Protein 6VNA (pdb70)

Structure (mmCIF, N/CA/C/O backbone):
data_6VNA
#
_entry.id   6VNA
#
_cell.length_a   72.843
_cell.length_b   117.044
_cell.length_c   59.382
_cell.angle_alpha   90.000
_cell.angle_beta   99.376
_cell.angle_gamma   90.000
#
_symmetry.space_group_name_H-M   'C 1 2 1'
#
loop_
_entity.id
_entity.type
_entity.pdbx_description
1 polymer "Pyridoxamine 5'-phosphate oxidase-related, FMN-binding protein"
2 water water
#
loop_
_atom_site.group_PDB
_atom_site.id
_atom_site.type_symbol
_atom_site.label_atom_id
_atom_site.label_alt_id
_atom_site.label_com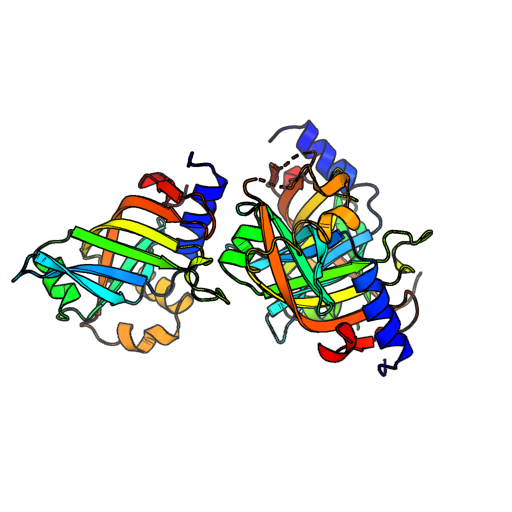p_id
_atom_site.label_asym_id
_atom_site.label_entity_id
_atom_site.label_seq_id
_atom_site.pdbx_PDB_ins_code
_atom_site.Cartn_x
_atom_site.Cartn_y
_atom_site.Cartn_z
_atom_site.occupancy
_atom_site.B_iso_or_equiv
_atom_site.auth_seq_id
_atom_site.auth_comp_id
_atom_site.auth_asym_id
_atom_site.auth_atom_id
_atom_site.pdbx_PDB_model_num
ATOM 1 N N . ARG A 1 7 ? 7.929 50.682 10.700 1.000 85.820 7 ARG A N 1
ATOM 2 C CA . ARG A 1 7 ? 6.937 49.575 10.537 1.000 85.570 7 ARG A CA 1
ATOM 3 C C . ARG A 1 7 ? 6.690 49.349 9.047 1.000 78.580 7 ARG A C 1
ATOM 4 O O . ARG A 1 7 ? 6.818 48.195 8.601 1.000 87.160 7 ARG A O 1
ATOM 25 N N . GLU A 1 8 ? 6.349 50.412 8.319 1.000 77.240 8 GLU A N 1
ATOM 26 C CA . GLU A 1 8 ? 6.034 50.358 6.865 1.000 79.540 8 GLU A CA 1
ATOM 27 C C . GLU A 1 8 ? 7.282 49.894 6.100 1.000 75.800 8 GLU A C 1
ATOM 28 O O . GLU A 1 8 ? 8.339 50.537 6.207 1.000 80.670 8 GLU A O 1
ATOM 40 N N . THR A 1 9 ? 7.150 48.805 5.354 1.000 67.940 9 THR A N 1
ATOM 41 C CA . THR A 1 9 ? 8.237 48.173 4.577 1.000 71.970 9 THR A CA 1
ATOM 42 C C . THR A 1 9 ? 8.638 49.120 3.442 1.000 70.590 9 THR A C 1
ATOM 43 O O . THR A 1 9 ? 7.748 49.537 2.720 1.000 77.250 9 THR A O 1
ATOM 54 N N . THR A 1 10 ? 9.941 49.409 3.305 1.000 73.000 10 THR A N 1
ATOM 55 C CA . THR A 1 10 ? 10.570 50.262 2.252 1.000 66.120 10 THR A CA 1
ATOM 56 C C . THR A 1 10 ? 11.490 49.400 1.393 1.000 60.250 10 THR A C 1
ATOM 57 O O . THR A 1 10 ? 11.808 48.283 1.826 1.000 63.380 10 THR A O 1
ATOM 68 N N . ASP A 1 11 ? 11.955 49.911 0.255 1.000 60.490 11 ASP A N 1
ATOM 69 C CA . ASP A 1 11 ? 12.907 49.182 -0.630 1.000 61.220 11 ASP A CA 1
ATOM 70 C C . ASP A 1 11 ? 14.249 48.979 0.108 1.000 61.450 11 ASP A C 1
ATOM 71 O O . ASP A 1 11 ? 14.985 47.987 -0.200 1.000 54.890 11 ASP A O 1
ATOM 80 N N . GLU A 1 12 ? 14.582 49.875 1.044 1.000 57.990 12 GLU A N 1
ATOM 81 C CA . GLU A 1 12 ? 15.825 49.787 1.853 1.000 64.600 12 GLU A CA 1
ATOM 82 C C . GLU A 1 12 ? 15.722 48.528 2.736 1.000 57.920 12 GLU A C 1
ATOM 83 O O . GLU A 1 12 ? 16.651 47.675 2.699 1.000 56.510 12 GLU A O 1
ATOM 95 N N . ALA A 1 13 ? 14.615 48.388 3.464 1.000 51.560 13 ALA A N 1
ATOM 96 C CA . ALA A 1 13 ? 14.295 47.198 4.290 1.000 54.080 13 ALA A CA 1
ATOM 97 C C . ALA A 1 13 ? 14.358 45.931 3.422 1.000 50.010 13 ALA A C 1
ATOM 98 O O . ALA A 1 13 ? 14.999 44.922 3.831 1.000 51.470 13 ALA A O 1
ATOM 105 N N . ARG A 1 14 ? 13.810 45.984 2.216 1.000 53.840 14 ARG A N 1
ATOM 106 C CA . ARG A 1 14 ? 13.805 44.815 1.299 1.000 54.130 14 ARG A CA 1
ATOM 107 C C . ARG A 1 14 ? 15.246 44.411 1.006 1.000 52.480 14 ARG A C 1
ATOM 108 O O . ARG A 1 14 ? 15.555 43.202 1.080 1.000 56.480 14 ARG A O 1
ATOM 129 N N . ALA A 1 15 ? 16.106 45.384 0.695 1.000 57.920 15 ALA A N 1
ATOM 130 C CA . ALA A 1 15 ? 17.515 45.155 0.270 1.000 50.840 15 ALA A CA 1
ATOM 131 C C . ALA A 1 15 ? 18.345 44.624 1.462 1.000 47.540 15 ALA A C 1
ATOM 132 O O . ALA A 1 15 ? 19.178 43.689 1.284 1.000 39.060 15 ALA A O 1
ATOM 139 N N . LEU A 1 16 ? 18.121 45.158 2.667 1.000 43.930 16 LEU A N 1
ATOM 140 C CA . LEU A 1 16 ? 18.816 44.626 3.864 1.000 44.740 16 LEU A CA 1
ATOM 141 C C . LEU A 1 16 ? 18.492 43.130 4.011 1.000 46.210 16 LEU A C 1
ATOM 142 O O . LEU A 1 16 ? 19.455 42.326 4.146 1.000 44.400 16 LEU A O 1
ATOM 158 N N . ALA A 1 17 ? 17.201 42.763 3.916 1.000 52.220 17 ALA A N 1
ATOM 159 C CA . ALA A 1 17 ? 16.697 41.366 4.025 1.000 48.890 17 ALA A CA 1
ATOM 160 C C . ALA A 1 17 ? 17.375 40.483 2.985 1.000 45.840 17 ALA A C 1
ATOM 161 O O . ALA A 1 17 ? 17.796 39.373 3.341 1.000 46.610 17 ALA A O 1
ATOM 168 N N . ARG A 1 18 ? 17.440 40.949 1.739 1.000 50.570 18 ARG A N 1
ATOM 169 C CA . ARG A 1 18 ? 18.066 40.193 0.623 1.000 51.510 18 ARG A CA 1
ATOM 170 C C . ARG A 1 18 ? 19.574 40.080 0.847 1.000 50.990 18 ARG A C 1
ATOM 171 O O . ARG A 1 18 ? 20.148 39.018 0.467 1.000 52.010 18 ARG A O 1
ATOM 192 N N . GLN A 1 19 ? 20.196 41.133 1.410 1.000 51.220 19 GLN A N 1
ATOM 193 C CA . GLN A 1 19 ? 21.668 41.195 1.628 1.000 55.780 19 GLN A CA 1
ATOM 194 C C . GLN A 1 19 ? 22.045 40.200 2.736 1.000 53.630 19 GLN A C 1
ATOM 195 O O . GLN A 1 19 ? 23.095 39.509 2.576 1.000 53.560 19 GLN A O 1
ATOM 209 N N . LEU A 1 20 ? 21.241 40.137 3.807 1.000 41.990 20 LEU A N 1
ATOM 210 C CA . LEU A 1 20 ? 21.400 39.150 4.907 1.000 46.290 20 LEU A CA 1
ATOM 211 C C . LEU A 1 20 ? 21.348 37.729 4.339 1.000 49.870 20 LEU A C 1
ATOM 212 O O . LEU A 1 20 ? 22.231 36.894 4.706 1.000 55.780 20 LEU A O 1
ATOM 228 N N . LEU A 1 21 ? 20.378 37.435 3.476 1.000 48.540 21 LEU A N 1
ATOM 229 C CA . LEU A 1 21 ? 20.253 36.063 2.917 1.000 53.240 21 LEU A CA 1
ATOM 230 C C . LEU A 1 21 ? 21.464 35.743 2.023 1.000 51.180 21 LEU A C 1
ATOM 231 O O . LEU A 1 21 ? 21.980 34.611 2.133 1.000 53.020 21 LEU A O 1
ATOM 247 N N . GLU A 1 22 ? 21.938 36.697 1.211 1.000 53.270 22 GLU A N 1
ATOM 248 C CA . GLU A 1 22 ? 23.124 36.505 0.319 1.000 53.560 22 GLU A CA 1
ATOM 249 C C . GLU A 1 22 ? 24.377 36.229 1.155 1.000 48.600 22 GLU A C 1
ATOM 250 O O . GLU A 1 22 ? 25.197 35.396 0.729 1.000 43.560 22 GLU A O 1
ATOM 262 N N . ALA A 1 23 ? 24.504 36.852 2.333 1.000 48.080 23 ALA A N 1
ATOM 263 C CA . ALA A 1 23 ? 25.698 36.733 3.210 1.000 46.500 23 ALA A CA 1
ATOM 264 C C . ALA A 1 23 ? 25.622 35.500 4.127 1.000 51.530 23 ALA A C 1
ATOM 265 O O . ALA A 1 23 ? 26.670 35.107 4.645 1.000 55.420 23 ALA A O 1
ATOM 272 N N . ALA A 1 24 ? 24.437 34.903 4.307 1.000 56.990 24 ALA A N 1
ATOM 273 C CA . ALA A 1 24 ? 24.148 33.811 5.274 1.000 50.950 24 ALA A CA 1
ATOM 274 C C . ALA A 1 24 ? 24.964 32.549 4.969 1.000 44.990 24 ALA A C 1
ATOM 275 O O . ALA A 1 24 ? 24.900 32.054 3.851 1.000 47.300 24 ALA A O 1
ATOM 282 N N . ARG A 1 25 ? 25.696 32.036 5.954 1.000 47.040 25 ARG A N 1
ATOM 283 C CA . ARG A 1 25 ? 26.363 30.703 5.902 1.000 49.140 25 ARG A CA 1
ATOM 284 C C . ARG A 1 25 ? 25.759 29.762 6.971 1.000 45.600 25 ARG A C 1
ATOM 285 O O . ARG A 1 25 ? 25.837 28.555 6.797 1.000 43.670 25 ARG A O 1
ATOM 306 N N . HIS A 1 26 ? 25.165 30.295 8.038 1.000 46.820 26 HIS A N 1
ATOM 307 C CA . HIS A 1 26 ? 24.558 29.526 9.150 1.000 49.150 26 HIS A CA 1
ATOM 308 C C . HIS A 1 26 ? 23.263 30.196 9.560 1.000 44.890 26 HIS A C 1
ATOM 309 O O . HIS A 1 26 ? 23.073 31.355 9.171 1.000 39.910 26 HIS A O 1
ATOM 324 N N . ALA A 1 27 ? 22.434 29.489 10.341 1.000 38.850 27 ALA A N 1
ATOM 325 C CA . ALA A 1 27 ? 21.187 30.041 10.895 1.000 35.830 27 ALA A CA 1
ATOM 326 C C . ALA A 1 27 ? 20.755 29.277 12.147 1.000 37.420 27 ALA A C 1
ATOM 327 O O . ALA A 1 27 ? 21.282 28.160 12.404 1.000 40.030 27 ALA A O 1
ATOM 334 N N . SER A 1 28 ? 19.796 29.854 12.868 1.000 35.560 28 SER A N 1
ATOM 335 C CA . SER A 1 28 ? 18.981 29.131 13.865 1.000 40.770 28 SER A CA 1
ATOM 336 C C . SER A 1 28 ? 17.746 28.581 13.146 1.000 36.800 28 SER A C 1
ATOM 337 O O . SER A 1 28 ? 17.001 29.389 12.569 1.000 41.130 28 SER A O 1
ATOM 345 N N . LEU A 1 29 ? 17.541 27.269 13.158 1.000 35.440 29 LEU A N 1
ATOM 346 C CA . LEU A 1 29 ? 16.337 26.646 12.531 1.000 38.640 29 LEU A CA 1
ATOM 347 C C . LEU A 1 29 ? 15.353 26.267 13.641 1.000 40.450 29 LEU A C 1
ATOM 348 O O . LEU A 1 29 ? 15.776 25.648 14.656 1.000 38.670 29 LEU A O 1
ATOM 364 N N . GLY A 1 30 ? 14.119 26.721 13.500 1.000 41.920 30 GLY A N 1
ATOM 365 C CA . GLY A 1 30 ? 12.986 26.256 14.312 1.000 50.240 30 GLY A CA 1
ATOM 366 C C . GLY A 1 30 ? 12.250 25.099 13.647 1.000 48.170 30 GLY A C 1
ATOM 367 O O . GLY A 1 30 ? 11.821 25.236 12.459 1.000 47.350 30 GLY A O 1
ATOM 371 N N . THR A 1 31 ? 12.090 23.999 14.377 1.000 47.340 31 THR A N 1
ATOM 372 C CA . THR A 1 31 ? 11.187 22.880 13.999 1.000 42.110 31 THR A CA 1
ATOM 373 C C . THR A 1 31 ? 10.217 22.544 15.140 1.000 46.180 31 THR A C 1
ATOM 374 O O . THR A 1 31 ? 10.441 22.958 16.315 1.000 44.450 31 THR A O 1
ATOM 385 N N . LEU A 1 32 ? 9.155 21.817 14.801 1.000 45.800 32 LEU A N 1
ATOM 386 C CA . LEU A 1 32 ? 8.159 21.357 15.798 1.000 49.590 32 LEU A CA 1
ATOM 387 C C . LEU A 1 32 ? 8.607 19.996 16.321 1.000 48.010 32 LEU A C 1
ATOM 388 O O . LEU A 1 32 ? 8.760 19.082 15.507 1.000 51.060 32 LEU A O 1
ATOM 404 N N . ASP A 1 33 ? 8.847 19.893 17.633 1.000 49.270 33 ASP A N 1
ATOM 405 C CA . ASP A 1 33 ? 9.112 18.602 18.322 1.000 56.920 33 ASP A CA 1
ATOM 406 C C . ASP A 1 33 ? 7.895 17.686 18.146 1.000 54.070 33 ASP A C 1
ATOM 407 O O . ASP A 1 33 ? 6.799 18.010 18.608 1.000 51.820 33 ASP A O 1
ATOM 416 N N . PRO A 1 34 ? 8.010 16.553 17.418 1.000 59.250 34 PRO A N 1
ATOM 417 C CA . PRO A 1 34 ? 6.851 15.682 17.156 1.000 60.640 34 PRO A CA 1
ATOM 418 C C . PRO A 1 34 ? 6.066 15.343 18.434 1.000 53.900 34 PRO A C 1
ATOM 419 O O . PRO A 1 34 ? 4.902 15.699 18.533 1.000 58.330 34 PRO A O 1
ATOM 430 N N . GLU A 1 35 ? 6.744 14.764 19.416 1.000 61.410 35 GLU A N 1
ATOM 431 C CA . GLU A 1 35 ? 6.150 14.396 20.732 1.000 68.320 35 GLU A CA 1
ATOM 432 C C . GLU A 1 35 ? 5.319 15.549 21.314 1.000 63.440 35 GLU A C 1
ATOM 433 O O . GLU A 1 35 ? 4.138 15.297 21.537 1.000 72.240 35 GLU A O 1
ATOM 445 N N . THR A 1 36 ? 5.881 16.750 21.539 1.000 64.510 36 THR A N 1
ATOM 446 C CA . THR A 1 36 ? 5.289 17.800 22.432 1.000 61.540 36 THR A CA 1
ATOM 447 C C . THR A 1 36 ? 4.827 19.061 21.690 1.000 56.340 36 THR A C 1
ATOM 448 O O . THR A 1 36 ? 4.226 19.916 22.366 1.000 50.640 36 THR A O 1
ATOM 459 N N . GLY A 1 37 ? 5.143 19.207 20.396 1.000 54.130 37 GLY A N 1
ATOM 460 C CA . GLY A 1 37 ? 4.793 20.379 19.572 1.000 51.940 37 GLY A CA 1
ATOM 461 C C . GLY A 1 37 ? 5.484 21.681 19.989 1.000 52.700 37 GLY A C 1
ATOM 462 O O . GLY A 1 37 ? 5.096 22.741 19.433 1.000 52.550 37 GLY A O 1
ATOM 466 N N . VAL A 1 38 ? 6.437 21.625 20.932 1.000 50.700 38 VAL A N 1
ATOM 467 C CA . VAL A 1 38 ? 7.311 22.754 21.379 1.000 55.590 38 VAL A CA 1
ATOM 468 C C . VAL A 1 38 ? 8.348 23.011 20.287 1.000 50.480 38 VAL A C 1
ATOM 469 O O . VAL A 1 38 ? 8.867 22.061 19.710 1.000 48.380 38 VAL A O 1
ATOM 482 N N . PRO A 1 39 ? 8.698 24.285 19.977 1.000 58.000 39 PRO A N 1
ATOM 483 C CA . PRO A 1 39 ? 9.723 24.575 18.963 1.000 51.630 39 PRO A CA 1
ATOM 484 C C . PRO A 1 39 ? 11.094 24.051 19.406 1.000 49.300 39 PRO A C 1
ATOM 485 O O . PRO A 1 39 ? 11.505 24.354 20.509 1.000 54.030 39 PRO A O 1
ATOM 496 N N . LEU A 1 40 ? 11.725 23.212 18.583 1.000 46.670 40 LEU A N 1
ATOM 497 C CA . LEU A 1 40 ? 13.156 22.831 18.723 1.000 49.030 40 LEU A CA 1
ATOM 498 C C . LEU A 1 40 ? 14.032 23.816 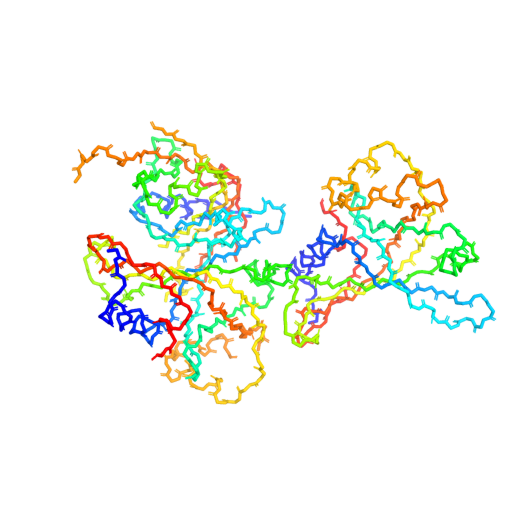17.919 1.000 47.680 40 LEU A C 1
ATOM 499 O O . LEU A 1 40 ? 13.837 23.918 16.680 1.000 38.040 40 LEU A O 1
ATOM 515 N N . VAL A 1 41 ? 14.944 24.531 18.587 1.000 49.200 41 VAL A N 1
ATOM 516 C CA . VAL A 1 41 ? 15.825 25.556 17.946 1.000 43.950 41 VAL A CA 1
ATOM 517 C C . VAL A 1 41 ? 17.237 24.992 17.897 1.000 43.120 41 VAL A C 1
ATOM 518 O O . VAL A 1 41 ? 17.803 24.730 18.993 1.000 38.340 41 VAL A O 1
ATOM 531 N N . THR A 1 42 ? 17.740 24.752 16.679 1.000 41.100 42 THR A N 1
ATOM 532 C CA . THR A 1 42 ? 19.071 24.156 16.408 1.000 42.880 42 THR A CA 1
ATOM 533 C C . THR A 1 42 ? 19.838 25.037 15.407 1.000 45.370 42 THR A C 1
ATOM 534 O O . THR A 1 42 ? 19.222 25.733 14.596 1.000 44.820 42 THR A O 1
ATOM 545 N N . ARG A 1 43 ? 21.162 24.975 15.456 1.000 50.670 43 ARG A N 1
ATOM 546 C CA . ARG A 1 43 ? 22.054 25.737 14.555 1.000 53.520 43 ARG A CA 1
ATOM 547 C C . ARG A 1 43 ? 22.335 24.879 13.328 1.000 47.890 43 ARG A C 1
ATOM 548 O O . ARG A 1 43 ? 22.720 23.726 13.521 1.000 52.070 43 ARG A O 1
ATOM 569 N N . ILE A 1 44 ? 22.197 25.455 12.139 1.000 45.420 44 ILE A N 1
ATOM 570 C CA . ILE A 1 44 ? 22.379 24.737 10.845 1.000 47.590 44 ILE A CA 1
ATOM 571 C C . ILE A 1 44 ? 23.253 25.530 9.865 1.000 42.580 44 ILE A C 1
ATOM 572 O O . ILE A 1 44 ? 23.273 26.766 9.917 1.000 45.700 44 ILE A O 1
ATOM 588 N N . ALA A 1 45 ? 23.896 24.817 8.954 1.000 42.990 45 ALA A N 1
ATOM 589 C CA . ALA A 1 45 ? 24.496 25.396 7.734 1.000 46.770 45 ALA A CA 1
ATOM 590 C C . ALA A 1 45 ? 23.333 25.799 6.833 1.000 41.390 45 ALA A C 1
ATOM 591 O O . ALA A 1 45 ? 22.404 24.996 6.661 1.000 42.880 45 ALA A O 1
ATOM 598 N N . LEU A 1 46 ? 23.321 27.048 6.408 1.000 41.260 46 LEU A N 1
ATOM 599 C CA . LEU A 1 46 ? 22.251 27.609 5.558 1.000 45.080 46 LEU A CA 1
ATOM 600 C C . LEU A 1 46 ? 22.844 28.632 4.590 1.000 47.100 46 LEU A C 1
ATOM 601 O O . LEU A 1 46 ? 23.517 29.568 5.043 1.000 45.980 46 LEU A O 1
ATOM 617 N N . GLN A 1 47 ? 22.550 28.452 3.310 1.000 52.980 47 GLN A N 1
ATOM 618 C CA . GLN A 1 47 ? 22.829 29.405 2.214 1.000 50.830 47 GLN A CA 1
ATOM 619 C C . GLN A 1 47 ? 21.520 29.617 1.449 1.000 52.820 47 GLN A C 1
ATOM 620 O O . GLN A 1 47 ? 20.481 29.164 1.945 1.000 54.440 47 GLN A O 1
ATOM 634 N N . THR A 1 48 ? 21.567 30.310 0.315 1.000 52.390 48 THR A N 1
ATOM 635 C CA . THR A 1 48 ? 20.467 30.397 -0.680 1.000 55.940 48 THR A CA 1
ATOM 636 C C . THR A 1 48 ? 20.833 29.499 -1.861 1.000 52.890 48 THR A C 1
ATOM 637 O O . THR A 1 48 ? 22.009 29.224 -1.979 1.000 49.130 48 THR A O 1
ATOM 648 N N . ASP A 1 49 ? 19.897 29.067 -2.713 1.000 67.110 49 ASP A N 1
ATOM 649 C CA . ASP A 1 49 ? 20.288 28.586 -4.074 1.000 78.330 49 ASP A CA 1
ATOM 650 C C . ASP A 1 49 ? 19.966 29.694 -5.088 1.000 77.990 49 ASP A C 1
ATOM 651 O O . ASP A 1 49 ? 1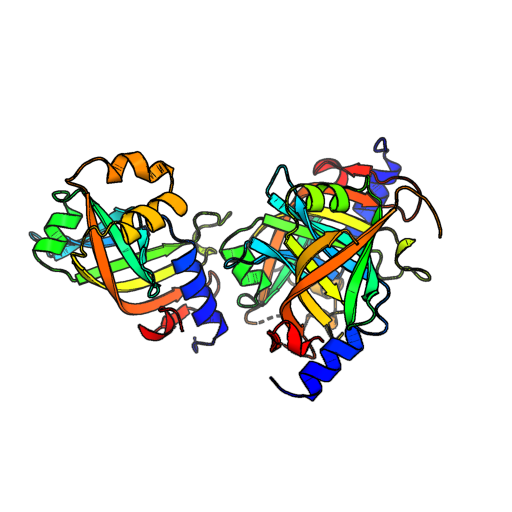9.649 30.829 -4.643 1.000 65.370 49 ASP A O 1
ATOM 660 N N . ALA A 1 50 ? 20.118 29.378 -6.383 1.000 87.110 50 ALA A N 1
ATOM 661 C CA . ALA A 1 50 ? 20.078 30.286 -7.557 1.000 77.980 50 ALA A CA 1
ATOM 662 C C . ALA A 1 50 ? 18.973 31.343 -7.428 1.000 68.980 50 ALA A C 1
ATOM 663 O O . ALA A 1 50 ? 19.301 32.539 -7.569 1.000 72.670 50 ALA A O 1
ATOM 670 N N . ASP A 1 51 ? 17.728 30.924 -7.169 1.000 63.190 51 ASP A N 1
ATOM 671 C CA . ASP A 1 51 ? 16.538 31.813 -7.048 1.000 64.840 51 ASP A CA 1
ATOM 672 C C . ASP A 1 51 ? 16.514 32.553 -5.698 1.000 65.480 51 ASP A C 1
ATOM 673 O O . ASP A 1 51 ? 15.524 33.280 -5.451 1.000 70.640 51 ASP A O 1
ATOM 682 N N . GLY A 1 52 ? 17.526 32.371 -4.841 1.000 62.830 52 GLY A N 1
ATOM 683 C CA . GLY A 1 52 ? 17.690 33.138 -3.585 1.000 67.140 52 GLY A CA 1
ATOM 684 C C . GLY A 1 52 ? 16.799 32.631 -2.460 1.000 61.930 52 GLY A C 1
ATOM 685 O O . GLY A 1 52 ? 16.540 33.394 -1.496 1.000 67.560 52 GLY A O 1
ATOM 689 N N . VAL A 1 53 ? 16.340 31.387 -2.578 1.000 60.920 53 VAL A N 1
ATOM 690 C CA . VAL A 1 53 ? 15.455 30.696 -1.597 1.000 53.520 53 VAL A CA 1
ATOM 691 C C . VAL A 1 53 ? 16.365 30.029 -0.576 1.000 46.720 53 VAL A C 1
ATOM 692 O O . VAL A 1 53 ? 17.322 29.347 -0.959 1.000 44.860 53 VAL A O 1
ATOM 705 N N . PRO A 1 54 ? 16.113 30.226 0.738 1.000 35.760 54 PRO A N 1
ATOM 706 C CA . PRO A 1 54 ? 16.924 29.601 1.779 1.000 36.600 54 PRO A CA 1
ATOM 707 C C . PRO A 1 54 ? 17.101 28.101 1.530 1.000 40.760 54 PRO A C 1
ATOM 708 O O . PRO A 1 54 ? 16.171 27.442 1.126 1.000 48.090 54 PRO A O 1
ATOM 719 N N . LEU A 1 55 ? 18.309 27.603 1.732 1.000 45.240 55 LEU A N 1
ATOM 720 C CA . LEU A 1 55 ? 18.675 26.200 1.442 1.000 48.150 55 LEU A CA 1
ATOM 721 C C . LEU A 1 55 ? 19.485 25.702 2.625 1.000 48.610 55 LEU A C 1
ATOM 722 O O . LEU A 1 55 ? 20.525 26.295 2.881 1.000 53.530 55 LEU A O 1
ATOM 738 N N . ALA A 1 56 ? 18.992 24.679 3.314 1.000 49.490 56 ALA A N 1
ATOM 739 C CA . ALA A 1 56 ? 19.578 24.141 4.557 1.000 47.780 56 ALA A CA 1
ATOM 740 C C . ALA A 1 56 ? 20.295 22.847 4.188 1.000 45.330 56 ALA A C 1
ATOM 741 O O . ALA A 1 56 ? 19.891 22.214 3.206 1.000 46.330 56 ALA A O 1
ATOM 748 N N . LEU A 1 57 ? 21.353 22.496 4.904 1.000 46.510 57 LEU A N 1
ATOM 749 C CA . LEU A 1 57 ? 22.034 21.186 4.759 1.000 47.620 57 LEU A CA 1
ATOM 750 C C . LEU A 1 57 ? 21.969 20.490 6.128 1.000 52.400 57 LEU A C 1
ATOM 751 O O . LEU A 1 57 ? 22.646 20.957 7.073 1.000 47.820 57 LEU A O 1
ATOM 767 N N . LEU A 1 58 ? 21.143 19.446 6.249 1.000 55.480 58 LEU A N 1
ATOM 768 C CA . LEU A 1 58 ? 20.877 18.751 7.536 1.000 54.500 58 LEU A CA 1
ATOM 769 C C . LEU A 1 58 ? 21.377 17.314 7.448 1.000 54.200 58 LEU A C 1
ATOM 770 O O . LEU A 1 58 ? 21.304 16.740 6.358 1.000 58.860 58 LEU A O 1
ATOM 786 N N . ALA A 1 59 ? 21.892 16.789 8.564 1.000 64.130 59 ALA A N 1
ATOM 787 C CA . ALA A 1 59 ? 22.078 15.342 8.833 1.000 63.820 59 ALA A CA 1
ATOM 788 C C . ALA A 1 59 ? 20.691 14.688 8.806 1.000 70.660 59 ALA A C 1
ATOM 789 O O . ALA A 1 59 ? 19.830 15.060 9.634 1.000 66.850 59 ALA A O 1
ATOM 796 N N . GLY A 1 60 ? 20.475 13.775 7.859 1.000 72.000 60 GLY A N 1
ATOM 797 C CA . GLY A 1 60 ? 19.154 13.216 7.509 1.000 70.110 60 GLY A CA 1
ATOM 798 C C . GLY A 1 60 ? 18.396 12.591 8.675 1.000 64.050 60 GLY A C 1
ATOM 799 O O . GLY A 1 60 ? 17.172 12.493 8.540 1.000 62.500 60 GLY A O 1
ATOM 803 N N . LEU A 1 61 ? 19.060 12.171 9.762 1.000 57.790 61 LEU A N 1
ATOM 804 C CA . LEU A 1 61 ? 18.407 11.450 10.899 1.000 55.720 61 LEU A CA 1
ATOM 805 C C . LEU A 1 61 ? 18.581 12.182 12.234 1.000 52.760 61 LEU A C 1
ATOM 806 O O . LEU A 1 61 ? 18.122 11.648 13.241 1.000 57.510 61 LEU A O 1
ATOM 822 N N . ALA A 1 62 ? 19.170 13.376 12.231 1.000 53.720 62 ALA A N 1
ATOM 823 C CA . ALA A 1 62 ? 19.198 14.311 13.377 1.000 56.540 62 ALA A CA 1
ATOM 824 C C . ALA A 1 62 ? 17.773 14.746 13.744 1.000 51.680 62 ALA A C 1
ATOM 825 O O . ALA A 1 62 ? 16.903 14.764 12.855 1.000 53.630 62 ALA A O 1
ATOM 832 N N . ALA A 1 63 ? 17.597 15.153 15.004 1.000 45.680 63 ALA A N 1
ATOM 833 C CA . ALA A 1 63 ? 16.353 15.645 15.628 1.000 48.130 63 ALA A CA 1
ATOM 834 C C . ALA A 1 63 ? 15.581 16.609 14.722 1.000 46.500 63 ALA A C 1
ATOM 835 O O . ALA A 1 63 ? 14.363 16.441 14.607 1.000 52.800 63 ALA A O 1
ATOM 842 N N . HIS A 1 64 ? 16.239 17.611 14.152 1.000 45.620 64 HIS A N 1
ATOM 843 C CA . HIS A 1 64 ? 15.590 18.684 13.353 1.000 49.710 64 HIS A CA 1
ATOM 844 C C . HIS A 1 64 ? 15.174 18.124 11.987 1.000 44.470 64 HIS A C 1
ATOM 845 O O . HIS A 1 64 ? 14.146 18.571 11.460 1.000 47.330 64 HIS A O 1
ATOM 860 N N . ALA A 1 65 ? 15.926 17.174 11.444 1.000 45.230 65 ALA A N 1
ATOM 861 C CA . ALA A 1 65 ? 15.607 16.515 10.154 1.000 49.160 65 ALA A CA 1
ATOM 862 C C . ALA A 1 65 ? 14.381 15.603 10.343 1.000 49.650 65 ALA A C 1
ATOM 863 O O . ALA A 1 65 ? 13.468 15.613 9.489 1.000 48.760 65 ALA A O 1
ATOM 870 N N . ARG A 1 66 ? 14.336 14.869 11.455 1.000 47.660 66 ARG A N 1
ATOM 871 C CA . ARG A 1 66 ? 13.201 13.971 11.790 1.000 47.770 66 ARG A CA 1
ATOM 872 C C . ARG A 1 66 ? 11.967 14.828 12.024 1.000 46.790 66 ARG A C 1
ATOM 873 O O . ARG A 1 66 ? 10.910 14.442 11.554 1.000 52.560 66 ARG A O 1
ATOM 894 N N . ALA A 1 67 ? 12.097 15.957 12.715 1.000 46.780 67 ALA A N 1
ATOM 895 C CA . ALA A 1 67 ? 10.952 16.854 12.965 1.000 46.370 67 ALA A CA 1
ATOM 896 C C . ALA A 1 67 ? 10.381 17.282 11.611 1.000 51.730 67 ALA A C 1
ATOM 897 O O . ALA A 1 67 ? 9.150 17.274 11.459 1.000 48.590 67 ALA A O 1
ATOM 904 N N . LEU A 1 68 ? 11.255 17.623 10.657 1.000 54.550 68 LEU A N 1
ATOM 905 C CA . LEU A 1 68 ? 10.828 18.154 9.334 1.000 51.630 68 LEU A CA 1
ATOM 906 C C . LEU A 1 68 ? 10.108 17.065 8.558 1.000 45.440 68 LEU A C 1
ATOM 907 O O . LEU A 1 68 ? 9.054 17.373 8.010 1.000 56.300 68 LEU A O 1
ATOM 923 N N . ALA A 1 69 ? 10.685 15.862 8.530 1.000 46.860 69 ALA A N 1
ATOM 924 C CA . ALA A 1 69 ? 10.133 14.630 7.909 1.000 52.380 69 ALA A CA 1
ATOM 925 C C . ALA A 1 69 ? 8.656 14.437 8.297 1.000 52.160 69 ALA A C 1
ATOM 926 O O . ALA A 1 69 ? 7.830 14.124 7.420 1.000 55.550 69 ALA A O 1
ATOM 933 N N . VAL A 1 70 ? 8.323 14.696 9.557 1.000 55.770 70 VAL A N 1
ATOM 934 C CA . VAL A 1 70 ? 6.964 14.504 10.141 1.000 54.070 70 VAL A CA 1
ATOM 935 C C . VAL A 1 70 ? 6.119 15.767 9.925 1.000 57.080 70 VAL A C 1
ATOM 936 O O . VAL A 1 70 ? 4.919 15.605 9.672 1.000 64.060 70 VAL A O 1
ATOM 949 N N . ASP A 1 71 ? 6.696 16.975 10.045 1.000 55.950 71 ASP A N 1
ATOM 950 C CA . ASP A 1 71 ? 5.973 18.271 9.865 1.000 53.990 71 ASP A CA 1
ATOM 951 C C . ASP A 1 71 ? 6.904 19.295 9.218 1.000 55.730 71 ASP A C 1
ATOM 952 O O . ASP A 1 71 ? 7.846 19.769 9.852 1.000 53.790 71 ASP A O 1
ATOM 961 N N . PRO A 1 72 ? 6.663 19.706 7.957 1.000 51.530 72 PRO A N 1
ATOM 962 C CA . PRO A 1 72 ? 7.606 20.586 7.266 1.000 54.510 72 PRO A CA 1
ATOM 963 C C . PRO A 1 72 ? 7.547 22.074 7.676 1.000 53.050 72 PRO A C 1
ATOM 964 O O . PRO A 1 72 ? 8.230 22.869 7.100 1.000 51.480 72 PRO A O 1
ATOM 975 N N . ARG A 1 73 ? 6.762 22.452 8.675 1.000 50.910 73 ARG A N 1
ATOM 976 C CA . ARG A 1 73 ? 6.752 23.867 9.123 1.000 52.370 73 ARG A CA 1
ATOM 977 C C . ARG A 1 73 ? 8.107 24.186 9.772 1.000 51.130 73 ARG A C 1
ATOM 978 O O . ARG A 1 73 ? 8.582 23.380 10.580 1.000 49.780 73 ARG A O 1
ATOM 999 N N . ALA A 1 74 ? 8.718 25.310 9.376 1.000 51.140 74 ALA A N 1
ATOM 1000 C CA . ALA A 1 74 ? 10.129 25.658 9.677 1.000 48.470 74 ALA A CA 1
ATOM 1001 C C . ALA A 1 74 ? 10.260 27.164 9.854 1.000 45.350 74 ALA A C 1
ATOM 1002 O O . ALA A 1 74 ? 9.729 27.903 9.006 1.000 44.800 74 ALA A O 1
ATOM 1009 N N . GLY A 1 75 ? 10.908 27.575 10.946 1.000 48.810 75 GLY A N 1
ATOM 1010 C CA . GLY A 1 75 ? 11.400 28.949 11.183 1.000 46.750 75 GLY A CA 1
ATOM 1011 C C . GLY A 1 75 ? 12.898 29.074 10.949 1.000 41.880 75 GLY A C 1
ATOM 1012 O O . GLY A 1 75 ? 13.647 28.100 11.219 1.000 43.420 75 GLY A O 1
ATOM 1016 N N . LEU A 1 76 ? 13.339 30.213 10.427 1.000 44.950 76 LEU A N 1
ATOM 1017 C CA . LEU A 1 76 ? 14.789 30.568 10.355 1.000 44.030 76 LEU A CA 1
ATOM 1018 C C . LEU A 1 76 ? 14.979 31.947 10.977 1.000 41.520 76 LEU A C 1
ATOM 1019 O O . LEU A 1 76 ? 14.152 32.851 10.658 1.000 45.290 76 LEU A O 1
ATOM 1035 N N . LEU A 1 77 ? 15.998 32.074 11.837 1.000 42.390 77 LEU A N 1
ATOM 1036 C CA . LEU A 1 77 ? 16.665 33.348 12.201 1.000 39.990 77 LEU A CA 1
ATOM 1037 C C . LEU A 1 77 ? 18.001 33.447 11.460 1.000 38.550 77 LEU A C 1
ATOM 1038 O O . LEU A 1 77 ? 18.850 32.534 11.582 1.000 39.690 77 LEU A O 1
ATOM 1054 N N . ILE A 1 78 ? 18.197 34.539 10.744 1.000 42.070 78 ILE A N 1
ATOM 1055 C CA . ILE A 1 78 ? 19.451 34.817 9.985 1.000 42.910 78 ILE A CA 1
ATOM 1056 C C . ILE A 1 78 ? 20.005 36.147 10.500 1.000 37.190 78 ILE A C 1
ATOM 1057 O O . ILE A 1 78 ? 19.326 37.165 10.409 1.000 38.940 78 ILE A O 1
ATOM 1073 N N . ALA A 1 79 ? 21.163 36.115 11.127 1.000 46.520 79 ALA A N 1
ATOM 1074 C CA . ALA A 1 79 ? 21.843 37.306 11.669 1.000 49.870 79 ALA A CA 1
ATOM 1075 C C . ALA A 1 79 ? 23.099 37.532 10.834 1.000 47.870 79 ALA A C 1
ATOM 1076 O O . ALA A 1 79 ? 23.503 36.622 10.093 1.000 53.370 79 ALA A O 1
ATOM 1083 N N . ALA A 1 80 ? 23.621 38.754 10.895 1.000 60.400 80 ALA A N 1
ATOM 1084 C CA . ALA A 1 80 ? 24.915 39.158 10.310 1.000 56.400 80 ALA A CA 1
ATOM 1085 C C . ALA A 1 80 ? 26.032 38.517 11.143 1.000 54.690 80 ALA A C 1
ATOM 1086 O O . ALA A 1 80 ? 26.202 38.916 12.314 1.000 58.870 80 ALA A O 1
ATOM 1093 N N . GLU A 1 81 ? 26.744 37.543 10.578 1.000 51.800 81 GLU A N 1
ATOM 1094 C CA . GLU A 1 81 ? 27.729 36.718 11.328 1.000 64.160 81 GLU A CA 1
ATOM 1095 C C . GLU A 1 81 ? 28.930 37.610 11.705 1.000 68.830 81 GLU A C 1
ATOM 1096 O O . GLU A 1 81 ? 29.478 37.426 12.814 1.000 67.780 81 GLU A O 1
ATOM 1108 N N . ALA A 1 82 ? 29.259 38.604 10.870 1.000 62.120 82 ALA A N 1
ATOM 1109 C CA . ALA A 1 82 ? 30.440 39.488 11.017 1.000 54.200 82 ALA A CA 1
ATOM 1110 C C . ALA A 1 82 ? 30.152 40.673 11.958 1.000 46.100 82 ALA A C 1
ATOM 1111 O O . ALA A 1 82 ? 31.103 41.336 12.368 1.000 49.270 82 ALA A O 1
ATOM 1118 N N . ALA A 1 83 ? 28.901 40.955 12.311 1.000 50.580 83 ALA A N 1
ATOM 1119 C CA . ALA A 1 83 ? 28.560 42.111 13.178 1.000 51.290 83 ALA A CA 1
ATOM 1120 C C . ALA A 1 83 ? 29.439 42.084 14.431 1.000 55.930 83 ALA A C 1
ATOM 1121 O O . ALA A 1 83 ? 29.752 40.986 14.897 1.000 53.940 83 ALA A O 1
ATOM 1128 N N . LYS A 1 84 ? 29.827 43.260 14.939 1.000 61.720 84 LYS A N 1
ATOM 1129 C CA . LYS A 1 84 ? 30.628 43.406 16.186 1.000 65.530 84 LYS A CA 1
ATOM 1130 C C . LYS A 1 84 ? 29.777 44.153 17.223 1.000 58.330 84 LYS A C 1
ATOM 1131 O O . LYS A 1 84 ? 28.734 44.705 16.854 1.000 57.850 84 LYS A O 1
ATOM 1150 N N . GLY A 1 85 ? 30.149 44.100 18.496 1.000 53.390 85 GLY A N 1
ATOM 1151 C CA . GLY A 1 85 ? 29.368 44.762 19.561 1.000 58.710 85 GLY A CA 1
ATOM 1152 C C . GLY A 1 85 ? 28.159 43.955 20.018 1.000 55.670 85 GLY A C 1
ATOM 1153 O O . GLY A 1 85 ? 28.086 42.757 19.720 1.000 55.410 85 GLY A O 1
ATOM 1157 N N . ASP A 1 86 ? 27.246 44.608 20.738 1.000 58.230 86 ASP A N 1
ATOM 1158 C CA . ASP A 1 86 ? 26.055 44.009 21.405 1.000 69.530 86 ASP A CA 1
ATOM 1159 C C . ASP A 1 86 ? 25.190 43.225 20.388 1.000 69.190 86 ASP A C 1
ATOM 1160 O O . ASP A 1 86 ? 24.727 43.827 19.397 1.000 64.160 86 ASP A O 1
ATOM 1169 N N . ALA A 1 87 ? 24.938 41.938 20.660 1.000 68.680 87 ALA A N 1
ATOM 1170 C CA . ALA A 1 87 ? 24.139 41.009 19.818 1.000 66.620 87 ALA A CA 1
ATOM 1171 C C . ALA A 1 87 ? 22.811 41.648 19.390 1.000 56.650 87 ALA A C 1
ATOM 1172 O O . ALA A 1 87 ? 22.448 41.465 18.234 1.000 54.140 87 ALA A O 1
ATOM 1179 N N . MET A 1 88 ? 22.152 42.399 20.277 1.000 51.490 88 MET A N 1
ATOM 1180 C CA . MET A 1 88 ? 20.785 42.951 20.081 1.000 54.220 88 MET A CA 1
ATOM 1181 C C . MET A 1 88 ? 20.785 44.140 19.120 1.000 52.570 88 MET A C 1
ATOM 1182 O O . MET A 1 88 ? 19.677 44.567 18.757 1.000 58.440 88 MET A O 1
ATOM 1196 N N . THR A 1 89 ? 21.942 44.691 18.754 1.000 52.830 89 THR A N 1
ATOM 1197 C CA . THR A 1 89 ? 22.038 45.769 17.726 1.000 53.640 89 THR A CA 1
ATOM 1198 C C . THR A 1 89 ? 22.408 45.176 16.358 1.000 49.430 89 THR A C 1
ATOM 1199 O O . THR A 1 89 ? 22.494 45.937 15.413 1.000 55.030 89 THR A O 1
ATOM 1210 N N . HIS A 1 90 ? 22.658 43.876 16.252 1.000 50.060 90 HIS A N 1
ATOM 1211 C CA . HIS A 1 90 ? 22.941 43.208 14.956 1.000 50.980 90 HIS A CA 1
ATOM 1212 C C . HIS A 1 90 ? 21.644 43.135 14.158 1.000 52.780 90 HIS A C 1
ATOM 1213 O O . HIS A 1 90 ? 20.574 42.963 14.788 1.000 55.510 90 HIS A O 1
ATOM 1228 N N . ALA A 1 91 ? 21.736 43.277 12.835 1.000 47.160 91 ALA A N 1
ATOM 1229 C CA . ALA A 1 91 ? 20.593 43.123 11.912 1.000 44.680 91 ALA A CA 1
ATOM 1230 C C . ALA A 1 91 ? 20.252 41.632 11.855 1.000 43.760 91 ALA A C 1
ATOM 1231 O O . ALA A 1 91 ? 21.200 40.783 11.854 1.000 48.250 91 ALA A O 1
ATOM 1238 N N . ARG A 1 92 ? 18.967 41.304 11.783 1.000 40.450 92 ARG A N 1
ATOM 1239 C CA . ARG A 1 92 ? 18.523 39.890 11.801 1.000 40.160 92 ARG A CA 1
ATOM 1240 C C . ARG A 1 92 ? 17.131 39.740 11.209 1.000 38.350 92 ARG A C 1
ATOM 1241 O O . ARG A 1 92 ? 16.239 40.598 11.436 1.000 38.710 92 ARG A O 1
ATOM 1262 N N . LEU A 1 93 ? 16.966 38.656 10.475 1.000 41.650 93 LEU A N 1
ATOM 1263 C CA . LEU A 1 93 ? 15.747 38.365 9.689 1.000 42.300 93 LEU A CA 1
ATOM 1264 C C . LEU A 1 93 ? 15.148 37.060 10.221 1.000 40.380 93 LEU A C 1
ATOM 1265 O O . LEU A 1 93 ? 15.927 36.063 10.326 1.000 39.550 93 LEU A O 1
ATOM 1281 N N . SER A 1 94 ? 13.868 37.091 10.608 1.000 41.450 94 SER A N 1
ATOM 1282 C CA . SER A 1 94 ? 13.051 35.909 11.001 1.000 43.520 94 SER A CA 1
ATOM 1283 C C . SER A 1 94 ? 12.220 35.505 9.796 1.000 47.220 94 SER A C 1
ATOM 1284 O O . SER A 1 94 ? 11.438 36.344 9.330 1.000 48.130 94 SER A O 1
ATOM 1292 N N . ILE A 1 95 ? 12.348 34.267 9.345 1.000 47.180 95 ILE A N 1
ATOM 1293 C CA . ILE A 1 95 ? 11.481 33.739 8.259 1.000 51.240 95 ILE A CA 1
ATOM 1294 C C . ILE A 1 95 ? 10.588 32.634 8.821 1.000 47.540 95 ILE A C 1
ATOM 1295 O O . ILE A 1 95 ? 11.084 31.842 9.610 1.000 44.590 95 ILE A O 1
ATOM 1311 N N . LEU A 1 96 ? 9.312 32.657 8.435 1.000 53.810 96 LEU A N 1
ATOM 1312 C CA . LEU A 1 96 ? 8.337 31.545 8.568 1.000 52.720 96 LEU A CA 1
ATOM 1313 C C . LEU A 1 96 ? 8.245 30.882 7.191 1.000 50.430 96 LEU A C 1
ATOM 1314 O O . LEU A 1 96 ? 8.012 31.599 6.224 1.000 47.890 96 LEU A O 1
ATOM 1330 N N . GLY A 1 97 ? 8.464 29.568 7.114 1.000 49.150 97 GLY A N 1
ATOM 1331 C CA . GLY A 1 97 ? 8.547 28.856 5.831 1.000 53.190 97 GLY A CA 1
ATOM 1332 C C . GLY A 1 97 ? 8.037 27.437 5.947 1.000 53.150 97 GLY A C 1
ATOM 1333 O O . GLY A 1 97 ? 7.629 27.045 7.076 1.000 47.420 97 GLY A O 1
ATOM 1337 N N . ARG A 1 98 ? 8.071 26.710 4.823 1.000 52.280 98 ARG A N 1
ATOM 1338 C CA . ARG A 1 98 ? 7.816 25.252 4.753 1.000 59.860 98 ARG A CA 1
ATOM 1339 C C . ARG A 1 98 ? 9.025 24.579 4.091 1.000 53.180 98 ARG A C 1
ATOM 1340 O O . ARG A 1 98 ? 9.453 25.026 3.032 1.000 59.520 98 ARG A O 1
ATOM 1361 N N . ALA A 1 99 ? 9.563 23.541 4.723 1.000 47.890 99 ALA A N 1
ATOM 1362 C CA . ALA A 1 99 ? 10.736 22.785 4.253 1.000 53.230 99 ALA A CA 1
ATOM 1363 C C . ALA A 1 99 ? 10.299 21.831 3.142 1.000 57.850 99 ALA A C 1
ATOM 1364 O O . ALA A 1 99 ? 9.200 21.281 3.240 1.000 66.460 99 ALA A O 1
ATOM 1371 N N . VAL A 1 100 ? 11.148 21.659 2.135 1.000 56.940 100 VAL A N 1
ATOM 1372 C CA . VAL A 1 100 ? 10.933 20.778 0.954 1.000 61.760 100 VAL A CA 1
ATOM 1373 C C . VAL A 1 100 ? 12.269 20.137 0.610 1.000 54.750 100 VAL A C 1
ATOM 1374 O O . VAL A 1 100 ? 13.218 20.847 0.335 1.000 60.100 100 VAL A O 1
ATOM 1387 N N . PRO A 1 101 ? 12.399 18.796 0.593 1.000 56.820 101 PRO A N 1
ATOM 1388 C CA . PRO A 1 101 ? 13.622 18.164 0.103 1.000 57.900 101 PRO A CA 1
ATOM 1389 C C . PRO A 1 101 ? 14.002 18.742 -1.268 1.000 62.360 101 PRO A C 1
ATOM 1390 O O . PRO A 1 101 ? 13.143 18.967 -2.096 1.000 70.940 101 PRO A O 1
ATOM 1401 N N . ALA A 1 102 ? 15.280 19.036 -1.454 1.000 70.610 102 ALA A N 1
ATOM 1402 C CA . ALA A 1 102 ? 15.795 19.697 -2.666 1.000 74.920 102 ALA A CA 1
ATOM 1403 C C . ALA A 1 102 ? 16.433 18.633 -3.554 1.000 87.920 102 ALA A C 1
ATOM 1404 O O . ALA A 1 102 ? 17.156 17.750 -3.018 1.000 69.780 102 ALA A O 1
ATOM 1411 N N . GLU A 1 103 ? 16.184 18.753 -4.860 1.000 106.790 103 GLU A N 1
ATOM 1412 C CA . GLU A 1 103 ? 16.617 17.801 -5.919 1.000 119.490 103 GLU A CA 1
ATOM 1413 C C . GLU A 1 103 ? 18.095 17.457 -5.738 1.000 126.310 103 GLU A C 1
ATOM 1414 O O . GLU A 1 103 ? 18.835 18.159 -5.049 1.000 128.530 103 GLU A O 1
ATOM 1426 N N . PRO A 1 104 ? 18.583 16.360 -6.357 1.000 137.860 104 PRO A N 1
ATOM 1427 C CA . PRO A 1 104 ? 20.012 16.229 -6.631 1.000 141.330 104 PRO A CA 1
ATOM 1428 C C . PRO A 1 104 ? 20.403 17.347 -7.615 1.000 143.020 104 PRO A C 1
ATOM 1429 O O . PRO A 1 104 ? 19.566 17.722 -8.432 1.000 140.770 104 PRO A O 1
ATOM 1440 N N . ASP A 1 105 ? 21.619 17.891 -7.484 1.000 132.320 105 ASP A N 1
ATOM 1441 C CA . ASP A 1 105 ? 22.169 18.942 -8.386 1.000 124.250 105 ASP A CA 1
ATOM 1442 C C . ASP A 1 105 ? 23.691 19.001 -8.190 1.000 133.360 105 ASP A C 1
ATOM 1443 O O . ASP A 1 105 ? 24.148 19.127 -7.022 1.000 130.430 105 ASP A O 1
ATOM 1452 N N . GLU A 1 106 ? 24.434 18.889 -9.298 1.000 131.530 106 GLU A N 1
ATOM 1453 C CA . GLU A 1 106 ? 25.919 18.982 -9.360 1.000 123.500 106 GLU A CA 1
ATOM 1454 C C . GLU A 1 106 ? 26.352 20.433 -9.108 1.000 108.030 106 GLU A C 1
ATOM 1455 O O . GLU A 1 106 ? 27.375 20.636 -8.412 1.000 94.090 106 GLU A O 1
ATOM 1467 N N . ASN A 1 107 ? 25.600 21.398 -9.651 1.000 89.930 107 ASN A N 1
ATOM 1468 C CA . ASN A 1 107 ? 25.875 22.851 -9.494 1.000 95.770 107 ASN A CA 1
ATOM 1469 C C . ASN A 1 107 ? 25.668 23.256 -8.029 1.000 93.800 107 ASN A C 1
ATOM 1470 O O . ASN A 1 107 ? 26.504 24.020 -7.508 1.000 92.610 107 ASN A O 1
ATOM 1481 N N . ARG A 1 108 ? 24.612 22.746 -7.391 1.000 96.770 108 ARG A N 1
ATOM 1482 C CA . ARG A 1 108 ? 24.268 23.032 -5.973 1.000 87.060 108 ARG A CA 1
ATOM 1483 C C . ARG A 1 108 ? 25.418 22.566 -5.079 1.000 85.080 108 ARG A C 1
ATOM 1484 O O . ARG A 1 108 ? 25.898 23.371 -4.266 1.000 84.730 108 ARG A O 1
ATOM 1505 N N . ARG A 1 109 ? 25.838 21.312 -5.238 1.000 87.050 109 ARG A N 1
ATOM 1506 C CA . ARG A 1 109 ? 26.977 20.724 -4.489 1.000 94.770 109 ARG A CA 1
ATOM 1507 C C . ARG A 1 109 ? 28.263 21.217 -5.152 1.000 99.820 109 ARG A C 1
ATOM 1508 O O . ARG A 1 109 ? 28.820 20.456 -5.971 1.000 125.400 109 ARG A O 1
ATOM 1529 N N . ALA A 1 110 ? 28.690 22.449 -4.842 1.000 92.350 110 ALA A N 1
ATOM 1530 C CA . ALA A 1 110 ? 29.792 23.176 -5.532 1.000 87.940 110 ALA A CA 1
ATOM 1531 C C . ALA A 1 110 ? 29.655 24.677 -5.274 1.000 77.970 110 ALA A C 1
ATOM 1532 O O . ALA A 1 110 ? 30.613 25.272 -4.761 1.000 76.920 110 ALA A O 1
ATOM 1539 N N . ARG A 1 111 ? 28.515 25.267 -5.648 1.000 68.710 111 ARG A N 1
ATOM 1540 C CA . ARG A 1 111 ? 28.097 26.602 -5.152 1.000 65.660 111 ARG A CA 1
ATOM 1541 C C . ARG A 1 111 ? 28.368 26.623 -3.639 1.000 72.770 111 ARG 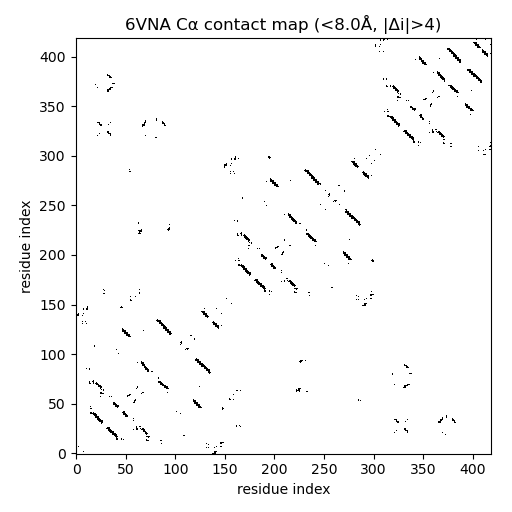A C 1
ATOM 1542 O O . ARG A 1 111 ? 29.051 27.545 -3.136 1.000 77.490 111 ARG A O 1
ATOM 1563 N N . TRP A 1 112 ? 27.889 25.591 -2.951 1.000 67.020 112 TRP A N 1
ATOM 1564 C CA . TRP A 1 112 ? 27.878 25.511 -1.476 1.000 67.180 112 TRP A CA 1
ATOM 1565 C C . TRP A 1 112 ? 29.317 25.570 -0.956 1.000 70.840 112 TRP A C 1
ATOM 1566 O O . TRP A 1 112 ? 29.563 26.308 0.032 1.000 71.500 112 TRP A O 1
ATOM 1587 N N . LEU A 1 113 ? 30.242 24.845 -1.589 1.000 75.980 113 LEU A N 1
ATOM 1588 C CA . LEU A 1 113 ? 31.653 24.775 -1.112 1.000 78.860 113 LEU A CA 1
ATOM 1589 C C . LEU A 1 113 ? 32.380 26.093 -1.427 1.000 78.870 113 LEU A C 1
ATOM 1590 O O . LEU A 1 113 ? 33.097 26.609 -0.534 1.000 72.010 113 LEU A O 1
ATOM 1606 N N . GLU A 1 114 ? 32.181 26.653 -2.624 1.000 74.570 114 GLU A N 1
ATOM 1607 C CA . GLU A 1 114 ? 32.760 27.970 -2.986 1.000 76.050 114 GLU A CA 1
ATOM 1608 C C . GLU A 1 114 ? 32.418 28.953 -1.863 1.000 75.550 114 GLU A C 1
ATOM 1609 O O . GLU A 1 114 ? 33.310 29.749 -1.484 1.000 75.240 114 GLU A O 1
ATOM 1621 N N . ARG A 1 115 ? 31.208 28.851 -1.297 1.000 73.490 115 ARG A N 1
ATOM 1622 C CA . ARG A 1 115 ? 30.675 29.827 -0.305 1.000 75.450 115 ARG A CA 1
ATOM 1623 C C . ARG A 1 115 ? 31.008 29.378 1.127 1.000 72.180 115 ARG A C 1
ATOM 1624 O O . ARG A 1 115 ? 31.134 30.248 2.008 1.000 76.120 115 ARG A O 1
ATOM 1645 N N . ASP A 1 116 ? 31.188 28.080 1.357 1.000 80.830 116 ASP A N 1
ATOM 1646 C CA . ASP A 1 116 ? 31.542 27.530 2.693 1.000 88.790 116 ASP A CA 1
ATOM 1647 C C . ASP A 1 116 ? 32.503 26.360 2.492 1.000 95.930 116 ASP A C 1
ATOM 1648 O O . ASP A 1 116 ? 32.060 25.218 2.348 1.000 91.950 116 ASP A O 1
ATOM 1657 N N . PRO A 1 117 ? 33.836 26.619 2.433 1.000 94.270 117 PRO A N 1
ATOM 1658 C CA . PRO A 1 117 ? 34.833 25.558 2.256 1.000 94.060 117 PRO A CA 1
ATOM 1659 C C . PRO A 1 117 ? 34.814 24.500 3.377 1.000 94.740 117 PRO A C 1
ATOM 1660 O O . PRO A 1 117 ? 34.746 23.316 3.067 1.000 89.900 117 PRO A O 1
ATOM 1671 N N . LYS A 1 118 ? 34.860 24.953 4.638 1.000 93.140 118 LYS A N 1
ATOM 1672 C CA . LYS A 1 118 ? 34.709 24.133 5.876 1.000 106.800 118 LYS A CA 1
ATOM 1673 C C . LYS A 1 118 ? 33.667 23.019 5.674 1.000 111.290 118 LYS A C 1
ATOM 1674 O O . LYS A 1 118 ? 33.866 21.925 6.245 1.000 117.280 118 LYS A O 1
ATOM 1693 N N . ALA A 1 119 ? 32.600 23.287 4.908 1.000 115.290 119 ALA A N 1
ATOM 1694 C CA . ALA A 1 119 ? 31.439 22.387 4.696 1.000 118.240 119 ALA A CA 1
ATOM 1695 C C . ALA A 1 119 ? 31.771 21.254 3.710 1.000 117.050 119 ALA A C 1
ATOM 1696 O O . ALA A 1 119 ? 30.819 20.734 3.090 1.000 119.610 119 ALA A O 1
ATOM 1703 N N . LYS A 1 120 ? 33.045 20.860 3.576 1.000 111.530 120 LYS A N 1
ATOM 1704 C CA . LYS A 1 120 ? 33.433 19.589 2.905 1.000 118.130 120 LYS A CA 1
ATOM 1705 C C . LYS A 1 120 ? 33.213 18.427 3.883 1.000 114.420 120 LYS A C 1
ATOM 1706 O O . LYS A 1 120 ? 32.660 17.385 3.457 1.000 112.440 120 LYS A O 1
ATOM 1725 N N . VAL A 1 121 ? 33.616 18.596 5.146 1.000 118.350 121 VAL A N 1
ATOM 1726 C CA . VAL A 1 121 ? 33.376 17.602 6.240 1.000 123.890 121 VAL A CA 1
ATOM 1727 C C . VAL A 1 121 ? 31.973 16.988 6.056 1.000 122.330 121 VAL A C 1
ATOM 1728 O O . VAL A 1 121 ? 31.883 15.751 5.991 1.000 128.420 121 VAL A O 1
ATOM 1741 N N . TYR A 1 122 ? 30.931 17.810 5.883 1.000 125.210 122 TYR A N 1
ATOM 1742 C CA . TYR A 1 122 ? 29.513 17.376 5.751 1.000 122.160 122 TYR A CA 1
ATOM 1743 C C . TYR A 1 122 ? 29.268 16.624 4.434 1.000 121.690 122 TYR A C 1
ATOM 1744 O O . TYR A 1 122 ? 28.421 15.711 4.446 1.000 128.870 122 TYR A O 1
ATOM 1762 N N . LEU A 1 123 ? 29.961 16.985 3.349 1.000 117.770 123 LEU A N 1
ATOM 1763 C CA . LEU A 1 123 ? 29.803 16.348 2.011 1.000 118.840 123 LEU A CA 1
ATOM 1764 C C . LEU A 1 123 ? 30.979 15.397 1.749 1.000 122.860 123 LEU A C 1
ATOM 1765 O O . LEU A 1 123 ? 30.736 14.168 1.760 1.000 117.520 123 LEU A O 1
ATOM 1781 N N . PRO A 1 126 ? 27.372 11.141 2.042 1.000 109.250 126 PRO A N 1
ATOM 1782 C CA . PRO A 1 126 ? 27.163 10.758 3.446 1.000 103.530 126 PRO A CA 1
ATOM 1783 C C . PRO A 1 126 ? 25.665 10.560 3.757 1.000 108.840 126 PRO A C 1
ATOM 1784 O O . PRO A 1 126 ? 24.941 10.052 2.912 1.000 102.230 126 PRO A O 1
ATOM 1796 N N . ASP A 1 127 ? 25.239 10.964 4.961 1.000 102.310 127 ASP A N 1
ATOM 1797 C CA . ASP A 1 127 ? 23.831 10.940 5.446 1.000 93.270 127 ASP A CA 1
ATOM 1798 C C . ASP A 1 127 ? 23.208 12.344 5.351 1.000 85.140 127 ASP A C 1
ATOM 1799 O O . ASP A 1 127 ? 22.132 12.537 5.925 1.000 87.040 127 ASP A O 1
ATOM 1808 N N . PHE A 1 128 ? 23.831 13.282 4.626 1.000 80.000 128 PHE A N 1
ATOM 1809 C CA . PHE A 1 128 ? 23.502 14.731 4.668 1.000 71.540 128 PHE A CA 1
ATOM 1810 C C . PHE A 1 128 ? 22.664 15.122 3.456 1.000 70.100 128 PHE A C 1
ATOM 1811 O O . PHE A 1 128 ? 22.932 14.629 2.355 1.000 74.140 128 PHE A O 1
ATOM 1828 N N . ARG A 1 129 ? 21.685 16.005 3.671 1.000 67.900 129 ARG A N 1
ATOM 1829 C CA . ARG A 1 129 ? 20.617 16.294 2.690 1.000 66.990 129 ARG A CA 1
ATOM 1830 C C . ARG A 1 129 ? 20.290 17.784 2.627 1.000 60.380 129 ARG A C 1
ATOM 1831 O O . ARG A 1 129 ? 20.191 18.437 3.694 1.000 49.910 129 ARG A O 1
ATOM 1852 N N . PHE A 1 130 ? 19.974 18.245 1.420 1.000 56.330 130 PHE A N 1
ATOM 1853 C CA . PHE A 1 130 ? 19.528 19.627 1.145 1.000 60.180 130 PHE A CA 1
ATOM 1854 C C . PHE A 1 130 ? 18.014 19.705 1.308 1.000 57.260 130 PHE A C 1
ATOM 1855 O O . PHE A 1 130 ? 17.322 18.824 0.771 1.000 62.720 130 PHE A O 1
ATOM 1872 N N . TRP A 1 131 ? 17.558 20.750 2.007 1.000 55.500 131 TRP A N 1
ATOM 1873 C CA . TRP A 1 131 ? 16.146 21.200 2.148 1.000 55.160 131 TRP A CA 1
ATOM 1874 C C . TRP A 1 131 ? 16.010 22.664 1.704 1.000 57.330 131 TRP A C 1
ATOM 1875 O O . TRP A 1 131 ? 16.736 23.509 2.270 1.000 53.430 131 TRP A O 1
ATOM 1896 N N . ARG A 1 132 ? 15.081 22.964 0.792 1.000 51.600 132 ARG A N 1
ATOM 1897 C CA . ARG A 1 132 ? 14.645 24.348 0.495 1.000 54.300 132 ARG A CA 1
ATOM 1898 C C . ARG A 1 132 ? 13.633 24.753 1.560 1.000 55.800 132 ARG A C 1
ATOM 1899 O O . ARG A 1 132 ? 12.718 23.971 1.820 1.000 58.070 132 ARG A O 1
ATOM 1920 N N . ILE A 1 133 ? 13.790 25.926 2.161 1.000 55.170 133 ILE A N 1
ATOM 1921 C CA . ILE A 1 133 ? 12.796 26.454 3.134 1.000 51.920 133 ILE A CA 1
ATOM 1922 C C . ILE A 1 133 ? 12.104 27.617 2.445 1.000 56.530 133 ILE A C 1
ATOM 1923 O O . ILE A 1 133 ? 12.683 28.719 2.419 1.000 58.960 133 ILE A O 1
ATOM 1939 N N . GLU A 1 134 ? 10.944 27.333 1.848 1.000 56.760 134 GLU A N 1
ATOM 1940 C CA . GLU A 1 134 ? 10.188 28.277 0.996 1.000 54.100 134 GLU A CA 1
ATOM 1941 C C . GLU A 1 134 ? 9.483 29.265 1.908 1.000 54.280 134 GLU A C 1
ATOM 1942 O O . GLU A 1 134 ? 8.705 28.870 2.764 1.000 59.680 134 GLU A O 1
ATOM 1954 N N . PRO A 1 135 ? 9.786 30.572 1.798 1.000 56.800 135 PRO A N 1
ATOM 1955 C CA . PRO A 1 135 ? 9.201 31.552 2.701 1.000 57.760 135 PRO A CA 1
ATOM 1956 C C . PRO A 1 135 ? 7.730 31.837 2.402 1.000 56.490 135 PRO A C 1
ATOM 1957 O O . PRO A 1 135 ? 7.360 31.920 1.257 1.000 56.830 135 PRO A O 1
ATOM 1968 N N . VAL A 1 136 ? 6.973 31.998 3.479 1.000 52.170 136 VAL A N 1
ATOM 1969 C CA . VAL A 1 136 ? 5.589 32.532 3.518 1.000 57.150 136 VAL A CA 1
ATOM 1970 C C . VAL A 1 136 ? 5.655 33.992 3.979 1.000 58.760 136 VAL A C 1
ATOM 1971 O O . VAL A 1 136 ? 5.078 34.841 3.280 1.000 65.520 136 VAL A O 1
ATOM 1984 N N . SER A 1 137 ? 6.317 34.261 5.118 1.000 54.440 137 SER A N 1
ATOM 1985 C CA . SER A 1 137 ? 6.419 35.605 5.746 1.000 51.020 137 SER A CA 1
ATOM 1986 C C . SER A 1 137 ? 7.782 35.828 6.442 1.000 50.050 137 SER A C 1
ATOM 1987 O O . SER A 1 137 ? 8.561 34.865 6.627 1.000 47.630 137 SER A O 1
ATOM 1995 N N . GLY A 1 138 ? 8.066 37.075 6.811 1.000 50.340 138 GLY A N 1
ATOM 1996 C CA . GLY A 1 138 ? 9.362 37.507 7.363 1.000 54.980 138 GLY A CA 1
ATOM 1997 C C . GLY A 1 138 ? 9.228 38.642 8.360 1.000 55.420 138 GLY A C 1
ATOM 1998 O O . GLY A 1 138 ? 8.345 39.502 8.191 1.000 65.830 138 GLY A O 1
ATOM 2002 N N . LEU A 1 139 ? 10.105 38.676 9.355 1.000 53.250 139 LEU A N 1
ATOM 2003 C CA . LEU A 1 139 ? 10.250 39.827 10.284 1.000 55.290 139 LEU A CA 1
ATOM 2004 C C . LEU A 1 139 ? 11.689 40.363 10.183 1.000 52.490 139 LEU A C 1
ATOM 2005 O O . LEU A 1 139 ? 12.637 39.595 10.440 1.000 50.980 139 LEU A O 1
ATOM 2021 N N . LEU A 1 140 ? 11.876 41.606 9.748 1.000 51.400 140 LEU A N 1
ATOM 2022 C CA . LEU A 1 140 ? 13.232 42.215 9.674 1.000 50.650 140 LEU A CA 1
ATOM 2023 C C . LEU A 1 140 ? 13.435 43.070 10.913 1.000 48.180 140 LEU A C 1
ATOM 2024 O O . LEU A 1 140 ? 12.626 43.986 11.143 1.000 49.570 140 LEU A O 1
ATOM 2040 N N . ASN A 1 141 ? 14.524 42.832 11.629 1.000 48.000 141 ASN A N 1
ATOM 2041 C CA . ASN A 1 141 ? 14.945 43.729 12.728 1.000 49.050 141 ASN A CA 1
ATOM 2042 C C . ASN A 1 141 ? 16.313 44.314 12.345 1.000 47.840 141 ASN A C 1
ATOM 2043 O O . ASN A 1 141 ? 17.268 43.547 12.260 1.000 50.020 141 ASN A O 1
ATOM 2054 N N . ALA A 1 142 ? 16.385 45.625 12.106 1.000 54.800 142 ALA A N 1
ATOM 2055 C CA . ALA A 1 142 ? 17.549 46.335 11.511 1.000 57.500 142 ALA A CA 1
ATOM 2056 C C . ALA A 1 142 ? 18.630 46.575 12.566 1.000 62.670 142 ALA A C 1
ATOM 2057 O O . ALA A 1 142 ? 19.769 46.901 12.168 1.000 68.420 142 ALA A O 1
ATOM 2064 N N . GLY A 1 143 ? 18.283 46.419 13.845 1.000 59.100 143 GLY A N 1
ATOM 2065 C CA . GLY A 1 143 ? 19.228 46.536 14.970 1.000 58.610 143 GLY A CA 1
ATOM 2066 C C . GLY A 1 143 ? 18.763 47.572 15.967 1.000 59.900 143 GLY A C 1
ATOM 2067 O O . GLY A 1 143 ? 19.333 47.613 17.064 1.000 56.400 143 GLY A O 1
ATOM 2071 N N . PHE A 1 144 ? 17.741 48.351 15.588 1.000 58.770 144 PHE A N 1
ATOM 2072 C CA . PHE A 1 144 ? 17.279 49.589 16.257 1.000 59.440 144 PHE A CA 1
ATOM 2073 C C . PHE A 1 144 ? 15.906 49.955 15.712 1.000 65.190 144 PHE A C 1
ATOM 2074 O O . PHE A 1 144 ? 15.671 49.686 14.523 1.000 69.430 144 PHE A O 1
ATOM 2091 N N . GLY A 1 145 ? 15.065 50.591 16.528 1.000 69.340 145 GLY A N 1
ATOM 2092 C CA . GLY A 1 145 ? 13.705 50.996 16.125 1.000 70.020 145 GLY A CA 1
ATOM 2093 C C . GLY A 1 145 ? 12.791 49.795 15.928 1.000 78.920 145 GLY A C 1
ATOM 2094 O O . GLY A 1 145 ? 13.009 48.748 16.581 1.000 68.790 145 GLY A O 1
ATOM 2098 N N . GLN A 1 146 ? 11.779 49.946 15.072 1.000 84.380 146 GLN A N 1
ATOM 2099 C CA . GLN A 1 146 ? 10.699 48.946 14.886 1.000 81.740 146 GLN A CA 1
ATOM 2100 C C . GLN A 1 146 ? 11.066 48.030 13.718 1.000 68.360 146 GLN A C 1
ATOM 2101 O O . GLN A 1 146 ? 11.760 48.477 12.794 1.000 69.740 146 GLN A O 1
ATOM 2115 N N . ALA A 1 147 ? 10.587 46.791 13.773 1.000 61.060 147 ALA A N 1
ATOM 2116 C CA . ALA A 1 147 ? 10.786 45.748 12.749 1.000 55.890 147 ALA A CA 1
ATOM 2117 C C . ALA A 1 147 ? 9.961 46.067 11.504 1.000 59.320 147 ALA A C 1
ATOM 2118 O O . ALA A 1 147 ? 9.031 46.880 11.587 1.000 74.870 147 ALA A O 1
ATOM 2125 N N . PHE A 1 148 ? 10.288 45.416 10.394 1.000 54.870 148 PHE A N 1
ATOM 2126 C CA . PHE A 1 148 ? 9.489 45.386 9.146 1.000 56.890 148 PHE A CA 1
ATOM 2127 C C . PHE A 1 148 ? 8.884 4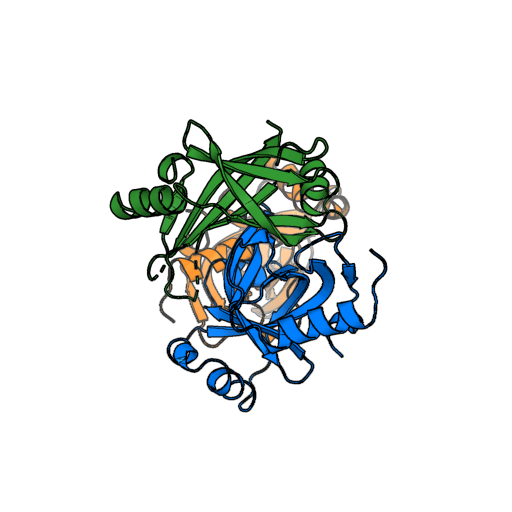3.989 8.969 1.000 57.610 148 PHE A C 1
ATOM 2128 O O . PHE A 1 148 ? 9.632 42.981 9.128 1.000 57.390 148 PHE A O 1
ATOM 2145 N N . LYS A 1 149 ? 7.590 43.933 8.631 1.000 59.230 149 LYS A N 1
ATOM 2146 C CA . LYS A 1 149 ? 6.894 42.719 8.113 1.000 62.600 149 LYS A CA 1
ATOM 2147 C C . LYS A 1 149 ? 7.194 42.569 6.619 1.000 58.990 149 LYS A C 1
ATOM 2148 O O . LYS A 1 149 ? 7.040 43.547 5.892 1.000 65.930 149 LYS A O 1
ATOM 2167 N N . LEU A 1 150 ? 7.617 41.382 6.186 1.000 60.000 150 LEU A N 1
ATOM 2168 C CA . LEU A 1 150 ? 8.029 41.120 4.788 1.000 63.290 150 LEU A CA 1
ATOM 2169 C C . LEU A 1 150 ? 7.180 39.990 4.198 1.000 65.120 150 LEU A C 1
ATOM 2170 O O . LEU A 1 150 ? 6.833 39.051 4.930 1.000 59.020 150 LEU A O 1
ATOM 2186 N N . THR A 1 151 ? 6.865 40.090 2.908 1.000 66.310 151 THR A N 1
ATOM 2187 C CA . THR A 1 151 ? 6.239 39.011 2.107 1.000 64.440 151 THR A CA 1
ATOM 2188 C C . THR A 1 151 ? 7.375 38.158 1.555 1.000 67.090 151 THR A C 1
ATOM 2189 O O . THR A 1 151 ? 8.553 38.521 1.791 1.000 65.710 151 THR A O 1
ATOM 2200 N N . ALA A 1 152 ? 7.038 37.102 0.819 1.000 59.470 152 ALA A N 1
ATOM 2201 C CA . ALA A 1 152 ? 8.015 36.149 0.256 1.000 61.680 152 ALA A CA 1
ATOM 2202 C C . ALA A 1 152 ? 8.729 36.808 -0.928 1.000 68.260 152 ALA A C 1
ATOM 2203 O O . ALA A 1 152 ? 9.917 36.489 -1.161 1.000 77.760 152 ALA A O 1
ATOM 2210 N N . SER A 1 153 ? 8.042 37.699 -1.648 1.000 66.880 153 SER A N 1
ATOM 2211 C CA . SER A 1 153 ? 8.619 38.459 -2.790 1.000 74.830 153 SER A CA 1
ATOM 2212 C C . SER A 1 153 ? 9.699 39.420 -2.263 1.000 68.130 153 SER A C 1
ATOM 2213 O O . SER A 1 153 ? 10.801 39.441 -2.840 1.000 63.880 153 SER A O 1
ATOM 2221 N N . ASP A 1 154 ? 9.390 40.124 -1.168 1.000 64.960 154 ASP A N 1
ATOM 2222 C CA . ASP A 1 154 ? 10.284 41.062 -0.429 1.000 68.240 154 ASP A CA 1
ATOM 2223 C C . ASP A 1 154 ? 11.661 40.446 -0.123 1.000 65.930 154 ASP A C 1
ATOM 2224 O O . ASP A 1 154 ? 12.657 41.216 -0.093 1.000 65.370 154 ASP A O 1
ATOM 2233 N N . MET A 1 155 ? 11.729 39.129 0.100 1.000 66.500 155 MET A N 1
ATOM 2234 C CA . MET A 1 155 ? 12.949 38.409 0.556 1.000 63.900 155 MET A CA 1
ATOM 2235 C C . MET A 1 155 ? 13.723 37.799 -0.621 1.000 63.670 155 MET A C 1
ATOM 2236 O O . MET A 1 155 ? 14.899 37.434 -0.410 1.000 69.690 155 MET A O 1
ATOM 2250 N N . LEU A 1 156 ? 13.141 37.723 -1.821 1.000 71.060 156 LEU A N 1
ATOM 2251 C CA . LEU A 1 156 ? 13.678 36.848 -2.902 1.000 80.310 156 LEU A CA 1
ATOM 2252 C C . LEU A 1 156 ? 14.306 37.661 -4.047 1.000 82.800 156 LEU A C 1
ATOM 2253 O O . LEU A 1 156 ? 15.346 37.204 -4.558 1.000 84.160 156 LEU A O 1
ATOM 2269 N N . LYS A 1 157 ? 13.712 38.781 -4.477 1.000 90.760 157 LYS A N 1
ATOM 2270 C CA . LYS A 1 157 ? 14.270 39.613 -5.589 1.000 95.690 157 LYS A CA 1
ATOM 2271 C C . LYS A 1 157 ? 13.412 40.866 -5.824 1.000 92.170 157 LYS A C 1
ATOM 2272 O O . LYS A 1 157 ? 13.823 41.810 -6.523 1.000 80.660 157 LYS A O 1
ATOM 2291 N N . ARG B 1 7 ? 22.655 1.463 6.320 1.000 91.280 7 ARG B N 1
ATOM 2292 C CA . ARG B 1 7 ? 21.959 0.145 6.489 1.000 83.650 7 ARG B CA 1
ATOM 2293 C C . ARG B 1 7 ? 21.863 -0.202 7.979 1.000 81.440 7 ARG B C 1
ATOM 2294 O O . ARG B 1 7 ? 20.783 -0.665 8.396 1.000 97.770 7 ARG B O 1
ATOM 2315 N N . GLU B 1 8 ? 22.930 -0.001 8.758 1.000 78.540 8 GLU B N 1
ATOM 2316 C CA . GLU B 1 8 ? 22.948 -0.409 10.188 1.000 78.830 8 GLU B CA 1
ATOM 2317 C C . GLU B 1 8 ? 21.992 0.482 10.995 1.000 73.270 8 GLU B C 1
ATOM 2318 O O . GLU B 1 8 ? 22.084 1.727 10.898 1.000 65.320 8 GLU B O 1
ATOM 2330 N N . THR B 1 9 ? 21.115 -0.158 11.768 1.000 62.800 9 THR B N 1
ATOM 2331 C CA . THR B 1 9 ? 20.004 0.476 12.511 1.000 63.810 9 THR B CA 1
ATOM 2332 C C . THR B 1 9 ? 20.577 1.188 13.730 1.000 66.340 9 THR B C 1
ATOM 2333 O O . THR B 1 9 ? 21.214 0.521 14.550 1.000 71.320 9 THR B O 1
ATOM 2344 N N . THR B 1 10 ? 20.299 2.489 13.830 1.000 67.240 10 THR B N 1
ATOM 2345 C CA . THR B 1 10 ? 20.771 3.408 14.895 1.000 65.170 10 THR B CA 1
ATOM 2346 C C . THR B 1 10 ? 19.566 3.770 15.753 1.000 57.270 10 THR B C 1
ATOM 2347 O O . THR B 1 10 ? 18.453 3.476 15.309 1.000 65.100 10 THR B O 1
ATOM 2358 N N . ASP B 1 11 ? 19.778 4.409 16.904 1.000 55.430 11 ASP B N 1
ATOM 2359 C CA . ASP B 1 11 ? 18.676 4.925 17.756 1.000 62.510 11 ASP B CA 1
ATOM 2360 C C . ASP B 1 11 ? 17.910 6.003 16.982 1.000 59.660 11 ASP B C 1
ATOM 2361 O O . ASP B 1 11 ? 16.749 6.256 17.328 1.000 56.310 11 ASP B O 1
ATOM 2370 N N . GLU B 1 12 ? 18.541 6.658 16.011 1.000 57.510 12 GLU B N 1
ATOM 2371 C CA . GLU B 1 12 ? 17.896 7.795 15.310 1.000 61.410 12 GLU B CA 1
ATOM 2372 C C . GLU B 1 12 ? 16.886 7.218 14.314 1.000 55.380 12 GLU B C 1
ATOM 2373 O O . GLU B 1 12 ? 15.789 7.787 14.237 1.000 48.850 12 GLU B O 1
ATOM 2385 N N . ALA B 1 13 ? 17.251 6.137 13.614 1.000 54.110 13 ALA B N 1
ATOM 2386 C CA . ALA B 1 13 ? 16.368 5.343 12.721 1.000 55.980 13 ALA B CA 1
ATOM 2387 C C . ALA B 1 13 ? 15.206 4.724 13.520 1.000 53.520 13 ALA B C 1
ATOM 2388 O O . ALA B 1 13 ? 14.050 4.779 13.049 1.000 49.090 13 ALA B O 1
ATOM 2395 N N . ARG B 1 14 ? 15.472 4.193 14.711 1.000 55.270 14 ARG B N 1
ATOM 2396 C CA . ARG B 1 14 ? 14.403 3.696 15.626 1.000 52.170 14 ARG B CA 1
ATOM 2397 C C . ARG B 1 14 ? 13.424 4.827 15.927 1.000 48.410 14 ARG B C 1
ATOM 2398 O O . ARG B 1 14 ? 12.204 4.583 15.890 1.000 50.460 14 ARG B O 1
ATOM 2419 N N . ALA B 1 15 ? 13.937 6.023 16.208 1.000 49.540 15 ALA B N 1
ATOM 2420 C CA . ALA B 1 15 ? 13.152 7.193 16.685 1.000 48.230 15 ALA B CA 1
ATOM 2421 C C . ALA B 1 15 ? 12.225 7.715 15.570 1.000 45.000 15 ALA B C 1
ATOM 2422 O O . ALA B 1 15 ? 11.043 8.037 15.852 1.000 43.110 15 ALA B O 1
ATOM 2429 N N . LEU B 1 16 ? 12.743 7.778 14.338 1.000 42.690 16 LEU B N 1
ATOM 2430 C CA . LEU B 1 16 ? 11.988 8.162 13.108 1.000 41.340 16 LEU B CA 1
ATOM 2431 C C . LEU B 1 16 ? 10.800 7.187 12.894 1.000 36.800 16 LEU B C 1
ATOM 2432 O O . LEU B 1 16 ? 9.661 7.650 12.785 1.000 39.520 16 LEU B O 1
ATOM 2448 N N . ALA B 1 17 ? 11.021 5.877 12.865 1.000 37.680 17 ALA B N 1
ATOM 2449 C CA . ALA B 1 17 ? 9.937 4.856 12.830 1.000 40.800 17 ALA B CA 1
ATOM 2450 C C . ALA B 1 17 ? 8.882 5.139 13.896 1.000 45.240 17 ALA B C 1
ATOM 2451 O O . ALA B 1 17 ? 7.689 5.170 13.521 1.000 48.500 17 ALA B O 1
ATOM 2458 N N . ARG B 1 18 ? 9.278 5.321 15.166 1.000 45.450 18 ARG B N 1
ATOM 2459 C CA . ARG B 1 18 ? 8.302 5.537 16.280 1.000 46.010 18 ARG B CA 1
ATOM 2460 C C . ARG B 1 18 ? 7.574 6.866 16.105 1.000 44.610 18 ARG B C 1
ATOM 2461 O O . ARG B 1 18 ? 6.352 6.923 16.425 1.000 48.900 18 ARG B O 1
ATOM 2482 N N . GLN B 1 19 ? 8.262 7.876 15.567 1.000 45.510 19 GLN B N 1
ATOM 2483 C CA . GLN B 1 19 ? 7.677 9.218 15.286 1.000 48.370 19 GLN B CA 1
ATOM 2484 C C . GLN B 1 19 ? 6.679 9.142 14.122 1.000 47.610 19 GLN B C 1
ATOM 2485 O O . GLN B 1 19 ? 5.629 9.835 14.211 1.000 48.480 19 GLN B O 1
ATOM 2499 N N . LEU B 1 20 ? 6.996 8.391 13.056 1.000 43.030 20 LEU B N 1
ATOM 2500 C CA . LEU B 1 20 ? 6.041 8.126 11.937 1.000 47.480 20 LEU B CA 1
ATOM 2501 C C . LEU B 1 20 ? 4.815 7.387 12.484 1.000 45.240 20 LEU B C 1
ATOM 2502 O O . LEU B 1 20 ? 3.717 7.658 12.000 1.000 48.950 20 LEU B O 1
ATOM 2518 N N . LEU B 1 21 ? 4.984 6.462 13.425 1.000 43.780 21 LEU B N 1
ATOM 2519 C CA . LEU B 1 21 ? 3.821 5.708 13.966 1.000 46.280 21 LEU B CA 1
ATOM 2520 C C . LEU B 1 21 ? 3.003 6.630 14.846 1.000 41.590 21 LEU B C 1
ATOM 2521 O O . LEU B 1 21 ? 1.780 6.530 14.774 1.000 46.350 21 LEU B O 1
ATOM 2537 N N . GLU B 1 22 ? 3.635 7.562 15.561 1.000 45.270 22 GLU B N 1
ATOM 2538 C CA . GLU B 1 22 ? 2.903 8.449 16.518 1.000 44.230 22 GLU B CA 1
ATOM 2539 C C . GLU B 1 22 ? 2.108 9.521 15.753 1.000 43.830 22 GLU B C 1
ATOM 2540 O O . GLU B 1 22 ? 1.048 9.963 16.233 1.000 44.810 22 GLU B O 1
ATOM 2552 N N . ALA B 1 23 ? 2.560 9.905 14.562 1.000 45.420 23 ALA B N 1
ATOM 2553 C CA . ALA B 1 23 ? 1.959 10.985 13.751 1.000 42.580 23 ALA B CA 1
ATOM 2554 C C . ALA B 1 23 ? 0.942 10.396 12.758 1.000 44.440 23 ALA B C 1
ATOM 2555 O O . ALA B 1 23 ? 0.196 11.176 12.154 1.000 50.060 23 ALA B O 1
ATOM 2562 N N . ALA B 1 24 ? 0.867 9.074 12.621 1.000 46.930 24 ALA B N 1
ATOM 2563 C CA . ALA B 1 24 ? -0.016 8.394 11.637 1.000 43.990 24 ALA B CA 1
ATOM 2564 C C . ALA B 1 24 ? -1.496 8.552 11.990 1.000 42.680 24 ALA B C 1
ATOM 2565 O O . ALA B 1 24 ? -1.886 8.316 13.153 1.000 42.030 24 ALA B O 1
ATOM 2572 N N . ARG B 1 25 ? -2.281 8.936 10.985 1.000 39.530 25 ARG B N 1
ATOM 2573 C CA . ARG B 1 25 ? -3.762 8.994 11.009 1.000 44.210 25 ARG B CA 1
ATOM 2574 C C . ARG B 1 25 ? -4.337 8.055 9.931 1.000 40.040 25 ARG B C 1
ATOM 2575 O O . ARG B 1 25 ? -5.516 7.656 10.067 1.000 36.670 25 ARG B O 1
ATOM 2596 N N . HIS B 1 26 ? -3.551 7.747 8.893 1.000 39.520 26 HIS B N 1
ATOM 2597 C CA A HIS B 1 26 ? -3.942 6.862 7.765 0.500 43.500 26 HIS B CA 1
ATOM 2598 C CA B HIS B 1 26 ? -3.951 6.863 7.769 0.500 42.810 26 HIS B CA 1
ATOM 2599 C C . HIS B 1 26 ? -2.734 6.024 7.331 1.000 42.900 26 HIS B C 1
ATOM 2600 O O . HIS B 1 26 ? -1.644 6.267 7.827 1.000 43.570 26 HIS B O 1
ATOM 2628 N N . ALA B 1 27 ? -2.940 5.015 6.481 1.000 42.600 27 ALA B N 1
ATOM 2629 C CA . ALA B 1 27 ? -1.886 4.077 6.036 1.000 43.680 27 ALA B CA 1
ATOM 2630 C C . ALA B 1 27 ? -2.357 3.311 4.803 1.000 42.010 27 ALA B C 1
ATOM 2631 O O . ALA B 1 27 ? -3.561 3.295 4.586 1.000 45.690 27 ALA B O 1
ATOM 2638 N N . SER B 1 28 ? -1.451 2.670 4.058 1.000 40.140 28 SER B N 1
ATOM 2639 C CA . SER B 1 28 ? -1.825 1.620 3.069 1.000 42.760 28 SER B CA 1
ATOM 2640 C C . SER B 1 28 ? -1.825 0.267 3.785 1.000 41.270 28 SER B C 1
ATOM 2641 O O . SER B 1 28 ? -0.805 -0.071 4.366 1.000 42.380 28 SER B O 1
ATOM 2649 N N . LEU B 1 29 ? -2.942 -0.458 3.785 1.000 42.620 29 LEU B N 1
ATOM 2650 C CA . LEU B 1 29 ? -3.025 -1.823 4.363 1.000 36.870 29 LEU B CA 1
ATOM 2651 C C . LEU B 1 29 ? -2.868 -2.822 3.221 1.000 35.620 29 LEU B C 1
ATOM 2652 O O . LEU B 1 29 ? -3.478 -2.627 2.148 1.000 33.470 29 LEU B O 1
ATOM 2668 N N . GLY B 1 30 ? -1.994 -3.789 3.417 1.000 37.310 30 GLY B N 1
ATOM 2669 C CA . GLY B 1 30 ? -1.866 -4.983 2.556 1.000 42.320 30 GLY B CA 1
ATOM 2670 C C . GLY B 1 30 ? -2.545 -6.154 3.228 1.000 41.230 30 GLY B C 1
ATOM 2671 O O . GLY B 1 30 ? -2.305 -6.374 4.454 1.000 43.500 30 GLY B O 1
ATOM 2675 N N . THR B 1 31 ? -3.471 -6.782 2.519 1.000 43.320 31 THR B N 1
ATOM 2676 C CA . THR B 1 31 ? -4.116 -8.056 2.935 1.000 39.030 31 THR B CA 1
ATOM 2677 C C . THR B 1 31 ? -4.072 -9.051 1.780 1.000 41.470 31 THR B C 1
ATOM 2678 O O . THR B 1 31 ? -3.800 -8.631 0.619 1.000 41.170 31 THR B O 1
ATOM 2689 N N . LEU B 1 32 ? -4.315 -10.324 2.094 1.000 43.610 32 LEU B N 1
ATOM 2690 C CA . LEU B 1 32 ? -4.307 -11.405 1.079 1.000 47.480 32 LEU B CA 1
ATOM 2691 C C . LEU B 1 32 ? -5.729 -11.592 0.570 1.000 44.050 32 LEU B C 1
ATOM 2692 O O . LEU B 1 32 ? -6.620 -11.789 1.409 1.000 45.710 32 LEU B O 1
ATOM 2708 N N . ASP B 1 33 ? -5.927 -11.480 -0.745 1.000 42.940 33 ASP B N 1
ATOM 2709 C CA . ASP B 1 33 ? -7.221 -11.810 -1.406 1.000 52.570 33 ASP B CA 1
ATOM 2710 C C . ASP B 1 33 ? -7.530 -13.296 -1.213 1.000 49.560 33 ASP B C 1
ATOM 2711 O O . ASP B 1 33 ? -6.773 -14.145 -1.699 1.000 50.920 33 ASP B O 1
ATOM 2720 N N . PRO B 1 34 ? -8.601 -13.677 -0.480 1.000 52.360 34 PRO B N 1
ATOM 2721 C CA . PRO B 1 34 ? -8.865 -15.103 -0.212 1.000 53.030 34 PRO B CA 1
ATOM 2722 C C . PRO B 1 34 ? -8.996 -15.957 -1.488 1.000 52.260 34 PRO B C 1
ATOM 2723 O O . PRO B 1 34 ? -8.360 -16.975 -1.574 1.000 64.570 34 PRO B O 1
ATOM 2734 N N . GLU B 1 35 ? -9.727 -15.487 -2.492 1.000 58.200 35 GLU B N 1
ATOM 2735 C CA . GLU B 1 35 ? -9.855 -16.177 -3.808 1.000 59.300 35 GLU B CA 1
ATOM 2736 C C . GLU B 1 35 ? -8.462 -16.456 -4.396 1.000 59.930 35 GLU B C 1
ATOM 2737 O O . GLU B 1 35 ? -8.169 -17.630 -4.653 1.000 64.070 35 GLU B O 1
ATOM 2749 N N . THR B 1 36 ? -7.616 -15.437 -4.594 1.000 60.700 36 THR B N 1
ATOM 2750 C CA . THR B 1 36 ? -6.457 -15.520 -5.535 1.000 54.600 36 THR B CA 1
ATOM 2751 C C . THR B 1 36 ? -5.089 -15.468 -4.832 1.000 55.050 36 THR B C 1
ATOM 2752 O O . THR B 1 36 ? -4.110 -15.771 -5.535 1.000 51.780 36 THR B O 1
ATOM 2763 N N . GLY B 1 37 ? -5.023 -15.109 -3.533 1.000 54.680 37 GLY B N 1
ATOM 2764 C CA . GLY B 1 37 ? -3.786 -14.909 -2.748 1.000 45.530 37 GLY B CA 1
ATOM 2765 C C . GLY B 1 37 ? -2.998 -13.651 -3.146 1.000 47.570 37 GLY B C 1
ATOM 2766 O O . GLY B 1 37 ? -1.894 -13.442 -2.586 1.000 47.350 37 GLY B O 1
ATOM 2770 N N . VAL B 1 38 ? -3.513 -12.824 -4.069 1.000 47.620 38 VAL B N 1
ATOM 2771 C CA . VAL B 1 38 ? -2.877 -11.538 -4.482 1.000 46.020 38 VAL B CA 1
ATOM 2772 C C . VAL B 1 38 ? -3.016 -10.519 -3.356 1.000 43.330 38 VAL B C 1
ATOM 2773 O O . VAL B 1 38 ? -4.044 -10.493 -2.684 1.000 38.680 38 VAL B O 1
ATOM 2786 N N . PRO B 1 39 ? -1.956 -9.724 -3.053 1.000 43.150 39 PRO B N 1
ATOM 2787 C CA . PRO B 1 39 ? -2.075 -8.620 -2.100 1.000 46.900 39 PRO B CA 1
ATOM 2788 C C . PRO B 1 39 ? -3.134 -7.621 -2.602 1.000 49.350 39 PRO B C 1
ATOM 2789 O O . PRO B 1 39 ? -3.054 -7.144 -3.728 1.000 47.400 39 PRO B O 1
ATOM 2800 N N . LEU B 1 40 ? -4.157 -7.405 -1.783 1.000 51.940 40 LEU B N 1
ATOM 2801 C CA . LEU B 1 40 ? -5.085 -6.253 -1.869 1.000 49.740 40 LEU B CA 1
ATOM 2802 C C . LEU B 1 40 ? -4.479 -5.080 -1.073 1.000 46.760 40 LEU B C 1
ATOM 2803 O O . LEU B 1 40 ? -4.207 -5.264 0.136 1.000 42.380 40 LEU B O 1
ATOM 2819 N N . VAL B 1 41 ? -4.258 -3.927 -1.706 1.000 43.550 41 VAL B N 1
ATOM 2820 C CA . VAL B 1 41 ? -3.713 -2.716 -1.012 1.000 41.800 41 VAL B CA 1
ATOM 2821 C C . VAL B 1 41 ? -4.813 -1.647 -0.978 1.000 41.720 41 VAL B C 1
ATOM 2822 O O . VAL B 1 41 ? -5.231 -1.206 -2.065 1.000 39.200 41 VAL B O 1
ATOM 2835 N N . THR B 1 42 ? -5.305 -1.296 0.218 1.000 35.820 42 THR B N 1
ATOM 2836 C CA . THR B 1 42 ? -6.410 -0.332 0.417 1.000 38.760 42 THR B CA 1
ATOM 2837 C C . THR B 1 42 ? -5.899 0.793 1.330 1.000 40.280 42 THR B C 1
ATOM 2838 O O . THR B 1 42 ? -4.915 0.571 2.010 1.000 44.160 42 THR B O 1
ATOM 2849 N N . ARG B 1 43 ? -6.529 1.964 1.313 1.000 40.380 43 ARG B N 1
ATOM 2850 C CA . ARG B 1 43 ? -6.262 3.041 2.286 1.000 46.400 43 ARG B CA 1
ATOM 2851 C C . ARG B 1 43 ? -7.189 2.863 3.482 1.000 41.140 43 ARG B C 1
ATOM 2852 O O . ARG B 1 43 ? -8.398 2.696 3.259 1.000 50.670 43 ARG B O 1
ATOM 2873 N N . ILE B 1 44 ? -6.630 2.978 4.679 1.000 38.420 44 ILE B N 1
ATOM 2874 C CA . ILE B 1 44 ? -7.342 2.812 5.973 1.000 40.620 44 ILE B CA 1
ATOM 2875 C C . ILE B 1 44 ? -6.979 3.950 6.927 1.000 38.970 44 ILE B C 1
ATOM 2876 O O . ILE B 1 44 ? -5.895 4.496 6.819 1.000 41.520 44 ILE B O 1
ATOM 2892 N N . ALA B 1 45 ? -7.876 4.228 7.867 1.000 43.030 45 ALA B N 1
ATOM 2893 C CA . ALA B 1 45 ? -7.622 4.982 9.104 1.000 45.500 45 ALA B CA 1
ATOM 2894 C C . ALA B 1 45 ? -6.739 4.130 10.028 1.000 51.300 45 ALA B C 1
ATOM 2895 O O . ALA B 1 45 ? -7.098 2.961 10.307 1.000 44.850 45 ALA B O 1
ATOM 2902 N N . LEU B 1 46 ? -5.614 4.696 10.477 1.000 48.380 46 LEU B N 1
ATOM 2903 C CA . LEU B 1 46 ? -4.641 3.999 11.342 1.000 46.830 46 LEU B CA 1
ATOM 2904 C C . LEU B 1 46 ? -4.030 4.963 12.356 1.000 47.400 46 LEU B C 1
ATOM 2905 O O . LEU B 1 46 ? -3.520 6.021 11.960 1.000 54.160 46 LEU B O 1
ATOM 2921 N N . GLN B 1 47 ? -4.032 4.562 13.623 1.000 45.620 47 GLN B N 1
ATOM 2922 C CA . GLN B 1 47 ? -3.259 5.221 14.695 1.000 41.360 47 GLN B CA 1
ATOM 2923 C C . GLN B 1 47 ? -2.494 4.129 15.430 1.000 44.270 47 GLN B C 1
ATOM 2924 O O . GLN B 1 47 ? -2.301 3.039 14.854 1.000 49.590 47 GLN B O 1
ATOM 2938 N N . THR B 1 48 ? -2.014 4.437 16.622 1.000 50.620 48 THR B N 1
ATOM 2939 C CA . THR B 1 48 ? -1.392 3.454 17.540 1.000 53.060 48 THR B CA 1
ATOM 2940 C C . THR B 1 48 ? -2.241 3.349 18.804 1.000 50.360 48 THR B C 1
ATOM 2941 O O . THR B 1 48 ? -2.950 4.319 19.118 1.000 48.930 48 THR B O 1
ATOM 2952 N N . ASP B 1 49 ? -2.153 2.204 19.478 1.000 56.570 49 ASP B N 1
ATOM 2953 C CA . ASP B 1 49 ? -2.655 1.998 20.858 1.000 65.120 49 ASP B CA 1
ATOM 2954 C C . ASP B 1 49 ? -1.628 2.567 21.841 1.000 68.670 49 ASP B C 1
ATOM 2955 O O . ASP B 1 49 ? -0.540 2.949 21.382 1.000 66.460 49 ASP B O 1
ATOM 2964 N N . ALA B 1 50 ? -1.959 2.572 23.138 1.000 75.840 50 ALA B N 1
ATOM 2965 C CA . ALA B 1 50 ? -1.118 3.040 24.269 1.000 74.470 50 ALA B CA 1
ATOM 2966 C C . ALA B 1 50 ? 0.311 2.484 24.169 1.000 71.550 50 ALA B C 1
ATOM 2967 O O . ALA B 1 50 ? 1.260 3.278 24.190 1.000 87.050 50 ALA B O 1
ATOM 2974 N N . ASP B 1 51 ? 0.454 1.168 24.029 1.000 72.400 51 ASP B N 1
ATOM 2975 C CA . ASP B 1 51 ? 1.757 0.459 23.879 1.000 68.510 51 ASP B CA 1
ATOM 2976 C C . ASP B 1 51 ? 2.483 0.825 22.574 1.000 59.820 51 ASP B C 1
ATOM 2977 O O . ASP B 1 51 ? 3.588 0.324 22.387 1.000 68.900 51 ASP B O 1
ATOM 2986 N N . GLY B 1 52 ? 1.884 1.595 21.665 1.000 60.680 52 GLY B N 1
ATOM 2987 C CA . GLY B 1 52 ? 2.521 1.981 20.384 1.000 63.550 52 GLY B CA 1
ATOM 2988 C C . GLY B 1 52 ? 2.325 0.961 19.268 1.000 57.100 52 GLY B C 1
ATOM 2989 O O . GLY B 1 52 ? 3.031 1.062 18.235 1.000 53.040 52 GLY B O 1
ATOM 2993 N N . VAL B 1 53 ? 1.385 0.026 19.437 1.000 53.080 53 VAL B N 1
ATOM 2994 C CA . VAL B 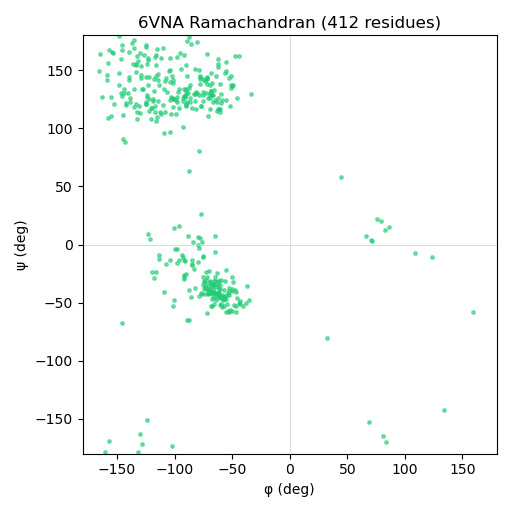1 53 ? 1.037 -0.993 18.403 1.000 52.600 53 VAL B CA 1
ATOM 2995 C C . VAL B 1 53 ? 0.075 -0.374 17.382 1.000 47.420 53 VAL B C 1
ATOM 2996 O O . VAL B 1 53 ? -0.896 0.291 17.743 1.000 44.070 53 VAL B O 1
ATOM 3009 N N . PRO B 1 54 ? 0.352 -0.496 16.067 1.000 39.040 54 PRO B N 1
ATOM 3010 C CA . PRO B 1 54 ? -0.561 0.000 15.055 1.000 41.810 54 PRO B CA 1
ATOM 3011 C C . PRO B 1 54 ? -1.980 -0.529 15.315 1.000 48.770 54 PRO B C 1
ATOM 3012 O O . PRO B 1 54 ? -2.149 -1.731 15.584 1.000 49.210 54 PRO B O 1
ATOM 3023 N N . LEU B 1 55 ? -2.962 0.358 15.164 1.000 50.380 55 LEU B N 1
ATOM 3024 C CA . LEU B 1 55 ? -4.391 0.085 15.436 1.000 51.170 55 LEU B CA 1
ATOM 3025 C C . LEU B 1 55 ? -5.208 0.601 14.252 1.000 48.760 55 LEU B C 1
ATOM 3026 O O . LEU B 1 55 ? -5.340 1.806 14.115 1.000 46.520 55 LEU B O 1
ATOM 3042 N N . ALA B 1 56 ? -5.743 -0.309 13.446 1.000 52.750 56 ALA B N 1
ATOM 3043 C CA . ALA B 1 56 ? -6.600 -0.015 12.281 1.000 50.000 56 ALA B CA 1
ATOM 3044 C C . ALA B 1 56 ? -8.065 0.048 12.726 1.000 51.390 56 ALA B C 1
ATOM 3045 O O . ALA B 1 56 ? -8.441 -0.687 13.667 1.000 47.900 56 ALA B O 1
ATOM 3052 N N . LEU B 1 57 ? -8.837 0.946 12.100 1.000 46.630 57 LEU B N 1
ATOM 3053 C CA . LEU B 1 57 ? -10.312 1.052 12.229 1.000 52.390 57 LEU B CA 1
ATOM 3054 C C . LEU B 1 57 ? -10.905 0.745 10.851 1.000 54.120 57 LEU B C 1
ATOM 3055 O O . LEU B 1 57 ? -10.749 1.581 9.949 1.000 52.980 57 LEU B O 1
ATOM 3071 N N . LEU B 1 58 ? -11.507 -0.441 10.698 1.000 52.790 58 LEU B N 1
ATOM 3072 C CA . LEU B 1 58 ? -12.028 -0.968 9.407 1.000 54.040 58 LEU B CA 1
ATOM 3073 C C . LEU B 1 58 ? -13.557 -1.109 9.453 1.000 56.940 58 LEU B C 1
ATOM 3074 O O . LEU B 1 58 ? -14.103 -1.421 10.540 1.000 52.500 58 LEU B O 1
ATOM 3090 N N . ALA B 1 59 ? -14.212 -0.901 8.305 1.000 58.750 59 ALA B N 1
ATOM 3091 C CA . ALA B 1 59 ? -15.604 -1.334 8.025 1.000 63.360 59 ALA B CA 1
ATOM 3092 C C . ALA B 1 59 ? -15.656 -2.867 8.091 1.000 71.650 59 ALA B C 1
ATOM 3093 O O . ALA B 1 59 ? -14.987 -3.556 7.250 1.000 63.380 59 ALA B O 1
ATOM 3100 N N . GLY B 1 60 ? -16.423 -3.378 9.057 1.000 68.190 60 GLY B N 1
ATOM 3101 C CA . GLY B 1 60 ? -16.424 -4.786 9.490 1.000 64.640 60 GLY B CA 1
ATOM 3102 C C . GLY B 1 60 ? -16.555 -5.810 8.366 1.000 63.380 60 GLY B C 1
ATOM 3103 O O . GLY B 1 60 ? -16.068 -6.954 8.603 1.000 66.510 60 GLY B O 1
ATOM 3107 N N . LEU B 1 61 ? -17.206 -5.488 7.228 1.000 52.250 61 LEU B N 1
ATOM 3108 C CA . LEU B 1 61 ? -17.479 -6.487 6.146 1.000 54.370 61 LEU B CA 1
ATOM 3109 C C . LEU B 1 61 ? -16.888 -6.037 4.801 1.000 50.990 61 LEU B C 1
ATOM 3110 O O . LEU B 1 61 ? -17.104 -6.725 3.797 1.000 52.600 61 LEU B O 1
ATOM 3126 N N . ALA B 1 62 ? -16.084 -4.987 4.768 1.000 47.360 62 ALA B N 1
ATOM 3127 C CA . ALA B 1 62 ? -15.323 -4.594 3.560 1.000 46.320 62 ALA B CA 1
ATOM 3128 C C . ALA B 1 62 ? -14.320 -5.699 3.161 1.000 46.470 62 ALA B C 1
ATOM 3129 O O . ALA B 1 62 ? -13.918 -6.535 4.025 1.000 41.710 62 ALA B O 1
ATOM 3136 N N . ALA B 1 63 ? -13.879 -5.676 1.902 1.000 38.820 63 ALA B N 1
ATOM 3137 C CA . ALA B 1 63 ? -12.946 -6.649 1.308 1.000 40.950 63 ALA B CA 1
ATOM 3138 C C . ALA B 1 63 ? -11.754 -6.919 2.241 1.000 49.340 63 ALA B C 1
ATOM 3139 O O . ALA B 1 63 ? -11.399 -8.110 2.423 1.000 54.300 63 ALA B O 1
ATOM 3146 N N . HIS B 1 64 ? -11.146 -5.872 2.807 1.000 47.510 64 HIS B N 1
ATOM 3147 C CA . HIS B 1 64 ? -9.896 -5.972 3.604 1.000 48.560 64 HIS B CA 1
ATOM 3148 C C . HIS B 1 64 ? -10.206 -6.558 4.996 1.000 42.860 64 HIS B C 1
ATOM 3149 O O . HIS B 1 64 ? -9.358 -7.321 5.551 1.000 41.840 64 HIS B O 1
ATOM 3164 N N . ALA B 1 65 ? -11.360 -6.254 5.572 1.000 46.310 65 ALA B N 1
ATOM 3165 C CA . ALA B 1 65 ? -11.784 -6.848 6.871 1.000 50.090 65 ALA B CA 1
ATOM 3166 C C . ALA B 1 65 ? -12.116 -8.347 6.676 1.000 53.170 65 ALA B C 1
ATOM 3167 O O . ALA B 1 65 ? -11.833 -9.142 7.571 1.000 51.680 65 ALA B O 1
ATOM 3174 N N . ARG B 1 66 ? -12.685 -8.725 5.529 1.000 49.840 66 ARG B N 1
ATOM 3175 C CA . ARG B 1 66 ? -13.064 -10.119 5.222 1.000 46.770 66 ARG B CA 1
ATOM 3176 C C . ARG B 1 66 ? -11.795 -10.911 4.946 1.000 51.680 66 ARG B C 1
ATOM 3177 O O . ARG B 1 66 ? -11.777 -12.080 5.324 1.000 58.910 66 ARG B O 1
ATOM 3198 N N . ALA B 1 67 ? -10.794 -10.297 4.291 1.000 50.220 67 ALA B N 1
ATOM 3199 C CA . ALA B 1 67 ? -9.480 -10.921 4.011 1.000 46.930 67 ALA B CA 1
ATOM 3200 C C . ALA B 1 67 ? -8.799 -11.277 5.346 1.000 44.760 67 ALA B C 1
ATOM 3201 O O . ALA B 1 67 ? -8.284 -12.399 5.474 1.000 47.150 67 ALA B O 1
ATOM 3208 N N . LEU B 1 68 ? -8.825 -10.352 6.302 1.000 48.580 68 LEU B N 1
ATOM 3209 C CA . LEU B 1 68 ? -8.147 -10.480 7.615 1.000 49.830 68 LEU B CA 1
ATOM 3210 C C . LEU B 1 68 ? -8.903 -11.488 8.477 1.000 48.600 68 LEU B C 1
ATOM 3211 O O . LEU B 1 68 ? -8.239 -12.157 9.264 1.000 56.330 68 LEU B O 1
ATOM 3227 N N . ALA B 1 69 ? -10.224 -11.617 8.319 1.000 53.870 69 ALA B N 1
ATOM 3228 C CA . ALA B 1 69 ? -11.070 -12.606 9.053 1.000 54.610 69 ALA B CA 1
ATOM 3229 C C . ALA B 1 69 ? -10.641 -14.028 8.681 1.000 47.860 69 ALA B C 1
ATOM 3230 O O . ALA B 1 69 ? -10.601 -14.865 9.558 1.000 38.970 69 ALA B O 1
ATOM 3237 N N . VAL B 1 70 ? -10.213 -14.226 7.432 1.000 49.220 70 VAL B N 1
ATOM 3238 C CA . VAL B 1 70 ? -9.794 -15.539 6.864 1.000 49.470 70 VAL B CA 1
ATOM 3239 C C . VAL B 1 70 ? -8.285 -15.763 7.029 1.000 51.220 70 VAL B C 1
ATOM 3240 O O . VAL B 1 70 ? -7.865 -16.929 7.071 1.000 48.860 70 VAL B O 1
ATOM 3253 N N . ASP B 1 71 ? -7.475 -14.706 7.036 1.000 51.200 71 ASP B N 1
ATOM 3254 C CA . ASP B 1 71 ? -5.998 -14.833 7.149 1.000 52.710 71 ASP B CA 1
ATOM 3255 C C . ASP B 1 71 ? -5.491 -13.521 7.723 1.000 56.380 71 ASP B C 1
ATOM 3256 O O . ASP B 1 71 ? -5.574 -12.504 7.047 1.000 62.520 71 ASP B O 1
ATOM 3265 N N . PRO B 1 72 ? -4.994 -13.509 8.980 1.000 54.810 72 PRO B N 1
ATOM 3266 C CA . PRO B 1 72 ? -4.654 -12.266 9.673 1.000 53.790 72 PRO B CA 1
ATOM 3267 C C . PRO B 1 72 ? -3.296 -11.646 9.274 1.000 51.600 72 PRO B C 1
ATOM 3268 O O . PRO B 1 72 ? -2.943 -10.595 9.793 1.000 46.070 72 PRO B O 1
ATOM 3279 N N . ARG B 1 73 ? -2.568 -12.278 8.359 1.000 44.880 73 ARG B N 1
ATOM 3280 C CA . ARG B 1 73 ? -1.315 -11.712 7.805 1.000 48.540 73 ARG B CA 1
ATOM 3281 C C . ARG B 1 73 ? -1.634 -10.357 7.152 1.000 49.700 73 ARG B C 1
ATOM 3282 O O . ARG B 1 73 ? -2.537 -10.311 6.299 1.000 53.880 73 ARG B O 1
ATOM 3303 N N . ALA B 1 74 ? -0.935 -9.300 7.589 1.000 46.920 74 ALA B N 1
ATOM 3304 C CA . ALA B 1 74 ? -1.203 -7.882 7.251 1.000 47.170 74 ALA B CA 1
ATOM 3305 C C . ALA B 1 74 ? 0.116 -7.123 7.000 1.000 49.940 74 ALA B C 1
ATOM 3306 O O . ALA B 1 74 ? 1.144 -7.408 7.652 1.000 50.260 74 ALA B O 1
ATOM 3313 N N . GLY B 1 75 ? 0.095 -6.234 6.008 1.000 56.390 75 GLY B N 1
ATOM 3314 C CA . GLY B 1 75 ? 1.196 -5.329 5.627 1.000 47.010 75 GLY B CA 1
ATOM 3315 C C . GLY B 1 75 ? 0.733 -3.898 5.813 1.000 44.380 75 GLY B C 1
ATOM 3316 O O . GLY B 1 75 ? -0.456 -3.628 5.569 1.000 45.510 75 GLY B O 1
ATOM 3320 N N . LEU B 1 76 ? 1.613 -3.019 6.270 1.000 42.750 76 LEU B N 1
ATOM 3321 C CA . LEU B 1 76 ? 1.319 -1.576 6.422 1.000 39.890 76 LEU B CA 1
ATOM 3322 C C . LEU B 1 76 ? 2.433 -0.780 5.751 1.000 37.650 76 LEU B C 1
ATOM 3323 O O . LEU B 1 76 ? 3.601 -1.203 5.829 1.000 39.840 76 LEU B O 1
ATOM 3339 N N . LEU B 1 77 ? 2.063 0.353 5.165 1.000 38.120 77 LEU B N 1
ATOM 3340 C CA . LEU B 1 77 ? 2.984 1.423 4.712 1.000 37.220 77 LEU B CA 1
ATOM 3341 C C . LEU B 1 77 ? 2.521 2.713 5.390 1.000 37.190 77 LEU B C 1
ATOM 3342 O O . LEU B 1 77 ? 1.336 3.091 5.249 1.000 36.480 77 LEU B O 1
ATOM 3358 N N . ILE B 1 78 ? 3.406 3.316 6.169 1.000 38.130 78 ILE B N 1
ATOM 3359 C CA . ILE B 1 78 ? 3.119 4.577 6.906 1.000 39.710 78 ILE B CA 1
ATOM 3360 C C . ILE B 1 78 ? 4.094 5.632 6.388 1.000 35.240 78 ILE B C 1
ATOM 3361 O O . ILE B 1 78 ? 5.317 5.382 6.343 1.000 37.810 78 ILE B O 1
ATOM 3377 N N . ALA B 1 79 ? 3.551 6.733 5.903 1.000 39.740 79 ALA B N 1
ATOM 3378 C CA . ALA B 1 79 ? 4.288 7.868 5.325 1.000 41.170 79 ALA B CA 1
ATOM 3379 C C . ALA B 1 79 ? 3.881 9.091 6.137 1.000 45.200 79 ALA B C 1
ATOM 3380 O O . ALA B 1 79 ? 2.882 8.998 6.835 1.000 51.280 79 ALA B O 1
ATOM 3387 N N . ALA B 1 80 ? 4.671 10.163 6.101 1.000 56.370 80 ALA B N 1
ATOM 3388 C CA . ALA B 1 80 ? 4.306 11.486 6.659 1.000 57.790 80 ALA B CA 1
ATOM 3389 C C . ALA B 1 80 ? 3.195 12.102 5.800 1.000 54.590 80 ALA B C 1
ATOM 3390 O O . ALA B 1 80 ? 3.429 12.345 4.601 1.000 52.660 80 ALA B O 1
ATOM 3397 N N . GLU B 1 81 ? 2.017 12.306 6.383 1.000 56.730 81 GLU B N 1
ATOM 3398 C CA . GLU B 1 81 ? 0.864 13.003 5.737 1.000 67.910 81 GLU B CA 1
ATOM 3399 C C . GLU B 1 81 ? 1.284 14.383 5.201 1.000 68.270 81 GLU B C 1
ATOM 3400 O O . GLU B 1 81 ? 0.868 14.751 4.076 1.000 66.830 81 GLU B O 1
ATOM 3412 N N . ALA B 1 82 ? 2.092 15.109 5.980 1.000 65.030 82 ALA B N 1
ATOM 3413 C CA . ALA B 1 82 ? 2.373 16.549 5.823 1.000 59.080 82 ALA B CA 1
ATOM 3414 C C . ALA B 1 82 ? 3.494 16.761 4.807 1.000 58.640 82 ALA B C 1
ATOM 3415 O O . ALA B 1 82 ? 3.640 17.886 4.334 1.000 67.530 82 ALA B O 1
ATOM 3422 N N . ALA B 1 83 ? 4.275 15.733 4.489 1.000 60.930 83 ALA B N 1
ATOM 3423 C CA . ALA B 1 83 ? 5.478 15.859 3.632 1.000 64.600 83 ALA B CA 1
ATOM 3424 C C . ALA B 1 83 ? 5.104 16.566 2.325 1.000 62.210 83 ALA B C 1
ATOM 3425 O O . ALA B 1 83 ? 3.990 16.334 1.847 1.000 58.430 83 ALA B O 1
ATOM 3432 N N . LYS B 1 84 ? 5.996 17.417 1.799 1.000 70.690 84 LYS B N 1
ATOM 3433 C CA . LYS B 1 84 ? 5.818 18.153 0.512 1.000 71.930 84 LYS B CA 1
ATOM 3434 C C . LYS B 1 84 ? 6.902 17.704 -0.478 1.000 63.520 84 LYS B C 1
ATOM 3435 O O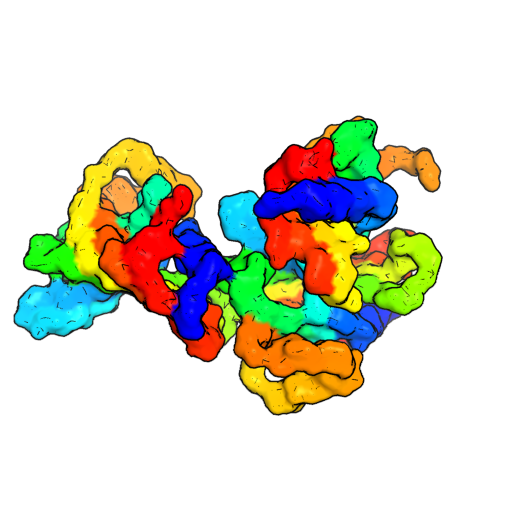 . LYS B 1 84 ? 7.893 17.087 -0.040 1.000 63.280 84 LYS B O 1
ATOM 3454 N N . GLY B 1 85 ? 6.694 17.952 -1.772 1.000 62.690 85 GLY B N 1
ATOM 3455 C CA . GLY B 1 85 ? 7.653 17.616 -2.845 1.000 64.850 85 GLY B CA 1
ATOM 3456 C C . GLY B 1 85 ? 7.534 16.169 -3.312 1.000 63.180 85 GLY B C 1
ATOM 3457 O O . GLY B 1 85 ? 6.567 15.499 -2.904 1.000 62.030 85 GLY B O 1
ATOM 3461 N N . ASP B 1 86 ? 8.500 15.717 -4.126 1.000 58.440 86 ASP B N 1
ATOM 3462 C CA . ASP B 1 86 ? 8.606 14.360 -4.725 1.000 61.580 86 ASP B CA 1
ATOM 3463 C C . ASP B 1 86 ? 8.346 13.276 -3.671 1.000 61.510 86 ASP B C 1
ATOM 3464 O O . ASP B 1 86 ? 9.067 13.240 -2.645 1.000 60.130 86 ASP B O 1
ATOM 3473 N N . ALA B 1 87 ? 7.404 12.380 -3.980 1.000 56.050 87 ALA B N 1
ATOM 3474 C CA . ALA B 1 87 ? 6.952 11.251 -3.134 1.000 57.940 87 ALA B CA 1
ATOM 3475 C C . ALA B 1 87 ? 8.127 10.386 -2.671 1.000 52.830 87 ALA B C 1
ATOM 3476 O O . ALA B 1 87 ? 8.073 9.889 -1.535 1.000 49.640 87 ALA B O 1
ATOM 3483 N N . MET B 1 88 ? 9.132 10.183 -3.521 1.000 49.710 88 MET B N 1
ATOM 3484 C CA . MET B 1 88 ? 10.225 9.212 -3.249 1.000 55.060 88 MET B CA 1
ATOM 3485 C C . MET B 1 88 ? 11.260 9.796 -2.280 1.000 56.100 88 MET B C 1
ATOM 3486 O O . MET B 1 88 ? 12.175 9.012 -1.897 1.000 55.540 88 MET B O 1
ATOM 3500 N N . THR B 1 89 ? 11.121 11.068 -1.861 1.000 53.110 89 THR B N 1
ATOM 3501 C CA . THR B 1 89 ? 12.002 11.694 -0.828 1.000 56.300 89 THR B CA 1
ATOM 3502 C C . THR B 1 89 ? 11.329 11.697 0.553 1.000 54.080 89 THR B C 1
ATOM 3503 O O . THR B 1 89 ? 11.981 12.126 1.501 1.000 60.210 89 THR B O 1
ATOM 3514 N N . HIS B 1 90 ? 10.084 11.249 0.677 1.000 53.650 90 HIS B N 1
ATOM 3515 C CA . HIS B 1 90 ? 9.356 11.205 1.976 1.000 58.460 90 HIS B CA 1
ATOM 3516 C C . HIS B 1 90 ? 9.854 10.003 2.784 1.000 53.550 90 HIS B C 1
ATOM 3517 O O . HIS B 1 90 ? 10.214 8.978 2.180 1.000 50.660 90 HIS B O 1
ATOM 3532 N N . ALA B 1 91 ? 9.926 10.139 4.103 1.000 46.820 91 ALA B N 1
ATOM 3533 C CA . ALA B 1 91 ? 10.215 9.012 5.012 1.000 45.660 91 ALA B CA 1
ATOM 3534 C C . ALA B 1 91 ? 8.968 8.114 5.050 1.000 45.190 91 ALA B C 1
ATOM 3535 O O . ALA B 1 91 ? 7.851 8.642 5.020 1.000 48.560 91 ALA B O 1
ATOM 3542 N N . ARG B 1 92 ? 9.156 6.802 5.129 1.000 42.650 92 ARG B N 1
ATOM 3543 C CA . ARG B 1 92 ? 8.046 5.835 5.081 1.000 44.090 92 ARG B CA 1
ATOM 3544 C C . ARG B 1 92 ? 8.496 4.526 5.705 1.000 43.650 92 ARG B C 1
ATOM 3545 O O . ARG B 1 92 ? 9.655 4.140 5.577 1.000 42.740 92 ARG B O 1
ATOM 3566 N N . LEU B 1 93 ? 7.555 3.876 6.361 1.000 45.580 93 LEU B N 1
ATOM 3567 C CA . LEU B 1 93 ? 7.816 2.678 7.168 1.000 44.290 93 LEU B CA 1
ATOM 3568 C C . LEU B 1 93 ? 6.889 1.579 6.656 1.000 39.810 93 LEU B C 1
ATOM 3569 O O . LEU B 1 93 ? 5.664 1.792 6.679 1.000 36.770 93 LEU B O 1
ATOM 3585 N N . SER B 1 94 ? 7.475 0.475 6.207 1.000 40.500 94 SER B N 1
ATOM 3586 C CA . SER B 1 94 ? 6.803 -0.801 5.863 1.000 45.640 94 SER B CA 1
ATOM 3587 C C . SER B 1 94 ? 6.791 -1.723 7.092 1.000 48.610 94 SER B C 1
ATOM 3588 O O . SER B 1 94 ? 7.854 -1.944 7.652 1.000 51.660 94 SER B O 1
ATOM 3596 N N . ILE B 1 95 ? 5.637 -2.258 7.484 1.000 47.140 95 ILE B N 1
ATOM 3597 C CA . ILE B 1 95 ? 5.539 -3.283 8.559 1.000 44.060 95 ILE B CA 1
ATOM 3598 C C . ILE B 1 95 ? 4.964 -4.582 7.967 1.000 45.930 95 ILE B C 1
ATOM 3599 O O . ILE B 1 95 ? 3.950 -4.510 7.229 1.000 43.610 95 ILE B O 1
ATOM 3615 N N . LEU B 1 96 ? 5.609 -5.722 8.260 1.000 44.430 96 LEU B N 1
ATOM 3616 C CA . LEU B 1 96 ? 5.011 -7.087 8.237 1.000 41.060 96 LEU B CA 1
ATOM 3617 C C . LEU B 1 96 ? 4.463 -7.404 9.646 1.000 45.250 96 LEU B C 1
ATOM 3618 O O . LEU B 1 96 ? 5.189 -7.233 10.609 1.000 44.690 96 LEU B O 1
ATOM 3634 N N . GLY B 1 97 ? 3.195 -7.808 9.763 1.000 50.010 97 GLY B N 1
ATOM 3635 C CA . GLY B 1 97 ? 2.548 -8.096 11.057 1.000 50.480 97 GLY B CA 1
ATOM 3636 C C . GLY B 1 97 ? 1.353 -9.044 10.951 1.000 49.630 97 GLY B C 1
ATOM 3637 O O . GLY B 1 97 ? 1.100 -9.627 9.865 1.000 40.310 97 GLY B O 1
ATOM 3641 N N . ARG B 1 98 ? 0.607 -9.156 12.053 1.000 52.710 98 ARG B N 1
ATOM 3642 C CA . ARG B 1 98 ? -0.512 -10.116 12.204 1.000 60.860 98 ARG B CA 1
ATOM 3643 C C . ARG B 1 98 ? -1.703 -9.374 12.810 1.000 54.330 98 ARG B C 1
ATOM 3644 O O . ARG B 1 98 ? -1.565 -8.828 13.910 1.000 49.090 98 ARG B O 1
ATOM 3665 N N . ALA B 1 99 ? -2.830 -9.351 12.103 1.000 48.380 99 ALA B N 1
ATOM 3666 C CA . ALA B 1 99 ? -4.032 -8.627 12.554 1.000 54.780 99 ALA B CA 1
ATOM 3667 C C . ALA B 1 99 ? -4.731 -9.470 13.629 1.000 54.510 99 ALA B C 1
ATOM 3668 O O . ALA B 1 99 ? -4.761 -10.719 13.499 1.000 54.330 99 ALA B O 1
ATOM 3675 N N . VAL B 1 100 ? -5.205 -8.806 14.680 1.000 51.140 100 VAL B N 1
ATOM 3676 C CA . VAL B 1 100 ? -5.945 -9.416 15.821 1.000 54.840 100 VAL B CA 1
ATOM 3677 C C . VAL B 1 100 ? -7.077 -8.461 16.162 1.000 52.590 100 VAL B C 1
ATOM 3678 O O . VAL B 1 100 ? -6.839 -7.285 16.367 1.000 52.670 100 VAL B O 1
ATOM 3691 N N . PRO B 1 101 ? -8.349 -8.904 16.219 1.000 56.160 101 PRO B N 1
ATOM 3692 C CA . PRO B 1 101 ? -9.414 -8.011 16.657 1.000 57.410 101 PRO B CA 1
ATOM 3693 C C . PRO B 1 101 ? -9.011 -7.475 18.034 1.000 54.060 101 PRO B C 1
ATOM 3694 O O . PRO B 1 101 ? -8.253 -8.136 18.730 1.000 56.070 101 PRO B O 1
ATOM 3705 N N . ALA B 1 102 ? -9.437 -6.257 18.342 1.000 61.030 102 ALA B N 1
ATOM 3706 C CA . ALA B 1 102 ? -9.288 -5.608 19.667 1.000 70.940 102 ALA B CA 1
ATOM 3707 C C . ALA B 1 102 ? -10.676 -5.189 20.168 1.000 80.320 102 ALA B C 1
ATOM 3708 O O . ALA B 1 102 ? -11.571 -4.953 19.319 1.000 91.390 102 ALA B O 1
ATOM 3715 N N . GLU B 1 103 ? -10.844 -5.066 21.487 1.000 89.950 103 GLU B N 1
ATOM 3716 C CA . GLU B 1 103 ? -12.114 -4.615 22.132 1.000 98.590 103 GLU B CA 1
ATOM 3717 C C . GLU B 1 103 ? -12.325 -3.137 21.796 1.000 110.270 103 GLU B C 1
ATOM 3718 O O . GLU B 1 103 ? -11.355 -2.398 21.631 1.000 113.020 103 GLU B O 1
ATOM 3730 N N . PRO B 1 104 ? -13.580 -2.649 21.651 1.000 120.950 104 PRO B N 1
ATOM 3731 C CA . PRO B 1 104 ? -13.840 -1.209 21.589 1.000 121.520 104 PRO B CA 1
ATOM 3732 C C . PRO B 1 104 ? -14.029 -0.598 22.990 1.000 119.480 104 PRO B C 1
ATOM 3733 O O . PRO B 1 104 ? -15.109 -0.107 23.268 1.000 114.770 104 PRO B O 1
ATOM 3744 N N . ASP B 1 105 ? -12.979 -0.647 23.828 1.000 113.620 105 ASP B N 1
ATOM 3745 C CA . ASP B 1 105 ? -12.902 0.026 25.156 1.000 104.390 105 ASP B CA 1
ATOM 3746 C C . ASP B 1 105 ? -13.450 1.448 25.042 1.000 104.610 105 ASP B C 1
ATOM 3747 O O . ASP B 1 105 ? -13.484 1.977 23.917 1.000 106.430 105 ASP B O 1
ATOM 3756 N N . GLU B 1 106 ? -13.787 2.062 26.177 1.000 114.970 106 GLU B N 1
ATOM 3757 C CA . GLU B 1 106 ? -14.108 3.513 26.275 1.000 111.920 106 GLU B CA 1
ATOM 3758 C C . GLU B 1 106 ? -12.810 4.316 26.092 1.000 99.240 106 GLU B C 1
ATOM 3759 O O . GLU B 1 106 ? -12.859 5.351 25.394 1.000 77.230 106 GLU B O 1
ATOM 3771 N N . ASN B 1 107 ? -11.699 3.819 26.658 1.000 92.400 107 ASN B N 1
ATOM 3772 C CA . ASN B 1 107 ? -10.377 4.503 26.716 1.000 95.760 107 ASN B CA 1
ATOM 3773 C C . ASN B 1 107 ? -9.734 4.557 25.322 1.000 93.530 107 ASN B C 1
ATOM 3774 O O . ASN B 1 107 ? -8.896 5.447 25.109 1.000 98.390 107 ASN B O 1
ATOM 3785 N N . ARG B 1 108 ? -10.122 3.657 24.412 1.000 92.500 108 ARG B N 1
ATOM 3786 C CA . ARG B 1 108 ? -9.578 3.535 23.029 1.000 83.020 108 ARG B CA 1
ATOM 3787 C C . ARG B 1 108 ? -10.312 4.489 22.080 1.000 77.140 108 ARG B C 1
ATOM 3788 O O . ARG B 1 108 ? -9.637 5.167 21.277 1.000 77.450 108 ARG B O 1
ATOM 3809 N N . ARG B 1 109 ? -11.645 4.526 22.180 1.000 83.580 109 ARG B N 1
ATOM 3810 C CA . ARG B 1 109 ? -12.554 5.425 21.411 1.000 86.360 109 ARG B CA 1
ATOM 3811 C C . ARG B 1 109 ? -12.152 6.885 21.661 1.000 83.000 109 ARG B C 1
ATOM 3812 O O . ARG B 1 109 ? -12.169 7.689 20.703 1.000 83.860 109 ARG B O 1
ATOM 3833 N N . ALA B 1 110 ? -11.789 7.195 22.907 1.000 81.000 110 ALA B N 1
ATOM 3834 C CA . ALA B 1 110 ? -11.412 8.536 23.408 1.000 80.640 110 ALA B CA 1
ATOM 3835 C C . ALA B 1 110 ? -10.090 8.981 22.769 1.000 76.590 110 ALA B C 1
ATOM 3836 O O . ALA B 1 110 ? -10.033 10.092 22.209 1.000 68.100 110 ALA B O 1
ATOM 3843 N N . ARG B 1 111 ? -9.063 8.132 22.875 1.000 73.760 111 ARG B N 1
ATOM 3844 C CA . ARG B 1 111 ? -7.692 8.370 22.356 1.000 68.840 111 ARG B CA 1
ATOM 3845 C C . ARG B 1 111 ? -7.804 8.677 20.857 1.000 66.440 111 ARG B C 1
ATOM 3846 O O . ARG B 1 111 ? -7.272 9.701 20.416 1.000 70.630 111 ARG B O 1
ATOM 3867 N N . TRP B 1 112 ? -8.568 7.869 20.126 1.000 63.670 112 TRP B N 1
ATOM 3868 C CA . TRP B 1 112 ? -8.745 7.989 18.655 1.000 62.520 112 TRP B CA 1
ATOM 3869 C C . TRP B 1 112 ? -9.396 9.327 18.276 1.000 64.500 112 TRP B C 1
ATOM 3870 O O . TRP B 1 112 ? -8.911 9.945 17.316 1.000 70.330 112 TRP B O 1
ATOM 3891 N N . LEU B 1 113 ? -10.440 9.764 18.994 1.000 74.050 113 LEU B N 1
ATOM 3892 C CA . LEU B 1 113 ? -11.162 11.052 18.737 1.000 75.100 113 LEU B CA 1
ATOM 3893 C C . LEU B 1 113 ? -10.292 12.262 19.108 1.000 72.610 113 LEU B C 1
ATOM 3894 O O . LEU B 1 113 ? -10.381 13.274 18.393 1.000 71.570 113 LEU B O 1
ATOM 3910 N N . GLU B 1 114 ? -9.510 12.193 20.190 1.000 76.060 114 GLU B N 1
ATOM 3911 C CA . GLU B 1 114 ? -8.615 13.314 20.593 1.000 83.340 114 GLU B CA 1
ATOM 3912 C C . GLU B 1 114 ? -7.549 13.477 19.505 1.000 79.240 114 GLU B C 1
ATOM 3913 O O . GLU B 1 114 ? -7.139 14.611 19.260 1.000 79.410 114 GLU B O 1
ATOM 3925 N N . ARG B 1 115 ? -7.164 12.382 18.842 1.000 83.590 115 ARG B N 1
ATOM 3926 C CA . ARG B 1 115 ? -6.108 12.358 17.793 1.000 75.850 115 ARG B CA 1
ATOM 3927 C C . ARG B 1 115 ? -6.738 12.557 16.405 1.000 69.790 115 ARG B C 1
ATOM 3928 O O . ARG B 1 115 ? -6.050 13.091 15.530 1.000 67.670 115 ARG B O 1
ATOM 3949 N N . ASP B 1 116 ? -8.000 12.169 16.213 1.000 71.050 116 ASP B N 1
ATOM 3950 C CA . ASP B 1 116 ? -8.743 12.397 14.945 1.000 78.820 116 ASP B CA 1
ATOM 3951 C C . ASP B 1 116 ? -10.210 12.676 15.271 1.000 83.790 116 ASP B C 1
ATOM 3952 O O . ASP B 1 116 ? -11.010 11.746 15.400 1.000 71.940 116 ASP B O 1
ATOM 3961 N N . PRO B 1 117 ? -10.593 13.963 15.463 1.000 88.910 117 PRO B N 1
ATOM 3962 C CA . PRO B 1 117 ? -11.990 14.338 15.714 1.000 90.380 117 PRO B CA 1
ATOM 3963 C C . PRO B 1 117 ? -12.949 14.071 14.536 1.000 95.270 117 PRO B C 1
ATOM 3964 O O . PRO B 1 117 ? -14.098 13.725 14.798 1.000 87.150 117 PRO B O 1
ATOM 3975 N N . LYS B 1 118 ? -12.473 14.236 13.290 1.000 97.080 118 LYS B N 1
ATOM 3976 C CA . LYS B 1 118 ? -13.220 13.910 12.037 1.000 99.040 118 LYS B CA 1
ATOM 3977 C C . LYS B 1 118 ? -13.792 12.486 12.128 1.000 101.250 118 LYS B C 1
ATOM 3978 O O . LYS B 1 118 ? -14.945 12.289 11.706 1.000 101.190 118 LYS B O 1
ATOM 3997 N N . ALA B 1 119 ? -13.027 11.541 12.691 1.000 101.230 119 ALA B N 1
ATOM 3998 C CA . ALA B 1 119 ? -13.356 10.097 12.777 1.000 96.140 119 ALA B CA 1
ATOM 3999 C C . ALA B 1 119 ? -14.587 9.858 13.662 1.000 97.330 119 ALA B C 1
ATOM 4000 O O . ALA B 1 119 ? -14.907 8.674 13.916 1.000 96.780 119 ALA B O 1
ATOM 4007 N N . LYS B 1 120 ? -15.277 10.917 14.100 1.000 98.330 120 LYS B N 1
ATOM 4008 C CA . LYS B 1 120 ? -16.562 10.792 14.840 1.000 98.760 120 LYS B CA 1
ATOM 4009 C C . LYS B 1 120 ? -17.609 10.124 13.935 1.000 100.650 120 LYS B C 1
ATOM 4010 O O . LYS B 1 120 ? -18.466 9.390 14.477 1.000 91.160 120 LYS B O 1
ATOM 4029 N N . VAL B 1 121 ? -17.526 10.341 12.614 1.000 101.670 121 VAL B N 1
ATOM 4030 C CA . VAL B 1 121 ? -18.421 9.720 11.588 1.000 103.580 121 VAL B CA 1
ATOM 4031 C C . VAL B 1 121 ? -18.349 8.185 11.690 1.000 109.660 121 VAL B C 1
ATOM 4032 O O . VAL B 1 121 ? -19.421 7.573 11.843 1.000 126.220 121 VAL B O 1
ATOM 4045 N N . TYR B 1 122 ? -17.149 7.585 11.657 1.000 110.760 122 TYR B N 1
ATOM 4046 C CA . TYR B 1 122 ? -16.925 6.111 11.609 1.000 99.320 122 TYR B CA 1
ATOM 4047 C C . TYR B 1 122 ? -17.240 5.459 12.963 1.000 92.050 122 TYR B C 1
ATOM 4048 O O . TYR B 1 122 ? -17.755 4.324 12.980 1.000 87.720 122 TYR B O 1
ATOM 4066 N N . LEU B 1 123 ? -16.911 6.128 14.070 1.000 86.470 123 LEU B N 1
ATOM 4067 C CA . LEU B 1 123 ? -17.007 5.543 15.436 1.000 91.670 123 LEU B CA 1
ATOM 4068 C C . LEU B 1 123 ? -18.470 5.399 15.874 1.000 102.760 123 LEU B C 1
ATOM 4069 O O . LEU B 1 123 ? -18.738 4.530 16.730 1.000 103.030 123 LEU B O 1
ATOM 4085 N N . ASP B 1 124 ? -19.362 6.251 15.352 1.000 115.270 124 ASP B N 1
ATOM 4086 C CA . ASP B 1 124 ? -20.807 6.288 15.712 1.000 114.480 124 ASP B CA 1
ATOM 4087 C C . ASP B 1 124 ? -21.480 4.998 15.220 1.000 115.300 124 ASP B C 1
ATOM 4088 O O . ASP B 1 124 ? -22.335 4.470 15.960 1.000 120.470 124 ASP B O 1
ATOM 4097 N N . LEU B 1 125 ? -21.090 4.503 14.038 1.000 110.730 125 LEU B N 1
ATOM 4098 C CA . LEU B 1 125 ? -21.627 3.258 13.421 1.000 115.850 125 LEU B CA 1
ATOM 4099 C C . LEU B 1 125 ? -21.022 2.060 14.151 1.000 119.770 125 LEU B C 1
ATOM 4100 O O . LEU B 1 125 ? -19.810 2.028 14.354 1.000 129.610 125 LEU B O 1
ATOM 4116 N N . PRO B 1 126 ? -21.826 1.057 14.585 1.000 114.560 126 PRO B N 1
ATOM 4117 C CA . PRO B 1 126 ? -21.292 -0.096 15.321 1.000 112.740 126 PRO B CA 1
ATOM 4118 C C . PRO B 1 126 ? -20.535 -1.126 14.459 1.000 104.820 126 PRO B C 1
ATOM 4119 O O . PRO B 1 126 ? -19.884 -1.994 15.034 1.000 89.100 126 PRO B O 1
ATOM 4130 N N . ASP B 1 127 ? -20.603 -0.995 13.126 1.000 94.980 127 ASP B N 1
ATOM 4131 C CA . ASP B 1 127 ? -20.023 -1.964 12.155 1.000 89.640 127 ASP B CA 1
ATOM 4132 C C . ASP B 1 127 ? -18.555 -1.609 11.845 1.000 82.200 127 ASP B C 1
ATOM 4133 O O . ASP B 1 127 ? -17.971 -2.260 10.967 1.000 82.500 127 ASP B O 1
ATOM 4142 N N . PHE B 1 128 ? -17.964 -0.636 12.546 1.000 70.450 128 PHE B N 1
ATOM 4143 C CA . PHE B 1 128 ? -16.541 -0.245 12.407 1.000 68.200 128 PHE B CA 1
ATOM 4144 C C . PHE B 1 128 ? -15.768 -0.862 13.561 1.000 67.180 128 PHE B C 1
ATOM 4145 O O . PHE B 1 128 ? -16.063 -0.506 14.702 1.000 78.950 128 PHE B O 1
ATOM 4162 N N . ARG B 1 129 ? -14.807 -1.736 13.241 1.000 68.140 129 ARG B N 1
ATOM 4163 C CA . ARG B 1 129 ? -14.059 -2.586 14.204 1.000 65.880 129 ARG B CA 1
ATOM 4164 C C . ARG B 1 129 ? -12.579 -2.189 14.232 1.000 62.190 129 ARG B C 1
ATOM 4165 O O . ARG B 1 129 ? -11.987 -1.932 13.163 1.000 62.570 129 ARG B O 1
ATOM 4186 N N . PHE B 1 130 ? -12.006 -2.212 15.429 1.000 53.810 130 PHE B N 1
ATOM 4187 C CA . PHE B 1 130 ? -10.576 -1.983 15.702 1.000 52.810 130 PHE B CA 1
ATOM 4188 C C . PHE B 1 130 ? -9.810 -3.294 15.578 1.000 48.950 130 PHE B C 1
ATOM 4189 O O . PHE B 1 130 ? -10.176 -4.229 16.268 1.000 52.410 130 PHE B O 1
ATOM 4206 N N . TRP B 1 131 ? -8.754 -3.304 14.758 1.000 51.460 131 TRP B N 1
ATOM 4207 C CA . TRP B 1 131 ? -7.721 -4.367 14.631 1.000 50.380 131 TRP B CA 1
ATOM 4208 C C . TRP B 1 131 ? -6.348 -3.842 15.078 1.000 56.530 131 TRP B C 1
ATOM 4209 O O . TRP B 1 131 ? -5.894 -2.843 14.479 1.000 63.290 131 TRP B O 1
ATOM 4230 N N . ARG B 1 132 ? -5.697 -4.492 16.053 1.000 50.120 132 ARG B N 1
ATOM 4231 C CA . ARG B 1 132 ? -4.241 -4.338 16.319 1.000 49.610 132 ARG B CA 1
ATOM 4232 C C . ARG B 1 132 ? -3.461 -5.106 15.252 1.000 47.350 132 ARG B C 1
ATOM 4233 O O . ARG B 1 132 ? -3.728 -6.289 15.060 1.000 57.140 132 ARG B O 1
ATOM 4254 N N . ILE B 1 133 ? -2.506 -4.466 14.603 1.000 46.770 133 ILE B N 1
ATOM 4255 C CA . ILE B 1 133 ? -1.581 -5.158 13.668 1.000 50.420 133 ILE B CA 1
ATOM 4256 C C . ILE B 1 133 ? -0.243 -5.315 14.391 1.000 54.270 133 ILE B C 1
ATOM 4257 O O . ILE B 1 133 ? 0.549 -4.339 14.413 1.000 49.840 133 ILE B O 1
ATOM 4273 N N . GLU B 1 134 ? -0.021 -6.493 14.979 1.000 51.770 134 GLU B N 1
ATOM 4274 C CA . GLU B 1 134 ? 1.162 -6.784 15.818 1.000 48.930 134 GLU B CA 1
ATOM 4275 C C . GLU B 1 134 ? 2.321 -7.016 14.872 1.000 47.700 134 GLU B C 1
ATOM 4276 O O . GLU B 1 134 ? 2.233 -7.861 13.994 1.000 51.540 134 GLU B O 1
ATOM 4288 N N . PRO B 1 135 ? 3.387 -6.193 14.956 1.000 50.230 135 PRO B N 1
ATOM 4289 C CA . PRO B 1 135 ? 4.486 -6.278 14.004 1.000 49.560 135 PRO B CA 1
ATOM 4290 C C . PRO B 1 135 ? 5.457 -7.438 14.282 1.000 53.460 135 PRO B C 1
ATOM 4291 O O . PRO B 1 135 ? 5.747 -7.739 15.421 1.000 49.090 135 PRO B O 1
ATOM 4302 N N . VAL B 1 136 ? 5.964 -8.020 13.199 1.000 49.860 136 VAL B N 1
ATOM 4303 C CA . VAL B 1 136 ? 7.022 -9.068 13.163 1.000 58.060 136 VAL B CA 1
ATOM 4304 C C . VAL B 1 136 ? 8.367 -8.409 12.813 1.000 61.540 136 VAL B C 1
ATOM 4305 O O . VAL B 1 136 ? 9.374 -8.702 13.496 1.000 61.920 136 VAL B O 1
ATOM 4318 N N . SER B 1 137 ? 8.376 -7.563 11.776 1.000 59.100 137 SER B N 1
ATOM 4319 C CA . SER B 1 137 ? 9.581 -6.914 11.202 1.000 52.750 137 SER B CA 1
ATOM 4320 C C . SER B 1 137 ? 9.202 -5.632 10.430 1.000 54.400 137 SER B C 1
ATOM 4321 O O . SER B 1 137 ? 8.043 -5.485 9.998 1.000 52.460 137 SER B O 1
ATOM 4329 N N . GLY B 1 138 ? 10.154 -4.713 10.283 1.000 53.500 138 GLY B N 1
ATOM 4330 C CA . GLY B 1 138 ? 9.941 -3.402 9.649 1.000 53.260 138 GLY B CA 1
ATOM 4331 C C . GLY B 1 138 ? 11.016 -3.108 8.629 1.000 51.610 138 GLY B C 1
ATOM 4332 O O . GLY B 1 138 ? 12.091 -3.705 8.710 1.000 53.000 138 GLY B O 1
ATOM 4336 N N . LEU B 1 139 ? 10.705 -2.219 7.694 1.000 49.920 139 LEU B N 1
ATOM 4337 C CA . LEU B 1 139 ? 11.640 -1.599 6.733 1.000 51.980 139 LEU B CA 1
ATOM 4338 C C . LEU B 1 139 ? 11.407 -0.090 6.804 1.000 53.400 139 LEU B C 1
ATOM 4339 O O . LEU B 1 139 ? 10.285 0.331 6.500 1.000 49.080 139 LEU B O 1
ATOM 4355 N N . LEU B 1 140 ? 12.395 0.675 7.286 1.000 52.980 140 LEU B N 1
ATOM 4356 C CA . LEU B 1 140 ? 12.353 2.155 7.295 1.000 48.660 140 LEU B CA 1
ATOM 4357 C C . LEU B 1 140 ? 13.151 2.658 6.098 1.000 43.620 140 LEU B C 1
ATOM 4358 O O . LEU B 1 140 ? 14.315 2.308 5.966 1.000 44.680 140 LEU B O 1
ATOM 4374 N N . ASN B 1 141 ? 12.519 3.467 5.270 1.000 49.020 141 ASN B N 1
ATOM 4375 C CA . ASN B 1 141 ? 13.186 4.200 4.170 1.000 50.830 141 ASN B CA 1
ATOM 4376 C C . ASN B 1 141 ? 13.070 5.694 4.504 1.000 53.780 141 ASN B C 1
ATOM 4377 O O . ASN B 1 141 ? 11.936 6.224 4.478 1.000 57.730 141 ASN B O 1
ATOM 4388 N N . ALA B 1 142 ? 14.186 6.348 4.852 1.000 60.780 142 ALA B N 1
ATOM 4389 C CA . ALA B 1 142 ? 14.201 7.706 5.461 1.000 64.480 142 ALA B CA 1
ATOM 4390 C C . ALA B 1 142 ? 14.119 8.787 4.375 1.000 66.910 142 ALA B C 1
ATOM 4391 O O . ALA B 1 142 ? 14.129 9.971 4.746 1.000 70.690 142 ALA B O 1
ATOM 4398 N N . GLY B 1 143 ? 14.009 8.378 3.104 1.000 69.380 143 GLY B N 1
ATOM 4399 C CA . GLY B 1 143 ? 13.736 9.258 1.954 1.000 75.540 143 GLY B CA 1
ATOM 4400 C C . GLY B 1 143 ? 14.961 9.411 1.072 1.000 83.490 143 GLY B C 1
ATOM 4401 O O . GLY B 1 143 ? 14.831 10.013 -0.011 1.000 81.070 143 GLY B O 1
ATOM 4405 N N . PHE B 1 144 ? 16.102 8.875 1.518 1.000 85.740 144 PHE B N 1
ATOM 4406 C CA . PHE B 1 144 ? 17.440 9.072 0.904 1.000 92.080 144 PHE B CA 1
ATOM 4407 C C . PHE B 1 144 ? 18.276 7.810 1.127 1.000 97.360 144 PHE B C 1
ATOM 4408 O O . PHE B 1 144 ? 18.216 7.249 2.241 1.000 110.500 144 PHE B O 1
ATOM 4425 N N . GLY B 1 145 ? 19.002 7.380 0.090 1.000 91.600 145 GLY B N 1
ATOM 4426 C CA . GLY B 1 145 ? 19.895 6.204 0.084 1.000 86.060 145 GLY B CA 1
ATOM 4427 C C . GLY B 1 145 ? 19.415 5.079 0.987 1.000 88.270 145 GLY B C 1
ATOM 4428 O O . GLY B 1 145 ? 18.796 4.132 0.485 1.000 77.860 145 GLY B O 1
ATOM 4432 N N . GLN B 1 146 ? 19.684 5.202 2.287 1.000 99.890 146 GLN B N 1
ATOM 4433 C CA . GLN B 1 146 ? 19.731 4.075 3.256 1.000 99.740 146 GLN B CA 1
ATOM 4434 C C . GLN B 1 146 ? 18.314 3.646 3.671 1.000 84.770 146 GLN B C 1
ATOM 4435 O O . GLN B 1 146 ? 17.493 4.525 4.059 1.000 84.830 146 GLN B O 1
ATOM 4449 N N . ALA B 1 147 ? 18.035 2.345 3.567 1.000 65.050 147 ALA B N 1
ATOM 4450 C CA . ALA B 1 147 ? 16.899 1.668 4.234 1.000 67.070 147 ALA B CA 1
ATOM 4451 C C . ALA B 1 147 ? 17.418 0.994 5.510 1.000 62.500 147 ALA B C 1
ATOM 4452 O O . ALA B 1 147 ? 18.636 0.834 5.637 1.000 67.740 147 ALA B O 1
ATOM 4459 N N . PHE B 1 148 ? 16.528 0.657 6.437 1.000 61.520 148 PHE B N 1
ATOM 4460 C CA . PHE B 1 148 ? 16.866 0.111 7.777 1.000 59.240 148 PHE B CA 1
ATOM 4461 C C . PHE B 1 148 ? 15.889 -1.016 8.140 1.000 59.130 148 PHE B C 1
ATOM 4462 O O . PHE B 1 148 ? 14.657 -0.777 8.180 1.000 54.290 148 PHE B O 1
ATOM 4479 N N . LYS B 1 149 ? 16.440 -2.206 8.409 1.000 54.880 149 LYS B N 1
ATOM 4480 C CA . LYS B 1 149 ? 15.713 -3.390 8.927 1.000 52.920 149 LYS B CA 1
ATOM 4481 C C . LYS B 1 149 ? 15.376 -3.124 10.389 1.000 54.480 149 LYS B C 1
ATOM 4482 O O . LYS B 1 149 ? 16.275 -2.727 11.128 1.000 67.500 149 LYS B O 1
ATOM 4501 N N . LEU B 1 150 ? 14.126 -3.316 10.789 1.000 51.630 150 LEU B N 1
ATOM 4502 C CA . LEU B 1 150 ? 13.698 -3.064 12.183 1.000 51.950 150 LEU B CA 1
ATOM 4503 C C . LEU B 1 150 ? 13.043 -4.333 12.719 1.000 51.940 150 LEU B C 1
ATOM 4504 O O . LEU B 1 150 ? 12.355 -5.025 11.956 1.000 54.210 150 LEU B O 1
ATOM 4520 N N . THR B 1 151 ? 13.263 -4.604 13.997 1.000 52.210 151 THR B N 1
ATOM 4521 C CA . THR B 1 151 ? 12.537 -5.621 14.783 1.000 53.990 151 THR B CA 1
ATOM 4522 C C . THR B 1 151 ? 11.265 -4.980 15.335 1.000 54.850 151 THR B C 1
ATOM 4523 O O . THR B 1 151 ? 11.097 -3.735 15.219 1.000 57.920 151 THR B O 1
ATOM 4534 N N . ALA B 1 152 ? 10.417 -5.794 15.948 1.000 54.540 152 ALA B N 1
ATOM 4535 C CA . ALA B 1 152 ? 9.170 -5.340 16.590 1.000 58.080 152 ALA B CA 1
ATOM 4536 C C . ALA B 1 152 ? 9.507 -4.378 17.723 1.000 53.930 152 ALA B C 1
ATOM 4537 O O . ALA B 1 152 ? 8.802 -3.383 17.851 1.000 64.060 152 ALA B O 1
ATOM 4544 N N . SER B 1 153 ? 10.532 -4.671 18.521 1.000 64.490 153 SER B N 1
ATOM 4545 C CA . SER B 1 153 ? 10.926 -3.847 19.703 1.000 73.930 153 SER B CA 1
ATOM 4546 C C . SER B 1 153 ? 11.414 -2.456 19.258 1.000 65.690 153 SER B C 1
ATOM 4547 O O . SER B 1 153 ? 11.155 -1.480 19.998 1.000 61.360 153 SER B O 1
ATOM 4555 N N . ASP B 1 154 ? 12.031 -2.364 18.069 1.000 60.300 154 ASP B N 1
ATOM 4556 C CA . ASP B 1 154 ? 12.498 -1.095 17.444 1.000 56.650 154 ASP B CA 1
ATOM 4557 C C . ASP B 1 154 ? 11.327 -0.140 17.189 1.000 60.180 154 ASP B C 1
ATOM 4558 O O . ASP B 1 154 ? 11.548 1.093 17.238 1.000 66.320 154 ASP B O 1
ATOM 4567 N N . MET B 1 155 ? 10.133 -0.665 16.918 1.000 58.810 155 MET B N 1
ATOM 4568 C CA . MET B 1 155 ? 8.980 0.132 16.420 1.000 61.860 155 MET B CA 1
ATOM 4569 C C . MET B 1 155 ? 8.052 0.493 17.588 1.000 70.200 155 MET B C 1
ATOM 4570 O O . MET B 1 155 ? 7.209 1.426 17.448 1.000 67.950 155 MET B O 1
ATOM 4584 N N . LEU B 1 156 ? 8.205 -0.192 18.717 1.000 69.420 156 LEU B N 1
ATOM 4585 C CA . LEU B 1 156 ? 7.261 -0.065 19.849 1.000 79.420 156 LEU B CA 1
ATOM 4586 C C . LEU B 1 156 ? 7.909 0.789 20.934 1.000 78.700 156 LEU B C 1
ATOM 4587 O O . LEU B 1 156 ? 9.121 0.620 21.162 1.000 95.640 156 LEU B O 1
ATOM 4603 N N . LYS B 1 157 ? 7.114 1.659 21.559 1.000 84.840 157 LYS B N 1
ATOM 4604 C CA . LYS B 1 157 ? 7.515 2.547 22.686 1.000 93.700 157 LYS B CA 1
ATOM 4605 C C . LYS B 1 157 ? 8.551 1.838 23.556 1.000 97.530 157 LYS B C 1
ATOM 4606 O O . LYS B 1 157 ? 8.353 0.685 23.929 1.000 111.650 157 LYS B O 1
ATOM 4625 N N . PRO B 1 158 ? 9.700 2.481 23.870 1.000 102.080 158 PRO B N 1
ATOM 4626 C CA . PRO B 1 158 ? 10.649 1.938 24.843 1.000 108.150 158 PRO B CA 1
ATOM 4627 C C . PRO B 1 158 ? 10.302 2.362 26.281 1.000 106.950 158 PRO B C 1
ATOM 4628 O O . PRO B 1 158 ? 10.563 1.650 27.256 1.000 103.540 158 PRO B O 1
ATOM 4639 N N . THR C 1 9 ? 24.351 9.799 29.507 1.000 95.780 9 THR C N 1
ATOM 4640 C CA . THR C 1 9 ? 24.953 11.150 29.757 1.000 99.610 9 THR C CA 1
ATOM 4641 C C . THR C 1 9 ? 25.797 11.119 31.043 1.000 98.420 9 THR C C 1
ATOM 4642 O O . THR C 1 9 ? 25.664 10.158 31.826 1.000 92.040 9 THR C O 1
ATOM 4653 N N . THR C 1 10 ? 26.604 12.166 31.246 1.000 92.940 10 THR C N 1
ATOM 4654 C CA . THR C 1 10 ? 27.768 12.220 32.168 1.000 85.570 10 THR C CA 1
ATOM 4655 C C . THR C 1 10 ? 27.762 13.545 32.935 1.000 83.030 10 THR C C 1
ATOM 4656 O O . THR C 1 10 ? 26.941 14.412 32.580 1.000 81.730 10 THR C O 1
ATOM 4667 N N . ASP C 1 11 ? 28.663 13.710 33.912 1.000 76.570 11 ASP C N 1
ATOM 4668 C CA . ASP C 1 11 ? 28.772 14.945 34.742 1.000 82.100 11 ASP C CA 1
ATOM 4669 C C . ASP C 1 11 ? 29.416 16.078 33.937 1.000 75.730 11 ASP C C 1
ATOM 4670 O O . ASP C 1 11 ? 29.004 17.237 34.120 1.000 76.150 11 ASP C O 1
ATOM 4679 N N . GLU C 1 12 ? 30.409 15.772 33.103 1.000 73.580 12 GLU C N 1
ATOM 4680 C CA . GLU C 1 12 ? 31.082 16.801 32.263 1.000 80.820 12 GLU C CA 1
ATOM 4681 C C . GLU C 1 12 ? 30.055 17.374 31.266 1.000 76.230 12 GLU C C 1
ATOM 4682 O O . GLU C 1 12 ? 30.080 18.599 31.059 1.000 75.560 12 GLU C O 1
ATOM 4694 N N . ALA C 1 13 ? 29.145 16.542 30.741 1.000 66.540 13 ALA C N 1
ATOM 4695 C CA . ALA C 1 13 ? 28.006 16.940 29.884 1.000 59.320 13 ALA C CA 1
ATOM 4696 C C . ALA C 1 13 ? 27.028 17.855 30.639 1.000 66.880 13 ALA C C 1
ATOM 4697 O O . ALA C 1 13 ? 26.529 18.817 30.013 1.000 72.740 13 ALA C O 1
ATOM 4704 N N . ARG C 1 14 ? 26.716 17.564 31.911 1.000 62.520 14 ARG C N 1
ATOM 4705 C CA . ARG C 1 14 ? 25.791 18.391 32.739 1.000 60.470 14 ARG C CA 1
ATOM 4706 C C . ARG C 1 14 ? 26.453 19.736 33.053 1.000 56.070 14 ARG C C 1
ATOM 4707 O O . ARG C 1 14 ? 25.767 20.790 33.019 1.000 52.910 14 ARG C O 1
ATOM 4728 N N . ALA C 1 15 ? 27.742 19.671 33.374 1.000 58.250 15 ALA C N 1
ATOM 4729 C CA . ALA C 1 15 ? 28.631 20.808 33.687 1.000 60.350 15 ALA C CA 1
ATOM 4730 C C . ALA C 1 15 ? 28.728 21.738 32.459 1.000 63.170 15 ALA C C 1
ATOM 4731 O O . ALA C 1 15 ? 28.647 22.966 32.644 1.000 64.940 15 ALA C O 1
ATOM 4738 N N . LEU C 1 16 ? 28.844 21.181 31.245 1.000 60.390 16 LEU C N 1
ATOM 4739 C CA . LEU C 1 16 ? 28.898 21.957 29.972 1.000 64.290 16 LEU C CA 1
ATOM 4740 C C . LEU C 1 16 ? 27.577 22.719 29.735 1.000 64.810 16 LEU C C 1
ATOM 4741 O O . LEU C 1 16 ? 27.638 23.929 29.401 1.000 60.960 16 LEU C O 1
ATOM 4757 N N . ALA C 1 17 ? 26.433 22.045 29.887 1.000 55.360 17 ALA C N 1
ATOM 4758 C CA . ALA C 1 17 ? 25.089 22.645 29.764 1.000 56.980 17 ALA C CA 1
ATOM 4759 C C . ALA C 1 17 ? 24.968 23.850 30.706 1.000 58.320 17 ALA C C 1
ATOM 4760 O O . ALA C 1 17 ? 24.583 24.917 30.228 1.000 59.540 17 ALA C O 1
ATOM 4767 N N . ARG C 1 18 ? 25.296 23.698 31.995 1.000 62.250 18 ARG C N 1
ATOM 4768 C CA . ARG C 1 18 ? 25.165 24.788 33.006 1.000 64.950 18 ARG C CA 1
ATOM 4769 C C . ARG C 1 18 ? 26.164 25.912 32.704 1.000 60.150 18 ARG C C 1
ATOM 4770 O O . ARG C 1 18 ? 25.808 27.103 32.872 1.000 55.470 18 ARG C O 1
ATOM 4791 N N . GLN C 1 19 ? 27.374 25.541 32.295 1.000 62.160 19 GLN C N 1
ATOM 4792 C CA . GLN C 1 19 ? 28.426 26.483 31.827 1.000 64.760 19 GLN C CA 1
ATOM 4793 C C . GLN C 1 19 ? 27.801 27.370 30.735 1.000 67.470 19 GLN C C 1
ATOM 4794 O O . GLN C 1 19 ? 27.739 28.578 30.957 1.000 65.850 19 GLN C O 1
ATOM 4808 N N . LEU C 1 20 ? 27.250 26.792 29.659 1.000 67.000 20 LEU C N 1
ATOM 4809 C CA . LEU C 1 20 ? 26.618 27.556 28.544 1.000 61.720 20 LEU C CA 1
ATOM 4810 C C . LEU C 1 20 ? 25.460 28.406 29.081 1.000 61.920 20 LEU C C 1
ATOM 4811 O O . LEU C 1 20 ? 25.331 29.588 28.703 1.000 58.410 20 LEU C O 1
ATOM 4827 N N . LEU C 1 21 ? 24.636 27.805 29.926 1.000 68.060 21 LEU C N 1
ATOM 4828 C CA . LEU C 1 21 ? 23.511 28.477 30.614 1.000 71.950 21 LEU C CA 1
ATOM 4829 C C . LEU C 1 21 ? 24.054 29.696 31.372 1.000 76.540 21 LEU C C 1
ATOM 4830 O O . LEU C 1 21 ? 23.595 30.812 31.075 1.000 72.810 21 LEU C O 1
ATOM 4846 N N . GLU C 1 22 ? 25.013 29.491 32.287 1.000 82.390 22 GLU C N 1
ATOM 4847 C CA . GLU C 1 22 ? 25.652 30.574 33.091 1.000 87.460 22 GLU C CA 1
ATOM 4848 C C . GLU C 1 22 ? 26.469 31.448 32.129 1.000 81.190 22 GLU C C 1
ATOM 4849 O O . GLU C 1 22 ? 27.113 30.918 31.204 1.000 79.800 22 GLU C O 1
ATOM 4861 N N . ALA C 1 23 ? 26.433 32.760 32.302 1.000 80.080 23 ALA C N 1
ATOM 4862 C CA . ALA C 1 23 ? 27.072 33.682 31.337 1.000 103.800 23 ALA C CA 1
ATOM 4863 C C . ALA C 1 23 ? 26.713 33.231 29.911 1.000 86.590 23 ALA C C 1
ATOM 4864 O O . ALA C 1 23 ? 27.617 32.833 29.163 1.000 79.250 23 ALA C O 1
ATOM 4871 N N . ALA C 1 24 ? 25.410 33.169 29.630 1.000 72.630 24 ALA C N 1
ATOM 4872 C CA . ALA C 1 24 ? 24.786 33.397 28.313 1.000 69.180 24 ALA C CA 1
ATOM 4873 C C . ALA C 1 24 ? 24.070 34.736 28.423 1.000 63.910 24 ALA C C 1
ATOM 4874 O O . ALA C 1 24 ? 23.502 35.003 29.486 1.000 63.340 24 ALA C O 1
ATOM 4881 N N . ARG C 1 25 ? 24.106 35.557 27.381 1.000 66.600 25 ARG C N 1
ATOM 4882 C CA . ARG C 1 25 ? 23.571 36.943 27.445 1.000 66.900 25 ARG C CA 1
ATOM 4883 C C . ARG C 1 25 ? 22.428 37.097 26.453 1.000 60.980 25 ARG C C 1
ATOM 4884 O O . ARG C 1 25 ? 21.550 37.932 26.712 1.000 60.200 25 ARG C O 1
ATOM 4905 N N . HIS C 1 26 ? 22.453 36.330 25.360 1.000 59.680 26 HIS C N 1
ATOM 4906 C CA . HIS C 1 26 ? 21.354 36.292 24.365 1.000 60.190 26 HIS C CA 1
ATOM 4907 C C . HIS C 1 26 ? 21.052 34.839 23.987 1.000 52.600 26 HIS C C 1
ATOM 4908 O O . HIS C 1 26 ? 21.841 33.950 24.308 1.000 46.730 26 HIS C O 1
ATOM 4923 N N . ALA C 1 27 ? 19.953 34.607 23.286 1.000 50.420 27 ALA C N 1
ATOM 4924 C CA . ALA C 1 27 ? 19.633 33.276 22.741 1.000 47.880 27 ALA C CA 1
ATOM 4925 C C . ALA C 1 27 ? 18.738 33.433 21.521 1.000 49.320 27 ALA C C 1
ATOM 4926 O O . ALA C 1 27 ? 18.146 34.531 21.356 1.000 51.730 27 ALA C O 1
ATOM 4933 N N . SER C 1 28 ? 18.595 32.364 20.736 1.000 42.690 28 SER C N 1
ATOM 4934 C CA . SER C 1 28 ? 17.476 32.227 19.774 1.000 43.240 28 SER C CA 1
ATOM 4935 C C . SER C 1 28 ? 16.278 31.652 20.534 1.000 48.250 28 SER C C 1
ATOM 4936 O O . SER C 1 28 ? 16.412 30.539 21.090 1.000 50.740 28 SER C O 1
ATOM 4944 N N . LEU C 1 29 ? 15.186 32.422 20.600 1.000 47.540 29 LEU C N 1
ATOM 4945 C CA . LEU C 1 29 ? 13.891 31.996 21.169 1.000 48.230 29 LEU C CA 1
ATOM 4946 C C . LEU C 1 29 ? 13.054 31.429 20.030 1.000 49.750 29 LEU C C 1
ATOM 4947 O O . LEU C 1 29 ? 13.057 32.042 18.953 1.000 46.930 29 LEU C O 1
ATOM 4963 N N . GLY C 1 30 ? 12.431 30.273 20.276 1.000 47.380 30 GLY C N 1
ATOM 4964 C CA . GLY C 1 30 ? 11.397 29.674 19.419 1.000 50.230 30 GLY C CA 1
ATOM 4965 C C . GLY C 1 30 ? 10.048 29.748 20.103 1.000 47.200 30 GLY C C 1
ATOM 4966 O O . GLY C 1 30 ? 9.896 29.221 21.240 1.000 50.500 30 GLY C O 1
ATOM 4970 N N . THR C 1 31 ? 9.111 30.423 19.459 1.000 46.170 31 THR C N 1
ATOM 4971 C CA . THR C 1 31 ? 7.682 30.430 19.835 1.000 51.860 31 THR C CA 1
ATOM 4972 C C . THR C 1 31 ? 6.835 30.003 18.624 1.000 55.840 31 THR C C 1
ATOM 4973 O O . THR C 1 31 ? 7.379 29.900 17.483 1.000 52.150 31 THR C O 1
ATOM 4984 N N . LEU C 1 32 ? 5.547 29.765 18.869 1.000 52.260 32 LEU C N 1
ATOM 4985 C CA . LEU C 1 32 ? 4.600 29.283 17.840 1.000 51.340 32 LEU C CA 1
ATOM 4986 C C . LEU C 1 32 ? 3.845 30.473 17.261 1.000 53.390 32 LEU C C 1
ATOM 4987 O O . LEU C 1 32 ? 3.126 31.153 18.021 1.000 55.860 32 LEU C O 1
ATOM 5003 N N . ASP C 1 33 ? 4.013 30.721 15.963 1.000 52.140 33 ASP C N 1
ATOM 5004 C CA . ASP C 1 33 ? 3.125 31.664 15.246 1.000 59.960 33 ASP C CA 1
ATOM 5005 C C . ASP C 1 33 ? 1.677 31.251 15.519 1.000 65.080 33 ASP C C 1
ATOM 5006 O O . ASP C 1 33 ? 1.282 30.126 15.199 1.000 63.590 33 ASP C O 1
ATOM 5015 N N . PRO C 1 34 ? 0.845 32.121 16.140 1.000 69.350 34 PRO C N 1
ATOM 5016 C CA . PRO C 1 34 ? -0.560 31.790 16.409 1.000 70.310 34 PRO C CA 1
ATOM 5017 C C . PRO C 1 34 ? -1.408 31.488 15.162 1.000 69.570 34 PRO C C 1
ATOM 5018 O O . PRO C 1 34 ? -2.211 30.589 15.216 1.000 77.340 34 PRO C O 1
ATOM 5029 N N . GLU C 1 35 ? -1.193 32.210 14.064 1.000 74.020 35 GLU C N 1
ATOM 5030 C CA . GLU C 1 35 ? -1.981 32.033 12.817 1.000 73.260 35 GLU C CA 1
ATOM 5031 C C . GLU C 1 35 ? -1.662 30.679 12.177 1.000 68.240 35 GLU C C 1
ATOM 5032 O O . GLU C 1 35 ? -2.603 29.946 11.892 1.000 78.340 35 GLU C O 1
ATOM 5044 N N . THR C 1 36 ? -0.387 30.374 11.940 1.000 69.470 36 THR C N 1
ATOM 5045 C CA . THR C 1 36 ? 0.075 29.268 11.052 1.000 60.270 36 THR C CA 1
ATOM 5046 C C . THR C 1 36 ? 0.649 28.108 11.881 1.000 56.630 36 THR C C 1
ATOM 5047 O O . THR C 1 36 ? 0.793 27.013 11.320 1.000 64.460 36 THR C O 1
ATOM 5058 N N . GLY C 1 37 ? 0.984 28.314 13.159 1.000 57.460 37 GLY C N 1
ATOM 5059 C CA . GLY C 1 37 ? 1.663 27.289 13.990 1.000 59.180 37 GLY C CA 1
ATOM 5060 C C . GLY C 1 37 ? 3.128 27.058 13.607 1.000 62.980 37 GLY C C 1
ATOM 5061 O O . GLY C 1 37 ? 3.779 26.180 14.210 1.000 60.740 37 GLY C O 1
ATOM 5065 N N . VAL C 1 38 ? 3.661 27.818 12.647 1.000 57.430 38 VAL C N 1
ATOM 5066 C CA . VAL C 1 38 ? 5.081 27.719 12.221 1.000 50.620 38 VAL C CA 1
ATOM 5067 C C . VAL C 1 38 ? 5.958 28.241 13.356 1.000 46.510 38 VAL C C 1
ATOM 5068 O O . VAL C 1 38 ? 5.620 29.250 13.955 1.000 46.700 38 VAL C O 1
ATOM 5081 N N . PRO C 1 39 ? 7.097 27.598 13.710 1.000 46.380 39 PRO C N 1
ATOM 5082 C CA . PRO C 1 39 ? 8.026 28.180 14.677 1.000 57.640 39 PRO C CA 1
ATOM 5083 C C . PRO C 1 39 ? 8.576 29.536 14.188 1.000 55.920 39 PRO C C 1
ATOM 5084 O O . PRO C 1 39 ? 9.182 29.605 13.130 1.000 52.910 39 PRO C O 1
ATOM 5095 N N . LEU C 1 40 ? 8.255 30.589 14.928 1.000 53.500 40 LEU C N 1
ATOM 5096 C CA . LEU C 1 40 ? 8.897 31.923 14.853 1.000 55.580 40 LEU C CA 1
ATOM 5097 C C . LEU C 1 40 ? 10.189 31.876 15.691 1.000 55.690 40 LEU C C 1
ATOM 5098 O O . LEU C 1 40 ? 10.107 31.516 16.911 1.000 53.370 40 LEU C O 1
ATOM 5114 N N . VAL C 1 41 ? 11.333 32.198 15.074 1.000 47.660 41 VAL C N 1
ATOM 5115 C CA . VAL C 1 41 ? 12.664 32.238 15.755 1.000 47.200 41 VAL C CA 1
ATOM 5116 C C . VAL C 1 41 ? 13.196 33.671 15.718 1.000 46.490 41 VAL C C 1
ATOM 5117 O O . VAL C 1 41 ? 13.420 34.216 14.608 1.000 46.620 41 VAL C O 1
ATOM 5130 N N . THR C 1 42 ? 13.403 34.248 16.897 1.000 45.820 42 THR C N 1
ATOM 5131 C CA . THR C 1 42 ? 13.925 35.620 17.092 1.000 48.620 42 THR C CA 1
ATOM 5132 C C . THR C 1 42 ? 15.042 35.586 18.134 1.000 47.440 42 THR C C 1
ATOM 5133 O O . THR C 1 42 ? 15.134 34.593 18.849 1.000 46.280 42 THR C O 1
ATOM 5144 N N . ARG C 1 43 ? 15.866 36.637 18.165 1.000 50.790 43 ARG C N 1
ATOM 5145 C CA . ARG C 1 43 ? 16.951 36.842 19.155 1.000 49.120 43 ARG C CA 1
ATOM 5146 C C . ARG C 1 43 ? 16.380 37.546 20.394 1.000 46.470 43 ARG C C 1
ATOM 5147 O O . ARG C 1 43 ? 15.585 38.487 20.251 1.000 44.780 43 ARG C O 1
ATOM 5168 N N . ILE C 1 44 ? 16.777 37.106 21.578 1.000 43.970 44 ILE C N 1
ATOM 5169 C CA . ILE C 1 44 ? 16.319 37.732 22.848 1.000 51.220 44 ILE C CA 1
ATOM 5170 C C . ILE C 1 44 ? 17.516 37.890 23.791 1.000 50.410 44 ILE C C 1
ATOM 5171 O O . ILE C 1 44 ? 18.509 37.114 23.671 1.000 54.160 44 ILE C O 1
ATOM 5187 N N . ALA C 1 45 ? 17.424 38.852 24.708 1.000 53.760 45 ALA C N 1
ATOM 5188 C CA . ALA C 1 45 ? 18.281 38.886 25.915 1.000 58.590 45 ALA C CA 1
ATOM 5189 C C . ALA C 1 45 ? 17.837 37.719 26.805 1.000 59.290 45 ALA C C 1
ATOM 5190 O O . ALA C 1 45 ? 16.613 37.545 26.997 1.000 60.790 45 ALA C O 1
ATOM 5197 N N . LEU C 1 46 ? 18.783 36.906 27.264 1.000 61.940 46 LEU C N 1
ATOM 5198 C CA . LEU C 1 46 ? 18.493 35.766 28.156 1.000 68.080 46 LEU C CA 1
ATOM 5199 C C . LEU C 1 46 ? 19.590 35.663 29.206 1.000 73.710 46 LEU C C 1
ATOM 5200 O O . LEU C 1 46 ? 20.768 35.703 28.820 1.000 69.390 46 LEU C O 1
ATOM 5216 N N . GLN C 1 47 ? 19.168 35.564 30.470 1.000 88.160 47 GLN C N 1
ATOM 5217 C CA . GLN C 1 47 ? 19.998 35.346 31.683 1.000 87.020 47 GLN C CA 1
ATOM 5218 C C . GLN C 1 47 ? 19.431 34.103 32.389 1.000 81.950 47 GLN C C 1
ATOM 5219 O O . GLN C 1 47 ? 18.371 33.616 31.979 1.000 79.910 47 GLN C O 1
ATOM 5233 N N . THR C 1 48 ? 20.111 33.595 33.410 1.000 87.450 48 THR C N 1
ATOM 5234 C CA . THR C 1 48 ? 19.560 32.599 34.365 1.000 83.160 48 THR C CA 1
ATOM 5235 C C . THR C 1 48 ? 18.922 33.370 35.526 1.000 81.270 48 THR C C 1
ATOM 5236 O O . THR C 1 48 ? 19.324 34.518 35.752 1.000 78.710 48 THR C O 1
ATOM 5247 N N . ASP C 1 49 ? 17.944 32.775 36.213 1.000 92.930 49 ASP C N 1
ATOM 5248 C CA . ASP C 1 49 ? 17.386 33.320 37.479 1.000 91.380 49 ASP C CA 1
ATOM 5249 C C . ASP C 1 49 ? 18.217 32.763 38.642 1.000 92.670 49 ASP C C 1
ATOM 5250 O O . ASP C 1 49 ? 19.110 31.936 38.380 1.000 87.510 49 ASP C O 1
ATOM 5259 N N . ALA C 1 50 ? 17.938 33.215 39.869 1.000 95.570 50 ALA C N 1
ATOM 5260 C CA . ALA C 1 50 ? 18.617 32.807 41.124 1.000 93.500 50 ALA C CA 1
ATOM 5261 C C . ALA C 1 50 ? 18.993 31.319 41.075 1.000 93.320 50 ALA C C 1
ATOM 5262 O O . ALA C 1 50 ? 20.165 30.981 41.353 1.000 87.040 50 ALA C O 1
ATOM 5269 N N . ASP C 1 51 ? 18.033 30.479 40.682 1.000 87.490 51 ASP C N 1
ATOM 5270 C CA . ASP C 1 51 ? 18.113 28.995 40.715 1.000 88.720 51 ASP C CA 1
ATOM 5271 C C . ASP C 1 51 ? 18.534 28.401 39.355 1.000 87.080 51 ASP C C 1
ATOM 5272 O O . ASP C 1 51 ? 18.317 27.193 39.160 1.000 80.160 51 ASP C O 1
ATOM 5281 N N . GLY C 1 52 ? 19.082 29.194 38.429 1.000 90.830 52 GLY C N 1
ATOM 5282 C CA . GLY C 1 52 ? 19.696 28.692 37.180 1.000 89.830 52 GLY C CA 1
ATOM 5283 C C . GLY C 1 52 ? 18.697 28.418 36.059 1.000 83.160 52 GLY C C 1
ATOM 5284 O O . GLY C 1 52 ? 19.097 27.777 35.056 1.000 75.140 52 GLY C O 1
ATOM 5288 N N . VAL C 1 53 ? 17.450 28.879 36.197 1.000 77.270 53 VAL C N 1
ATOM 5289 C CA . VAL C 1 53 ? 16.368 28.644 35.197 1.000 74.350 53 VAL C CA 1
ATOM 5290 C C . VAL C 1 53 ? 16.424 29.794 34.201 1.000 75.660 53 VAL C C 1
ATOM 5291 O O . VAL C 1 53 ? 16.495 30.949 34.612 1.000 68.120 53 VAL C O 1
ATOM 5304 N N . PRO C 1 54 ? 16.447 29.502 32.877 1.000 73.910 54 PRO C N 1
ATOM 5305 C CA . PRO C 1 54 ? 16.522 30.538 31.851 1.000 69.360 54 PRO C CA 1
ATOM 5306 C C . PRO C 1 54 ? 15.469 31.632 32.052 1.000 65.530 54 PRO C C 1
ATOM 5307 O O . PRO C 1 54 ? 14.313 31.321 32.289 1.000 67.420 54 PRO C O 1
ATOM 5318 N N . LEU C 1 55 ? 15.904 32.883 31.931 1.000 60.860 55 LEU C N 1
ATOM 5319 C CA . LEU C 1 55 ? 15.070 34.079 32.181 1.000 69.320 55 LEU C CA 1
ATOM 5320 C C . LEU C 1 55 ? 15.229 35.039 31.008 1.000 64.920 55 LEU C C 1
ATOM 5321 O O . LEU C 1 55 ? 16.365 35.494 30.767 1.000 64.440 55 LEU C O 1
ATOM 5337 N N . ALA C 1 56 ? 14.119 35.325 30.335 1.000 64.310 56 ALA C N 1
ATOM 5338 C CA . ALA C 1 56 ? 14.048 36.158 29.119 1.000 78.600 56 ALA C CA 1
ATOM 5339 C C . ALA C 1 56 ? 13.432 37.514 29.480 1.000 84.930 56 ALA C C 1
ATOM 5340 O O . ALA C 1 56 ? 12.390 37.526 30.160 1.000 87.090 56 ALA C O 1
ATOM 5347 N N . LEU C 1 57 ? 14.074 38.606 29.059 1.000 80.490 57 LEU C N 1
ATOM 5348 C CA . LEU C 1 57 ? 13.524 39.979 29.149 1.000 82.350 57 LEU C CA 1
ATOM 5349 C C . LEU C 1 57 ? 12.946 40.323 27.777 1.000 82.590 57 LEU C C 1
ATOM 5350 O O . LEU C 1 57 ? 13.744 40.432 26.830 1.000 90.300 57 LEU C O 1
ATOM 5366 N N . LEU C 1 58 ? 11.617 40.451 27.686 1.000 81.480 58 LEU C N 1
ATOM 5367 C CA . LEU C 1 58 ? 10.848 40.462 26.410 1.000 83.610 58 LEU C CA 1
ATOM 5368 C C . LEU C 1 58 ? 9.926 41.681 26.352 1.000 82.030 58 LEU C C 1
ATOM 5369 O O . LEU C 1 58 ? 9.211 41.924 27.348 1.000 79.400 58 LEU C O 1
ATOM 5385 N N . ALA C 1 59 ? 9.923 42.368 25.205 1.000 85.030 59 ALA C N 1
ATOM 5386 C CA . ALA C 1 59 ? 9.022 43.494 24.860 1.000 90.740 59 ALA C CA 1
ATOM 5387 C C . ALA C 1 59 ? 7.586 42.978 24.742 1.000 92.220 59 ALA C C 1
ATOM 5388 O O . ALA C 1 59 ? 7.353 42.082 23.907 1.000 101.190 59 ALA C O 1
ATOM 5395 N N . GLY C 1 60 ? 6.663 43.540 25.529 1.000 88.000 60 GLY C N 1
ATOM 5396 C CA . GLY C 1 60 ? 5.254 43.106 25.604 1.000 82.120 60 GLY C CA 1
ATOM 5397 C C . GLY C 1 60 ? 4.551 43.110 24.254 1.000 78.670 60 GLY C C 1
ATOM 5398 O O . GLY C 1 60 ? 3.667 42.265 24.081 1.000 85.000 60 GLY C O 1
ATOM 5402 N N . LEU C 1 61 ? 4.921 44.011 23.331 1.000 85.590 61 LEU C N 1
ATOM 5403 C CA . LEU C 1 61 ? 4.225 44.227 22.022 1.000 94.120 61 LEU C CA 1
ATOM 5404 C C . LEU C 1 61 ? 4.808 43.331 20.922 1.000 89.130 61 LEU C C 1
ATOM 5405 O O . LEU C 1 61 ? 4.078 43.083 19.949 1.000 99.710 61 LEU C O 1
ATOM 5421 N N . ALA C 1 62 ? 6.070 42.904 21.049 1.000 85.180 62 ALA C N 1
ATOM 5422 C CA . ALA C 1 62 ? 6.812 42.117 20.032 1.000 82.060 62 ALA C CA 1
ATOM 5423 C C . ALA C 1 62 ? 6.050 40.820 19.684 1.000 81.170 62 ALA C C 1
ATOM 5424 O O . ALA C 1 62 ? 5.361 40.254 20.572 1.000 77.230 62 ALA C O 1
ATOM 5431 N N . ALA C 1 63 ? 6.167 40.372 18.427 1.000 69.240 63 ALA C N 1
ATOM 5432 C CA . ALA C 1 63 ? 5.583 39.112 17.909 1.000 70.190 63 ALA C CA 1
ATOM 5433 C C . ALA C 1 63 ? 5.791 37.976 18.925 1.000 68.460 63 ALA C C 1
ATOM 5434 O O . ALA C 1 63 ? 4.792 37.342 19.282 1.000 68.110 63 ALA C O 1
ATOM 5441 N N . HIS C 1 64 ? 7.014 37.744 19.415 1.000 68.370 64 HIS C N 1
ATOM 5442 C CA . HIS C 1 64 ? 7.310 36.557 20.264 1.000 72.900 64 HIS C CA 1
ATOM 5443 C C . HIS C 1 64 ? 6.505 36.649 21.575 1.000 72.380 64 HIS C C 1
ATOM 5444 O O . HIS C 1 64 ? 5.891 35.636 21.945 1.000 70.500 64 HIS C O 1
ATOM 5459 N N . ALA C 1 65 ? 6.463 37.814 22.230 1.000 82.410 65 ALA C N 1
ATOM 5460 C CA . ALA C 1 65 ? 5.756 38.035 23.521 1.000 79.380 65 ALA C CA 1
ATOM 5461 C C . ALA C 1 65 ? 4.247 37.845 23.323 1.000 78.330 65 ALA C C 1
ATOM 5462 O O . ALA C 1 65 ? 3.605 37.247 24.209 1.000 81.030 65 ALA C O 1
ATOM 5469 N N . ARG C 1 66 ? 3.701 38.350 22.212 1.000 78.810 66 ARG C N 1
ATOM 5470 C CA . ARG C 1 66 ? 2.314 38.056 21.772 1.000 82.270 66 ARG C CA 1
ATOM 5471 C C . ARG C 1 66 ? 2.138 36.532 21.733 1.000 85.150 66 ARG C C 1
ATOM 5472 O O . ARG C 1 66 ? 1.274 36.010 22.461 1.000 86.700 66 ARG C O 1
ATOM 5493 N N . ALA C 1 67 ? 2.970 35.849 20.940 1.000 80.650 67 ALA C N 1
ATOM 5494 C CA . ALA C 1 67 ? 2.904 34.395 20.664 1.000 65.880 67 ALA C CA 1
ATOM 5495 C C . ALA C 1 67 ? 2.861 33.589 21.972 1.000 63.340 67 ALA C C 1
ATOM 5496 O O . ALA C 1 67 ? 2.076 32.627 22.031 1.000 59.920 67 ALA C O 1
ATOM 5503 N N . LEU C 1 68 ? 3.674 33.942 22.970 1.000 62.380 68 LEU C N 1
ATOM 5504 C CA . LEU C 1 68 ? 3.729 33.227 24.277 1.000 70.450 68 LEU C CA 1
ATOM 5505 C C . LEU C 1 68 ? 2.435 33.451 25.075 1.000 75.640 68 LEU C C 1
ATOM 5506 O O . LEU C 1 68 ? 2.046 32.547 25.831 1.000 79.270 68 LEU C O 1
ATOM 5522 N N . ALA C 1 69 ? 1.797 34.612 24.935 1.000 77.840 69 ALA C N 1
ATOM 5523 C CA . ALA C 1 69 ? 0.498 34.910 25.583 1.000 80.650 69 ALA C CA 1
ATOM 5524 C C . ALA C 1 69 ? -0.574 33.917 25.092 1.000 81.440 69 ALA C C 1
ATOM 5525 O O . ALA C 1 69 ? -1.421 33.545 25.910 1.000 81.790 69 ALA C O 1
ATOM 5532 N N . VAL C 1 70 ? -0.527 33.492 23.819 1.000 84.040 70 VAL C N 1
ATOM 5533 C CA . VAL C 1 70 ? -1.522 32.576 23.171 1.000 81.570 70 VAL C CA 1
ATOM 5534 C C . VAL C 1 70 ? -1.204 31.114 23.518 1.000 82.620 70 VAL C C 1
ATOM 5535 O O . VAL C 1 70 ? -2.168 30.326 23.662 1.000 84.560 70 VAL C O 1
ATOM 5548 N N . ASP C 1 71 ? 0.085 30.757 23.592 1.000 81.870 71 ASP C N 1
ATOM 5549 C CA . ASP C 1 71 ? 0.585 29.364 23.790 1.000 76.900 71 ASP C CA 1
ATOM 5550 C C . ASP C 1 71 ? 2.000 29.446 24.359 1.000 76.490 71 ASP C C 1
ATOM 5551 O O . ASP C 1 71 ? 2.928 29.828 23.656 1.000 90.760 71 ASP C O 1
ATOM 5560 N N . PRO C 1 72 ? 2.225 29.101 25.646 1.000 77.700 72 PRO C N 1
ATOM 5561 C CA . PRO C 1 72 ? 3.507 29.389 26.302 1.000 74.010 72 PRO C CA 1
ATOM 5562 C C . PRO C 1 72 ? 4.661 28.418 25.978 1.000 66.310 72 PRO C C 1
ATOM 5563 O O . PRO C 1 72 ? 5.715 28.510 26.603 1.000 63.200 72 PRO C O 1
ATOM 5574 N N . ARG C 1 73 ? 4.460 27.488 25.047 1.000 60.200 73 ARG C N 1
ATOM 5575 C CA . ARG C 1 73 ? 5.535 26.548 24.641 1.000 64.240 73 ARG C CA 1
ATOM 5576 C C . ARG C 1 73 ? 6.647 27.368 23.970 1.000 66.920 73 ARG C C 1
ATOM 5577 O O . ARG C 1 73 ? 6.335 28.251 23.144 1.000 66.160 73 ARG C O 1
ATOM 5598 N N . ALA C 1 74 ? 7.894 27.108 24.364 1.000 62.580 74 ALA C N 1
ATOM 5599 C CA . ALA C 1 74 ? 9.083 27.904 24.003 1.000 62.190 74 ALA C CA 1
ATOM 5600 C C . ALA C 1 74 ? 10.270 26.962 23.810 1.000 62.540 74 ALA C C 1
ATOM 5601 O O . ALA C 1 74 ? 10.430 26.050 24.659 1.000 56.920 74 ALA C O 1
ATOM 5608 N N . GLY C 1 75 ? 11.029 27.152 22.719 1.000 56.260 75 GLY C N 1
ATOM 5609 C CA . GLY C 1 75 ? 12.378 26.576 22.527 1.000 47.750 75 GLY C CA 1
ATOM 5610 C C . GLY C 1 75 ? 13.449 27.649 22.707 1.000 49.640 75 GLY C C 1
ATOM 5611 O O . GLY C 1 75 ? 13.151 28.835 22.423 1.000 55.990 75 GLY C O 1
ATOM 5615 N N . LEU C 1 76 ? 14.639 27.276 23.174 1.000 46.080 76 LEU C N 1
ATOM 5616 C CA . LEU C 1 76 ? 15.818 28.167 23.284 1.000 45.890 76 LEU C CA 1
ATOM 5617 C C . LEU C 1 76 ? 17.024 27.481 22.637 1.000 46.340 76 LEU C C 1
ATOM 5618 O O . LEU C 1 76 ? 17.147 26.259 22.746 1.000 45.000 76 LEU C O 1
ATOM 5634 N N . LEU C 1 77 ? 17.884 28.250 21.976 1.000 45.900 77 LEU C N 1
ATOM 5635 C CA . LEU C 1 77 ? 19.211 27.767 21.525 1.000 43.870 77 LEU C CA 1
ATOM 5636 C C . LEU C 1 77 ? 20.250 28.695 22.151 1.000 48.660 77 LEU C C 1
ATOM 5637 O O . LEU C 1 77 ? 20.114 29.931 22.017 1.000 40.820 77 LEU C O 1
ATOM 5653 N N . ILE C 1 78 ? 21.201 28.115 22.874 1.000 55.090 78 ILE C N 1
ATOM 5654 C CA . ILE C 1 78 ? 22.292 28.861 23.549 1.000 59.890 78 ILE C CA 1
ATOM 5655 C C . ILE C 1 78 ? 23.605 28.350 22.962 1.000 60.470 78 ILE C C 1
ATOM 5656 O O . ILE C 1 78 ? 23.837 27.125 23.018 1.000 64.950 78 ILE C O 1
ATOM 5672 N N . ALA C 1 79 ? 24.354 29.245 22.309 1.000 67.360 79 ALA C N 1
ATOM 5673 C CA . ALA C 1 79 ? 25.692 28.986 21.729 1.000 73.880 79 ALA C CA 1
ATOM 5674 C C . ALA C 1 79 ? 26.697 29.990 22.309 1.000 69.040 79 ALA C C 1
ATOM 5675 O O . ALA C 1 79 ? 27.697 29.489 22.873 1.000 76.170 79 ALA C O 1
ATOM 5682 N N . ALA C 1 87 ? 30.845 27.961 12.729 1.000 85.360 87 ALA C N 1
ATOM 5683 C CA . ALA C 1 87 ? 29.776 28.104 13.748 1.000 88.390 87 ALA C CA 1
ATOM 5684 C C . ALA C 1 87 ? 29.298 26.727 14.230 1.000 85.560 87 ALA C C 1
ATOM 5685 O O . ALA C 1 87 ? 28.604 26.679 15.269 1.000 89.560 87 ALA C O 1
ATOM 5692 N N . MET C 1 88 ? 29.667 25.651 13.527 1.000 79.090 88 MET C N 1
ATOM 5693 C CA . MET C 1 88 ? 29.105 24.286 13.731 1.000 89.620 88 MET C CA 1
ATOM 5694 C C . MET C 1 88 ? 29.926 23.491 14.759 1.000 90.140 88 MET C C 1
ATOM 5695 O O . MET C 1 88 ? 29.427 22.433 15.203 1.000 84.190 88 MET C O 1
ATOM 5709 N N . THR C 1 89 ? 31.138 23.946 15.102 1.000 87.540 89 THR C N 1
ATOM 5710 C CA . THR C 1 89 ? 32.040 23.269 16.077 1.000 87.640 89 THR C CA 1
ATOM 5711 C C . THR C 1 89 ? 31.802 23.823 17.490 1.000 75.070 89 THR C C 1
ATOM 5712 O O . THR C 1 89 ? 32.291 23.201 18.435 1.000 82.320 89 THR C O 1
ATOM 5723 N N . HIS C 1 90 ? 31.087 24.946 17.607 1.000 67.090 90 HIS C N 1
ATOM 5724 C CA . HIS C 1 90 ? 30.637 25.583 18.873 1.000 74.910 90 HIS C CA 1
ATOM 5725 C C . HIS C 1 90 ? 29.748 24.603 19.655 1.000 71.950 90 HIS C C 1
ATOM 5726 O O . HIS C 1 90 ? 28.805 24.079 19.066 1.000 73.470 90 HIS C O 1
ATOM 5741 N N . ALA C 1 91 ? 30.029 24.379 20.941 1.000 63.420 91 ALA C N 1
ATOM 5742 C CA . ALA C 1 91 ? 29.126 23.689 21.885 1.000 57.730 91 ALA C CA 1
ATOM 5743 C C . ALA C 1 91 ? 27.825 24.488 21.983 1.000 54.750 91 ALA C C 1
ATOM 5744 O O . ALA C 1 91 ? 27.872 25.729 22.048 1.000 58.170 91 ALA C O 1
ATOM 5751 N N . ARG C 1 92 ? 26.688 23.802 21.994 1.000 52.730 92 ARG C N 1
ATOM 5752 C CA . ARG C 1 92 ? 25.382 24.490 22.070 1.000 51.030 92 ARG C CA 1
ATOM 5753 C C . ARG C 1 92 ? 24.338 23.593 22.709 1.000 47.280 92 ARG C C 1
ATOM 5754 O O . ARG C 1 92 ? 24.513 22.380 22.772 1.000 51.010 92 ARG C O 1
ATOM 5775 N N . LEU C 1 93 ? 23.246 24.222 23.096 1.000 45.500 93 LEU C N 1
ATOM 5776 C CA . LEU C 1 93 ? 22.235 23.616 23.957 1.000 44.200 93 LEU C CA 1
ATOM 5777 C C . LEU C 1 93 ? 20.878 24.090 23.465 1.000 40.810 93 LEU C C 1
ATOM 5778 O O . LEU C 1 93 ? 20.661 25.296 23.414 1.000 43.590 93 LEU C O 1
ATOM 5794 N N . SER C 1 94 ? 20.033 23.143 23.068 1.000 46.260 94 SER C N 1
ATOM 5795 C CA . SER C 1 94 ? 18.605 23.341 22.743 1.000 49.000 94 SER C CA 1
ATOM 5796 C C . SER C 1 94 ? 17.767 22.978 23.979 1.000 49.270 94 SER C C 1
ATOM 5797 O O . SER C 1 94 ? 18.022 21.946 24.574 1.000 48.490 94 SER C O 1
ATOM 5805 N N . ILE C 1 95 ? 16.802 23.813 24.345 1.000 51.650 95 ILE C N 1
ATOM 5806 C CA . ILE C 1 95 ? 15.902 23.584 25.504 1.000 52.920 95 ILE C CA 1
ATOM 5807 C C . ILE C 1 95 ? 14.469 23.645 24.992 1.000 54.610 95 ILE C C 1
ATOM 5808 O O . ILE C 1 95 ? 14.108 24.664 24.390 1.000 58.770 95 ILE C O 1
ATOM 5824 N N . LEU C 1 96 ? 13.709 22.573 25.207 1.000 54.100 96 LEU C N 1
ATOM 5825 C CA . LEU C 1 96 ? 12.229 22.569 25.141 1.000 55.540 96 LEU C CA 1
ATOM 5826 C C . LEU C 1 96 ? 11.684 22.880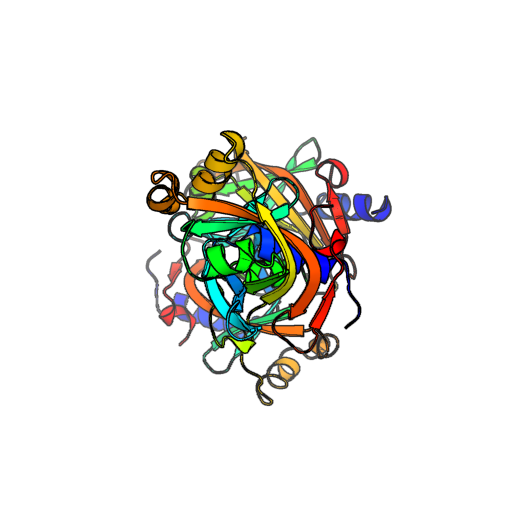 26.544 1.000 57.510 96 LEU C C 1
ATOM 5827 O O . LEU C 1 96 ? 12.105 22.235 27.508 1.000 56.950 96 LEU C O 1
ATOM 5843 N N . GLY C 1 97 ? 10.801 23.869 26.656 1.000 61.870 97 GLY C N 1
ATOM 5844 C CA . GLY C 1 97 ? 10.233 24.309 27.942 1.000 61.420 97 GLY C CA 1
ATOM 5845 C C . GLY C 1 97 ? 8.952 25.080 27.726 1.000 66.530 97 GLY C C 1
ATOM 5846 O O . GLY C 1 97 ? 8.527 25.202 26.569 1.000 70.020 97 GLY C O 1
ATOM 5850 N N . ARG C 1 98 ? 8.344 25.571 28.804 1.000 75.900 98 ARG C N 1
ATOM 5851 C CA . ARG C 1 98 ? 7.116 26.399 28.740 1.000 78.670 98 ARG C CA 1
ATOM 5852 C C . ARG C 1 98 ? 7.422 27.721 29.445 1.000 75.560 98 ARG C C 1
ATOM 5853 O O . ARG C 1 98 ? 8.128 27.714 30.480 1.000 74.000 98 ARG C O 1
ATOM 5874 N N . ALA C 1 99 ? 6.970 28.816 28.841 1.000 70.550 99 ALA C N 1
ATOM 5875 C CA . ALA C 1 99 ? 7.123 30.189 29.360 1.000 84.720 99 ALA C CA 1
ATOM 5876 C C . ALA C 1 99 ? 6.024 30.476 30.398 1.000 89.440 99 ALA C C 1
ATOM 5877 O O . ALA C 1 99 ? 4.916 29.868 30.311 1.000 80.910 99 ALA C O 1
ATOM 5884 N N . VAL C 1 100 ? 6.339 31.357 31.352 1.000 88.720 100 VAL C N 1
ATOM 5885 C CA . VAL C 1 100 ? 5.435 31.847 32.439 1.000 93.200 100 VAL C CA 1
ATOM 5886 C C . VAL C 1 100 ? 5.934 33.223 32.878 1.000 89.550 100 VAL C C 1
ATOM 5887 O O . VAL C 1 100 ? 7.119 33.377 33.172 1.000 93.140 100 VAL C O 1
ATOM 5900 N N . PRO C 1 101 ? 5.083 34.278 32.900 1.000 78.920 101 PRO C N 1
ATOM 5901 C CA . PRO C 1 101 ? 5.534 35.602 33.325 1.000 83.450 101 PRO C CA 1
ATOM 5902 C C . PRO C 1 101 ? 6.166 35.549 34.726 1.000 90.890 101 PRO C C 1
ATOM 5903 O O . PRO C 1 101 ? 5.895 34.608 35.459 1.000 84.640 101 PRO C O 1
ATOM 5914 N N . ALA C 1 102 ? 7.026 36.527 35.033 1.000 98.610 102 ALA C N 1
ATOM 5915 C CA . ALA C 1 102 ? 7.593 36.804 36.376 1.000 105.020 102 ALA C CA 1
ATOM 5916 C C . ALA C 1 102 ? 7.773 38.322 36.538 1.000 106.220 102 ALA C C 1
ATOM 5917 O O . ALA C 1 102 ? 7.771 38.790 37.700 1.000 106.240 102 ALA C O 1
ATOM 5924 N N . LEU C 1 123 ? 18.010 50.421 29.296 1.000 124.930 123 LEU C N 1
ATOM 5925 C CA . LEU C 1 123 ? 17.437 49.620 30.418 1.000 131.590 123 LEU C CA 1
ATOM 5926 C C . LEU C 1 123 ? 16.265 50.392 31.059 1.000 137.720 123 LEU C C 1
ATOM 5927 O O . LEU C 1 123 ? 16.126 51.600 30.765 1.000 131.690 123 LEU C O 1
ATOM 5943 N N . ASP C 1 124 ? 15.431 49.712 31.864 1.000 140.160 124 ASP C N 1
ATOM 5944 C CA . ASP C 1 124 ? 14.448 50.314 32.817 1.000 141.560 124 ASP C CA 1
ATOM 5945 C C . ASP C 1 124 ? 13.208 50.874 32.086 1.000 141.600 124 ASP C C 1
ATOM 5946 O O . ASP C 1 124 ? 12.519 51.730 32.677 1.000 139.470 124 ASP C O 1
ATOM 5955 N N . LEU C 1 125 ? 12.908 50.407 30.868 1.000 140.540 125 LEU C N 1
ATOM 5956 C CA . LEU C 1 125 ? 11.712 50.818 30.072 1.000 145.110 125 LEU C CA 1
ATOM 5957 C C . LEU C 1 125 ? 10.491 50.076 30.620 1.000 137.310 125 LEU C C 1
ATOM 5958 O O . LEU C 1 125 ? 10.645 48.981 31.150 1.000 148.980 125 LEU C O 1
ATOM 5974 N N . PRO C 1 126 ? 9.254 50.629 30.552 1.000 131.080 126 PRO C N 1
ATOM 5975 C CA . PRO C 1 126 ? 8.096 50.000 31.202 1.000 133.820 126 PRO C CA 1
ATOM 5976 C C . PRO C 1 126 ? 7.460 48.757 30.548 1.000 138.150 126 PRO C C 1
ATOM 5977 O O . PRO C 1 126 ? 7.118 47.853 31.294 1.000 125.550 126 PRO C O 1
ATOM 5988 N N . ASP C 1 127 ? 7.286 48.745 29.216 1.000 141.410 127 ASP C N 1
ATOM 5989 C CA . ASP C 1 127 ? 6.441 47.757 28.476 1.000 132.360 127 ASP C CA 1
ATOM 5990 C C . ASP C 1 127 ? 7.108 46.370 28.441 1.000 119.670 127 ASP C C 1
ATOM 5991 O O . ASP C 1 127 ? 6.379 45.360 28.295 1.000 101.200 127 ASP C O 1
ATOM 6000 N N . PHE C 1 128 ? 8.434 46.312 28.589 1.000 110.620 128 PHE C N 1
ATOM 6001 C CA . PHE C 1 128 ? 9.215 45.054 28.717 1.000 107.930 128 PHE C CA 1
ATOM 6002 C C . PHE C 1 128 ? 8.771 44.314 29.988 1.000 112.550 128 PHE C C 1
ATOM 6003 O O . PHE C 1 128 ? 8.274 44.971 30.921 1.000 119.420 128 PHE C O 1
ATOM 6020 N N . ARG C 1 129 ? 8.905 42.983 30.005 1.000 110.300 129 ARG C N 1
ATOM 6021 C CA . ARG C 1 129 ? 8.534 42.112 31.155 1.000 105.860 129 ARG C CA 1
ATOM 6022 C C . ARG C 1 129 ? 9.511 40.939 31.242 1.000 102.620 129 ARG C C 1
ATOM 6023 O O . ARG C 1 129 ? 10.301 40.748 30.305 1.000 107.280 129 ARG C O 1
ATOM 6044 N N . PHE C 1 130 ? 9.417 40.166 32.323 1.000 102.790 130 PHE C N 1
ATOM 6045 C CA . PHE C 1 130 ? 10.264 38.981 32.607 1.000 97.950 130 PHE C CA 1
ATOM 6046 C C . PHE C 1 130 ? 9.426 37.716 32.418 1.000 94.790 130 PHE C C 1
ATOM 6047 O O . PHE C 1 130 ? 8.213 37.724 32.717 1.000 94.010 130 PHE C O 1
ATOM 6064 N N . TRP C 1 131 ? 10.076 36.675 31.891 1.000 88.010 131 TRP C N 1
ATOM 6065 C CA . TRP C 1 131 ? 9.541 35.299 31.743 1.000 78.620 131 TRP C CA 1
ATOM 6066 C C . TRP C 1 131 ? 10.609 34.311 32.183 1.000 78.170 131 TRP C C 1
ATOM 6067 O O . TRP C 1 131 ? 11.756 34.477 31.761 1.000 83.690 131 TRP C O 1
ATOM 6088 N N . ARG C 1 132 ? 10.230 33.327 32.992 1.000 76.640 132 ARG C N 1
ATOM 6089 C CA . ARG C 1 132 ? 11.008 32.082 33.136 1.000 76.160 132 ARG C CA 1
ATOM 6090 C C . ARG C 1 132 ? 10.581 31.190 31.968 1.000 78.590 132 ARG C C 1
ATOM 6091 O O . ARG C 1 132 ? 9.368 31.120 31.717 1.000 77.100 132 ARG C O 1
ATOM 6112 N N . ILE C 1 133 ? 11.549 30.646 31.222 1.000 74.390 133 ILE C N 1
ATOM 6113 C CA . ILE C 1 133 ? 11.357 29.518 30.265 1.000 65.250 133 ILE C CA 1
ATOM 6114 C C . ILE C 1 133 ? 11.656 28.261 31.076 1.000 68.770 133 ILE C C 1
ATOM 6115 O O . ILE C 1 133 ? 12.848 28.019 31.322 1.000 57.580 133 ILE C O 1
ATOM 6131 N N . GLU C 1 134 ? 10.618 27.543 31.527 1.000 76.860 134 GLU C N 1
ATOM 6132 C CA . GLU C 1 134 ? 10.766 26.360 32.419 1.000 77.120 134 GLU C CA 1
ATOM 6133 C C . GLU C 1 134 ? 11.115 25.141 31.578 1.000 69.670 134 GLU C C 1
ATOM 6134 O O . GLU C 1 134 ? 10.305 24.698 30.764 1.000 64.440 134 GLU C O 1
ATOM 6146 N N . PRO C 1 135 ? 12.316 24.549 31.786 1.000 69.080 135 PRO C N 1
ATOM 6147 C CA . PRO C 1 135 ? 12.761 23.374 31.032 1.000 65.910 135 PRO C CA 1
ATOM 6148 C C . PRO C 1 135 ? 11.971 22.081 31.276 1.000 68.040 135 PRO C C 1
ATOM 6149 O O . PRO C 1 135 ? 11.840 21.669 32.417 1.000 77.780 135 PRO C O 1
ATOM 6160 N N . VAL C 1 136 ? 11.515 21.448 30.199 1.000 66.080 136 VAL C N 1
ATOM 6161 C CA . VAL C 1 136 ? 11.094 20.017 30.187 1.000 70.030 136 VAL C CA 1
ATOM 6162 C C . VAL C 1 136 ? 12.328 19.160 29.862 1.000 76.750 136 VAL C C 1
ATOM 6163 O O . VAL C 1 136 ? 12.769 18.399 30.762 1.000 86.690 136 VAL C O 1
ATOM 6176 N N . SER C 1 137 ? 12.886 19.294 28.647 1.000 72.170 137 SER C N 1
ATOM 6177 C CA . SER C 1 137 ? 14.067 18.516 28.177 1.000 69.650 137 SER C CA 1
ATOM 6178 C C . SER C 1 137 ? 15.104 19.404 27.463 1.000 66.880 137 SER C C 1
ATOM 6179 O O . SER C 1 137 ? 14.891 20.622 27.300 1.000 60.150 137 SER C O 1
ATOM 6187 N N . GLY C 1 138 ? 16.220 18.787 27.091 1.000 61.490 138 GLY C N 1
ATOM 6188 C CA . GLY C 1 138 ? 17.355 19.445 26.437 1.000 63.280 138 GLY C CA 1
ATOM 6189 C C . GLY C 1 138 ? 18.052 18.532 25.448 1.000 57.860 138 GLY C C 1
ATOM 6190 O O . GLY C 1 138 ? 17.908 17.299 25.544 1.000 60.620 138 GLY C O 1
ATOM 6194 N N . LEU C 1 139 ? 18.796 19.143 24.531 1.000 57.380 139 LEU C N 1
ATOM 6195 C CA . LEU C 1 139 ? 19.685 18.477 23.547 1.000 60.970 139 LEU C CA 1
ATOM 6196 C C . LEU C 1 139 ? 21.019 19.224 23.581 1.000 58.330 139 LEU C C 1
ATOM 6197 O O . LEU C 1 139 ? 21.011 20.433 23.330 1.000 59.280 139 LEU C O 1
ATOM 6213 N N . LEU C 1 140 ? 22.089 18.571 24.021 1.000 60.750 140 LEU C N 1
ATOM 6214 C CA . LEU C 1 140 ? 23.431 19.198 24.117 1.000 60.950 140 LEU C CA 1
ATOM 6215 C C . LEU C 1 140 ? 24.281 18.682 22.959 1.000 62.840 140 LEU C C 1
ATOM 6216 O O . LEU C 1 140 ? 24.439 17.444 22.837 1.000 59.260 140 LEU C O 1
ATOM 6232 N N . ASN C 1 141 ? 24.813 19.601 22.161 1.000 59.200 141 ASN C N 1
ATOM 6233 C CA . ASN C 1 141 ? 25.762 19.285 21.068 1.000 63.030 141 ASN C CA 1
ATOM 6234 C C . ASN C 1 141 ? 27.115 19.861 21.489 1.000 70.410 141 ASN C C 1
ATOM 6235 O O . ASN C 1 141 ? 27.207 21.105 21.590 1.000 77.040 141 ASN C O 1
ATOM 6246 N N . ALA C 1 142 ? 28.094 18.997 21.774 1.000 74.210 142 ALA C N 1
ATOM 6247 C CA . ALA C 1 142 ? 29.515 19.365 21.980 1.000 82.400 142 ALA C CA 1
ATOM 6248 C C . ALA C 1 142 ? 30.257 19.374 20.630 1.000 94.500 142 ALA C C 1
ATOM 6249 O O . ALA C 1 142 ? 30.666 20.481 20.200 1.000 91.740 142 ALA C O 1
ATOM 6256 N N . GLY C 1 143 ? 30.381 18.198 19.984 1.000 100.410 143 GLY C N 1
ATOM 6257 C CA . GLY C 1 143 ? 31.264 17.919 18.826 1.000 95.190 143 GLY C CA 1
ATOM 6258 C C . GLY C 1 143 ? 30.783 18.577 17.546 1.000 87.060 143 GLY C C 1
ATOM 6259 O O . GLY C 1 143 ? 31.202 19.734 17.315 1.000 88.600 143 GLY C O 1
ATOM 6263 N N . ALA C 1 147 ? 25.448 14.054 19.951 1.000 82.640 147 ALA C N 1
ATOM 6264 C CA . ALA C 1 147 ? 24.591 14.818 20.886 1.000 80.400 147 ALA C CA 1
ATOM 6265 C C . ALA C 1 147 ? 24.344 14.023 22.174 1.000 81.680 147 ALA C C 1
ATOM 6266 O O . ALA C 1 147 ? 24.896 12.914 22.324 1.000 83.120 147 ALA C O 1
ATOM 6273 N N . PHE C 1 148 ? 23.560 14.615 23.078 1.000 78.890 148 PHE C N 1
ATOM 6274 C CA . PHE C 1 148 ? 23.242 14.127 24.446 1.000 76.130 148 PHE C CA 1
ATOM 6275 C C . PHE C 1 148 ? 21.870 14.682 24.835 1.000 72.310 148 PHE C C 1
ATOM 6276 O O . PHE C 1 148 ? 21.710 15.912 24.836 1.000 76.570 148 PHE C O 1
ATOM 6293 N N . LYS C 1 149 ? 20.910 13.806 25.128 1.000 77.120 149 LYS C N 1
ATOM 6294 C CA . LYS C 1 149 ? 19.573 14.188 25.652 1.000 81.650 149 LYS C CA 1
ATOM 6295 C C . LYS C 1 149 ? 19.752 14.561 27.124 1.000 75.380 149 LYS C C 1
ATOM 6296 O O . LYS C 1 149 ? 20.593 13.952 27.766 1.000 74.120 149 LYS C O 1
ATOM 6315 N N . LEU C 1 150 ? 19.043 15.575 27.609 1.000 73.340 150 LEU C N 1
ATOM 6316 C CA . LEU C 1 150 ? 19.169 16.042 29.008 1.000 77.770 150 LEU C CA 1
ATOM 6317 C C . LEU C 1 150 ? 17.770 16.229 29.595 1.000 79.580 150 LEU C C 1
ATOM 6318 O O . LEU C 1 150 ? 16.837 16.559 28.821 1.000 71.640 150 LEU C O 1
ATOM 6334 N N . THR C 1 151 ? 17.660 15.996 30.908 1.000 72.070 151 THR C N 1
ATOM 6335 C CA . THR C 1 151 ? 16.463 16.237 31.750 1.000 73.110 151 THR C CA 1
ATOM 6336 C C . THR C 1 151 ? 16.542 17.642 32.343 1.000 74.890 151 THR C C 1
ATOM 6337 O O . THR C 1 151 ? 17.658 18.220 32.368 1.000 73.200 151 THR C O 1
ATOM 6348 N N . ALA C 1 152 ? 15.414 18.153 32.833 1.000 75.080 152 ALA C N 1
ATOM 6349 C CA . ALA C 1 152 ? 15.293 19.534 33.350 1.000 78.250 152 ALA C CA 1
ATOM 6350 C C . ALA C 1 152 ? 16.378 19.801 34.406 1.000 85.850 152 ALA C C 1
ATOM 6351 O O . ALA C 1 152 ? 16.955 20.911 34.375 1.000 89.670 152 ALA C O 1
ATOM 6358 N N . SER C 1 153 ? 16.668 18.827 35.284 1.000 94.300 153 SER C N 1
ATOM 6359 C CA . SER C 1 153 ? 17.578 18.987 36.456 1.000 89.730 153 SER C CA 1
ATOM 6360 C C . SER C 1 153 ? 19.051 18.810 36.044 1.000 86.660 153 SER C C 1
ATOM 6361 O O . SER C 1 153 ? 19.922 19.329 36.774 1.000 90.780 153 SER C O 1
ATOM 6369 N N . ASP C 1 154 ? 19.326 18.140 34.916 1.000 81.000 154 ASP C N 1
ATOM 6370 C CA . ASP C 1 154 ? 20.685 18.057 34.307 1.000 80.970 154 ASP C CA 1
ATOM 6371 C C . ASP C 1 154 ? 21.210 19.455 33.946 1.000 72.900 154 ASP C C 1
ATOM 6372 O O . ASP C 1 154 ? 22.428 19.639 33.978 1.000 81.970 154 ASP C O 1
ATOM 6381 N N . MET C 1 155 ? 20.327 20.390 33.600 1.000 73.240 155 MET C N 1
ATOM 6382 C CA . MET C 1 155 ? 20.682 21.764 33.160 1.000 73.510 155 MET C CA 1
ATOM 6383 C C . MET C 1 155 ? 20.679 22.727 34.351 1.000 79.260 155 MET C C 1
ATOM 6384 O O . MET C 1 155 ? 21.188 23.842 34.183 1.000 82.110 155 MET C O 1
ATOM 6398 N N . LEU C 1 156 ? 20.170 22.301 35.512 1.000 88.010 156 LEU C N 1
ATOM 6399 C CA . LEU C 1 156 ? 20.133 23.108 36.765 1.000 91.340 156 LEU C CA 1
ATOM 6400 C C . LEU C 1 156 ? 20.990 22.432 37.842 1.000 83.470 156 LEU C C 1
ATOM 6401 O O . LEU C 1 156 ? 20.865 22.754 39.020 1.000 92.770 156 LEU C O 1
#

Solvent-accessible surface area: 20377 Å² total; per-residue (Å²): 126,152,30,65,107,147,5,64,41,54,0,70,114,12,3,94,68,1,58,22,9,15,0,0,0,15,24,39,157,58,21,9,0,11,0,15,50,3,1,0,0,6,12,105,77,18,9,0,3,0,5,3,24,8,16,21,22,25,2,32,0,2,16,16,27,6,84,0,0,0,8,0,20,32,99,91,34,187,69,94,13,59,80,26,17,19,0,5,0,19,2,87,0,20,18,17,117,133,59,132,122,23,113,40,68,2,69,152,50,11,96,82,0,131,115,38,44,115,67,59,30,24,11,52,0,46,13,79,38,7,36,0,43,20,12,159,72,123,20,38,141,6,76,27,77,14,4,52,200,184,152,30,64,110,74,0,64,26,2,0,53,32,3,4,64,25,2,69,81,4,40,0,17,4,51,45,77,165,87,46,89,89,56,103,36,195,8,21,0,2,5,11,74,68,4,7,0,3,0,6,3,36,20,120,33,46,24,3,127,1,3,80,110,31,49,129,9,20,7,76,0,47,8,85,39,25,89,50,90,67,128,37,33,3,43,0,45,2,116,6,125,4,65,88,6,103,68,62,154,130,24,86,50,64,4,39,144,42,31,87,172,4,99,92,94,9,89,93,125,83,51,104,6,24,47,0,71,14,99,40,8,89,0,46,4,9,32,81,57,25,7,172,6,77,29,82,16,2,42,113,153,89,58,104,125,5,68,57,54,0,97,125,28,5,113,74,12,171,82,4,13,1,0,0,15,27,67,162,60,19,10,0,13,0,16,37,3,30,2,68,38,47,116,82,24,6,1,11,0,50,3,26,32,159,32,44,24,7,171,1,3,82,100,34,39,82,0,0,0,8,3,61,42,20,110,98,29,18,0,8,1,20,1,118,1,38,93,90,207,153,111,123,80,88,159,78,21,54,0,67,16,95,41,3,49,0,52,41,86,106,81,165,7,81,32,80,18,3,79

Organism: Paracoccus denitrificans (strain Pd 1222) (NCBI:txid318586)

Radius of gyration: 23.45 Å; Cα contacts (8 Å, |Δi|>4): 1008; chains: 3; bounding box: 56×67×51 Å

InterPro domains:
  IPR011576 Pyridoxamine 5'-phosphate oxidase, N-terminal [PF01243] (17-136)
  IPR012349 FMN-binding split barrel [G3DSA:2.30.110.10] (1-156)
  IPR014419 Heme utilization protein HutZ [PIRSF004633] (21-155)

B-factor: mean 68.89, std 22.77, range [33.47, 157.02]

Sequence (419 aa):
RETTDEARALARQLLEAARHASLGTLDPETGVPLVTRIALQTDADGVPLALLAGLAAHARALAVDPRAGLLIAAEAAKGDAMTHARLSILGRAVPAEPDENRRARWLERDPKAKVYLPDFRFWRIEPVSGLLNAGFGQAFKLTASDMLKRETTDEARALARQLLEAARHHASLGTLDPETGVPLVTRIALQTDADGVPLALLAGLAAHARALAVDPRAGLLIAAEAAKGDAMTHARLSILGRAVPAEPDENRRARWLERDPKAKVYLDLPDFRFWRIEPVSGLLNAGFGQAFKLTASDMLKPTTDEARALARQLLEAARHASLGTLDPETGVPLVTRIALQTDADGVPLALLAGLAAHARALAVDPRAGLLIAAMTHARLSILGRAVPALDLPDFRFWRIEPVSGLLNAGAFKLTASDML

Secondary structure (DSSP, 8-state):
----HHHHHHHHHHHHH-SEEEEEEE-TTT-PEEEEEEEEEE-TT--EEEEEETTSHHHHHHHH--EEEEEEE-TT--S-GGGS-EEEEEEEEEEPPP-TTHHHHHHHH-GGGGTT---EEEEEEEEEEEEEE-SSS--EEEEHHHHH-/----HHHHHHHHHHHHH-SEEEEEEE-TTT-PEEEEEEEEEE-TTS-EEEEEETTSHHHHHHHH--EEEEEEE-TT--S-GGGS-EEEEEEEEEE----HHHHHHHHHH-STTHHHHHSTTEEEEEEEEEEEEEE-SSS-EEEEEHHHHS--/--HHHHHHHHHHHTT--EEEEEEE-TTT-PEEEEEEEEEE-TTS-EEEEEETTSHHHHHHHH--EEEEEE---SS-EEEEEEEEEE----SSEEEEEEEEEEEEEE---EEEEGGG--

Foldseek 3Di:
DADDLVLLVVLQVLQQLAQKWWKWFQQPVPRDTDTDIFGWHAPPQSFIKTKDQCPDRRNVRCVVPQWMKIKGWDPPDDDDPLQTKIKIFTFGKDFDDDDPVVVPVSCVSPVVCVVVVHSMTMIGTQGQWMWIDNRDDHIDIGGSVSNGD/DEDDLVLLVVLQVLQQLAQKKWKWFQQPVPRDTDTDIFGWHADPQSFIKTWDQCPPRRNVRCVVFFFMKIKGWRPPDDDDPLQTKIKIFTFGKDWDDPDPVRLVVSCVSPVVCVVSSVDPRITMIGGQTAWMWIDRRDDDIYIGGSVSNTDD/DDLVQLVVLLVLLAPFQKWWKWFAQPPPRDTDTDMFGWHAPPVSFIKTWAQCVDRRVVRCVVPQWMWIWGWVQQIKIKIFTFGWDWDVPDPRIGMIGRQGQWMFIDNNTDIGGSVSND

CATH classification: 2.30.110.10

Nearest PDB structures (foldseek):
  6vna-assembly1_A  TM=1.007E+00  e=2.022E-31  Paracoccus denitrificans PD1222
  6vna-assembly2_B-2  TM=9.986E-01  e=3.609E-29  Paracoccus denitrificans PD1222
  6vna-assembly1_C  TM=9.887E-01  e=2.657E-21  Paracoccus denitrificans PD1222
  3dnh-assembly1_B  TM=8.778E-01  e=6.444E-13  Agrobacterium fabrum str. C58
  3dnh-assembly1_A  TM=8.667E-01  e=4.338E-12  Agrobacterium fabrum str. C58